Protein 3LTO (pdb70)

Nearest PDB structures (foldseek):
  3lto-assembly1_A  TM=1.003E+00  e=5.366E-70  Legionella pneumophila subsp. pneumophila str. Philadelphia 1
  6n0z-assembly1_E  TM=8.765E-01  e=1.368E-26  Anaerolinea thermophila UNI-1
  6n0y-assembly3_C  TM=8.664E-01  e=1.277E-25  Anaerolinea thermophila UNI-1
  6n0x-assembly1_E  TM=8.466E-01  e=1.349E-24  Anaerolinea thermophila UNI-1
  6n0x-assembly2_F  TM=8.534E-01  e=1.183E-23  Anaerolinea thermophila UNI-1

Secondary structure (DSSP, 8-state):
-EEEEEEEEEEEE----B-TTT--BSS-EEEEEEEEEEEEEEEEE-SSSS-EE--B-TTSSBP----SHHHHHHHHHHHHHHHHHT----EEEEEEESS-TTTT---HHHHHHHHHHHHHHHHHHHHTPPPPPHHHHHHHHHTT-GGGGGGGS-SEEEEETTEEEE---S--S-EEEEEE-PPPTTPPPHHHHHHHGGGSTTTTTHHHHHHHHHHHHHHHHHTT-HHHHHHHHHHHHH--HHHHTSSS---S--HHHHHHHHHHHHHHHHHS---EE---SS-EEEEE-GGGHHHHHHHIIIIITTTSEE-/-EEEEEEEEEEEE----B-TTT--BSS-EEEEEEEEEEEEEEEEEESSSS-EE--B-TTSPBP----SHHHHHHHHHHHHHHHHTT---EEEEEEEESS--SSS---HHHHHHHHHHHHHHHHHHHHT-PPPPHHHHHHHHHHH-GGGGGGGS-SEEEEETTEEEE---S--SPEEEEEE-PPPTTPPPHHHHHHHGGGSTTTTTHHHHHHHHHHHHHHHHHTT-HHHHHHHHHHHHH--HHHHTSSS---S--HHHHHHHHHHHHHHHHHS---EE---SS-EEEEE-GGGHHHHHHHIIIIITTTSEE-

InterPro domains:
  IPR005935 Diphosphomevalonate/phosphomevalonate decarboxylase [PIRSF015950] (7-307)
  IPR014721 Small ribosomal subunit protein uS5 domain 2-type fold, subgroup [G3DSA:3.30.230.10] (8-188)
  IPR020568 Ribosomal protein uS5 domain 2-type superfamily [SSF54211] (8-188)
  IPR036554 GHMP kinase, C-terminal domain superfamily [G3DSA:3.30.70.890] (189-322)
  IPR036554 GHMP kinase, C-terminal domain superfamily [SSF55060] (187-317)
  IPR041431 Mvd1, C-terminal [PF18376] (187-305)
  IPR053859 Diphosphomevalonate decarboxylase-like N-terminal domain [PF22700] (14-171)

Structure (mmCIF, N/CA/C/O backbone):
data_3LTO
#
_entry.id   3LTO
#
_cell.length_a   71.738
_cell.length_b   88.824
_cell.length_c   104.241
_cell.angle_alpha   90.00
_cell.angle_beta   90.00
_cell.angle_gamma   90.00
#
_symmetry.space_group_name_H-M   'P 21 21 21'
#
loop_
_entity.id
_entity.type
_entity.pdbx_description
1 polymer 'Mevalonate diphosphate decarboxylase'
2 non-polymer 'SULFATE ION'
3 water water
#
loop_
_atom_site.group_PDB
_atom_site.id
_atom_site.type_symbol
_atom_site.label_atom_id
_atom_site.label_alt_id
_atom_site.label_comp_id
_atom_site.label_asym_id
_atom_site.label_entity_id
_atom_site.label_seq_id
_atom_site.pdbx_PDB_ins_code
_atom_site.Cartn_x
_atom_site.Cartn_y
_atom_site.Cartn_z
_atom_site.occupancy
_atom_site.B_iso_or_equiv
_atom_site.auth_seq_id
_atom_site.auth_comp_id
_atom_site.auth_asym_id
_atom_site.auth_atom_id
_atom_site.pdbx_PDB_model_num
ATOM 9 N N . HIS A 1 2 ? 43.046 49.534 -3.441 1.00 22.70 10 HIS A N 1
ATOM 10 C CA . HIS A 1 2 ? 41.783 49.030 -2.895 1.00 19.54 10 HIS A CA 1
ATOM 11 C C . HIS A 1 2 ? 40.604 49.019 -3.869 1.00 18.56 10 HIS A C 1
ATOM 12 O O . HIS A 1 2 ? 40.632 49.648 -4.928 1.00 17.71 10 HIS A O 1
ATOM 19 N N . TRP A 1 3 ? 39.554 48.314 -3.465 1.00 16.61 11 TRP A N 1
ATOM 20 C CA . TRP A 1 3 ? 38.327 48.187 -4.241 1.00 13.39 11 TRP A CA 1
ATOM 21 C C . TRP A 1 3 ? 37.197 48.392 -3.245 1.00 13.19 11 TRP A C 1
ATOM 22 O O . TRP A 1 3 ? 37.336 48.048 -2.075 1.00 12.72 11 TRP A O 1
ATOM 33 N N . PHE A 1 4 ? 36.088 48.966 -3.702 1.00 12.66 12 PHE A N 1
ATOM 34 C CA . PHE A 1 4 ? 34.952 49.238 -2.826 1.00 10.54 12 PHE A CA 1
ATOM 35 C C . PHE A 1 4 ? 33.641 48.952 -3.556 1.00 10.18 12 PHE A C 1
ATOM 36 O O . PHE A 1 4 ? 33.504 49.265 -4.735 1.00 11.11 12 PHE A O 1
ATOM 44 N N . ALA A 1 5 ? 32.688 48.343 -2.859 1.00 9.35 13 ALA A N 1
ATOM 45 C CA . ALA A 1 5 ? 31.382 48.047 -3.444 1.00 9.89 13 ALA A CA 1
ATOM 46 C C . ALA A 1 5 ? 30.314 48.057 -2.356 1.00 8.59 13 ALA A C 1
ATOM 47 O O . ALA A 1 5 ? 30.611 47.905 -1.171 1.00 8.55 13 ALA A O 1
ATOM 49 N N . GLN A 1 6 ? 29.069 48.234 -2.768 1.00 9.23 14 GLN A N 1
ATOM 50 C CA . GLN A 1 6 ? 27.959 48.268 -1.834 1.00 9.89 14 GLN A CA 1
ATOM 51 C C . GLN A 1 6 ? 26.807 47.429 -2.366 1.00 8.07 14 GLN A C 1
ATOM 52 O O . GLN A 1 6 ? 26.729 47.143 -3.554 1.00 8.55 14 GLN A O 1
ATOM 58 N N . ALA A 1 7 ? 25.923 47.024 -1.471 1.00 8.04 15 ALA A N 1
ATOM 59 C CA . ALA A 1 7 ? 24.772 46.229 -1.850 1.00 8.12 15 ALA A CA 1
ATOM 60 C C . ALA A 1 7 ? 23.655 46.556 -0.876 1.00 7.58 15 ALA A C 1
ATOM 61 O O . ALA A 1 7 ? 23.897 46.889 0.283 1.00 6.03 15 ALA A O 1
ATOM 63 N N . PRO A 1 8 ? 22.412 46.484 -1.349 1.00 6.77 16 PRO A N 1
ATOM 64 C CA . PRO A 1 8 ? 21.254 46.778 -0.510 1.00 6.06 16 PRO A CA 1
ATOM 65 C C . PRO A 1 8 ? 20.720 45.566 0.240 1.00 6.70 16 PRO A C 1
ATOM 66 O O . PRO A 1 8 ? 20.944 44.425 -0.155 1.00 8.16 16 PRO A O 1
ATOM 70 N N . ALA A 1 9 ? 20.023 45.817 1.339 1.00 5.60 17 ALA A N 1
ATOM 71 C CA . ALA A 1 9 ? 19.423 44.732 2.092 1.00 6.39 17 ALA A CA 1
ATOM 72 C C . ALA A 1 9 ? 18.088 44.476 1.407 1.00 5.52 17 ALA A C 1
ATOM 73 O O . ALA A 1 9 ? 17.670 45.246 0.542 1.00 6.71 17 ALA A O 1
ATOM 75 N N . ASN A 1 10 ? 17.423 43.394 1.769 1.00 4.63 18 ASN A N 1
ATOM 76 C CA . ASN A 1 10 ? 16.132 43.113 1.172 1.00 5.83 18 ASN A CA 1
ATOM 77 C C . ASN A 1 10 ? 15.298 42.416 2.223 1.00 6.67 18 ASN A C 1
ATOM 78 O O . ASN A 1 10 ? 15.841 41.767 3.118 1.00 5.17 18 ASN A O 1
ATOM 83 N N . ILE A 1 11 ? 13.982 42.583 2.127 1.00 6.38 19 ILE A N 1
ATOM 84 C CA . ILE A 1 11 ? 13.045 41.987 3.075 1.00 7.51 19 ILE A CA 1
ATOM 85 C C . ILE A 1 11 ? 12.043 41.073 2.358 1.00 8.69 19 ILE A C 1
ATOM 86 O O . ILE A 1 11 ? 11.300 41.501 1.472 1.00 8.37 19 ILE A O 1
ATOM 91 N N . ALA A 1 12 ? 12.032 39.809 2.760 1.00 7.89 20 ALA A N 1
ATOM 92 C CA . ALA A 1 12 ? 11.161 38.812 2.160 1.00 6.81 20 ALA A CA 1
ATOM 93 C C . ALA A 1 12 ? 9.715 38.805 2.653 1.00 5.84 20 ALA A C 1
ATOM 94 O O . ALA A 1 12 ? 9.454 38.838 3.855 1.00 4.84 20 ALA A O 1
ATOM 96 N N . LEU A 1 13 ? 8.782 38.778 1.703 1.00 6.76 21 LEU A N 1
ATOM 97 C CA . LEU A 1 13 ? 7.349 38.705 1.994 1.00 8.09 21 LEU A CA 1
ATOM 98 C C . LEU A 1 13 ? 7.004 37.205 2.080 1.00 9.55 21 LEU A C 1
ATOM 99 O O . LEU A 1 13 ? 6.169 36.791 2.893 1.00 9.14 21 LEU A O 1
ATOM 104 N N . ILE A 1 14 ? 7.650 36.408 1.223 1.00 8.68 22 ILE A N 1
ATOM 105 C CA . ILE A 1 14 ? 7.509 34.945 1.216 1.00 8.58 22 ILE A CA 1
ATOM 106 C C . ILE A 1 14 ? 8.924 34.495 1.620 1.00 9.63 22 ILE A C 1
ATOM 107 O O . ILE A 1 14 ? 9.907 34.869 0.975 1.00 8.71 22 ILE A O 1
ATOM 112 N N . LYS A 1 15 ? 9.028 33.698 2.678 1.00 9.28 23 LYS A N 1
ATOM 113 C CA . LYS A 1 15 ? 10.334 33.292 3.204 1.00 9.96 23 LYS A CA 1
ATOM 114 C C . LYS A 1 15 ? 11.054 32.091 2.600 1.00 9.87 23 LYS A C 1
ATOM 115 O O . LYS A 1 15 ? 10.465 31.042 2.380 1.00 12.24 23 LYS A O 1
ATOM 121 N N . TYR A 1 16 ? 12.351 32.260 2.366 1.00 9.61 24 TYR A N 1
ATOM 122 C CA . TYR A 1 16 ? 13.208 31.194 1.872 1.00 9.25 24 TYR A CA 1
ATOM 123 C C . TYR A 1 16 ? 13.506 30.362 3.116 1.00 8.93 24 TYR A C 1
ATOM 124 O O . TYR A 1 16 ? 13.335 29.151 3.127 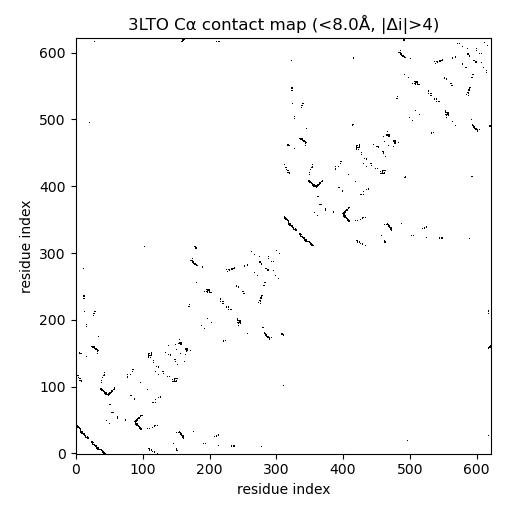1.00 8.52 24 TYR A O 1
ATOM 141 N N . GLY A 1 18 ? 16.239 29.422 4.489 1.00 15.41 26 GLY A N 1
ATOM 142 C CA . GLY A 1 18 ? 17.351 28.496 4.484 1.00 15.89 26 GLY A CA 1
ATOM 143 C C . GLY A 1 18 ? 16.928 27.053 4.295 1.00 16.18 26 GLY A C 1
ATOM 144 O O . GLY A 1 18 ? 17.722 26.137 4.495 1.00 15.15 26 GLY A O 1
ATOM 145 N N . LYS A 1 19 ? 15.670 26.843 3.927 1.00 16.43 27 LYS A N 1
ATOM 146 C CA . LYS A 1 19 ? 15.175 25.494 3.703 1.00 15.71 27 LYS A CA 1
ATOM 147 C C . LYS A 1 19 ? 15.612 25.143 2.282 1.00 16.10 27 LYS A C 1
ATOM 148 O O . LYS A 1 19 ? 15.057 25.648 1.309 1.00 15.31 27 LYS A O 1
ATOM 154 N N . LYS A 1 20 ? 16.618 24.285 2.163 1.00 18.17 28 LYS A N 1
ATOM 155 C CA . LYS A 1 20 ? 17.134 23.916 0.848 1.00 20.07 28 LYS A CA 1
ATOM 156 C C . LYS A 1 20 ? 17.503 22.444 0.745 1.00 21.31 28 LYS A C 1
ATOM 157 O O . LYS A 1 20 ? 17.673 21.764 1.755 1.00 22.47 28 LYS A O 1
ATOM 163 N N . ASP A 1 21 ? 17.637 21.964 -0.487 1.00 23.73 29 ASP A N 1
ATOM 164 C CA . ASP A 1 21 ? 17.991 20.573 -0.747 1.00 25.35 29 ASP A CA 1
ATOM 165 C C . ASP A 1 21 ? 19.453 20.331 -0.376 1.00 27.77 29 ASP A C 1
ATOM 166 O O . ASP A 1 21 ? 20.342 21.094 -0.753 1.00 27.64 29 ASP A O 1
ATOM 171 N N . GLU A 1 22 ? 19.694 19.247 0.348 1.00 29.23 30 GLU A N 1
ATOM 172 C CA . GLU A 1 22 ? 21.031 18.897 0.805 1.00 32.32 30 GLU A CA 1
ATOM 173 C C . GLU A 1 22 ? 22.076 18.667 -0.286 1.00 31.54 30 GLU A C 1
ATOM 174 O O . GLU A 1 22 ? 23.258 18.940 -0.080 1.00 31.48 30 GLU A O 1
ATOM 180 N N . ASN A 1 23 ? 21.644 18.186 -1.447 1.00 30.20 31 ASN A N 1
ATOM 181 C CA . ASN A 1 23 ? 22.575 17.887 -2.529 1.00 29.28 31 ASN A CA 1
ATOM 182 C C . ASN A 1 23 ? 22.655 18.872 -3.694 1.00 27.90 31 ASN A C 1
ATOM 183 O O . ASN A 1 23 ? 23.742 19.105 -4.235 1.00 25.42 31 ASN A O 1
ATOM 188 N N . SER A 1 24 ? 21.515 19.432 -4.088 1.00 25.75 32 SER A N 1
ATOM 189 C CA . SER A 1 24 ? 21.468 20.381 -5.201 1.00 23.86 32 SER A CA 1
ATOM 190 C C . SER A 1 24 ? 21.619 21.813 -4.711 1.00 22.84 32 SER A C 1
ATOM 191 O O . SER A 1 24 ? 21.950 22.710 -5.484 1.00 24.29 32 SER A O 1
ATOM 194 N N . ASN A 1 25 ? 21.359 22.007 -3.422 1.00 21.32 33 ASN A N 1
ATOM 195 C CA . ASN A 1 25 ? 21.431 23.306 -2.760 1.00 20.11 33 ASN A CA 1
ATOM 196 C C . ASN A 1 25 ? 20.361 24.275 -3.267 1.00 18.57 33 ASN A C 1
ATOM 197 O O . ASN A 1 25 ? 20.435 25.482 -3.030 1.00 17.28 33 ASN A O 1
ATOM 202 N N . LEU A 1 26 ? 19.364 23.735 -3.957 1.00 15.95 34 LEU A N 1
ATOM 203 C CA . LEU A 1 26 ? 18.262 24.538 -4.480 1.00 15.64 34 LEU A CA 1
ATOM 204 C C . LEU A 1 26 ? 17.250 24.756 -3.348 1.00 14.11 34 LEU A C 1
ATOM 205 O O . LEU A 1 26 ? 17.061 23.881 -2.507 1.00 10.90 34 LEU A O 1
ATOM 210 N N . PRO A 1 27 ? 16.593 25.927 -3.313 1.00 12.73 35 PRO A N 1
ATOM 211 C CA . PRO A 1 27 ? 15.611 26.203 -2.256 1.00 12.07 35 PRO A CA 1
ATOM 212 C C . PRO A 1 27 ? 14.388 25.302 -2.369 1.00 10.87 35 PRO A C 1
ATOM 213 O O . PRO A 1 27 ? 13.936 25.003 -3.472 1.00 10.90 35 PRO A O 1
ATOM 217 N N . ASP A 1 28 ? 13.856 24.865 -1.232 1.00 9.52 36 ASP A N 1
ATOM 218 C CA . ASP A 1 28 ? 12.680 24.005 -1.243 1.00 10.39 36 ASP A CA 1
ATOM 219 C C . ASP A 1 28 ? 11.472 24.767 -1.750 1.00 10.56 36 ASP A C 1
ATOM 220 O O . ASP A 1 28 ? 10.539 24.186 -2.307 1.00 10.46 36 ASP A O 1
ATOM 225 N N . ASN A 1 29 ? 11.481 26.079 -1.556 1.00 9.40 37 ASN A N 1
ATOM 226 C CA . ASN A 1 29 ? 10.392 26.880 -2.073 1.00 9.67 37 ASN A CA 1
ATOM 227 C C . ASN A 1 29 ? 10.920 28.219 -2.527 1.00 10.08 37 ASN A C 1
ATOM 228 O O . ASN A 1 29 ? 12.003 28.640 -2.132 1.00 10.77 37 ASN A O 1
ATOM 233 N N . SER A 1 30 ? 10.163 28.868 -3.396 1.00 7.98 38 SER A N 1
ATOM 234 C CA . SER A 1 30 ? 10.554 30.162 -3.902 1.00 8.21 38 SER A CA 1
ATOM 235 C C . SER A 1 30 ? 10.458 31.185 -2.782 1.00 8.30 38 SER A C 1
ATOM 236 O O . SER A 1 30 ? 9.880 30.919 -1.717 1.00 7.32 38 SER A O 1
ATOM 239 N N . SER A 1 31 ? 11.033 32.355 -3.034 1.00 6.25 39 SER A N 1
ATOM 240 C CA . SER A 1 31 ? 11.001 33.452 -2.081 1.00 6.51 39 SER A CA 1
ATOM 241 C C . SER A 1 31 ? 10.848 34.767 -2.840 1.00 7.79 39 SER A C 1
ATOM 242 O O . SER A 1 31 ? 11.318 34.901 -3.973 1.00 9.93 39 SER A O 1
ATOM 245 N N . LEU A 1 32 ? 10.164 35.724 -2.218 1.00 8.53 40 LEU A N 1
ATOM 246 C CA . LEU A 1 32 ? 9.917 37.040 -2.805 1.00 9.76 40 LEU A CA 1
ATOM 247 C C . LEU A 1 32 ? 10.275 38.134 -1.797 1.00 11.32 40 LEU A C 1
ATOM 248 O O . LEU A 1 32 ? 9.790 38.119 -0.660 1.00 10.44 40 LEU A O 1
ATOM 253 N N . SER A 1 33 ? 11.103 39.090 -2.210 1.00 9.90 41 SER A N 1
ATOM 254 C CA . SER A 1 33 ? 11.502 40.151 -1.301 1.00 11.84 41 SER A CA 1
ATOM 255 C C . SER A 1 33 ? 11.511 41.538 -1.928 1.00 12.51 41 SER A C 1
ATOM 256 O O . SER A 1 33 ? 11.555 41.686 -3.150 1.00 12.18 41 SER A O 1
ATOM 259 N N . TYR A 1 34 ? 11.459 42.550 -1.068 1.00 12.78 42 TYR A N 1
ATOM 260 C CA . TYR A 1 34 ? 11.493 43.936 -1.503 1.00 12.55 42 TYR A CA 1
ATOM 261 C C . TYR A 1 34 ? 12.923 44.411 -1.273 1.00 12.74 42 TYR A C 1
ATOM 262 O O . TYR A 1 34 ? 13.495 44.158 -0.213 1.00 13.56 42 TYR A O 1
ATOM 271 N N . THR A 1 35 ? 13.505 45.090 -2.253 1.00 11.10 43 THR A N 1
ATOM 272 C CA . THR A 1 35 ? 14.872 45.564 -2.099 1.00 11.04 43 THR A CA 1
ATOM 273 C C . THR A 1 35 ? 14.876 46.913 -1.377 1.00 12.92 43 THR A C 1
ATOM 274 O O . THR A 1 35 ? 14.317 47.888 -1.863 1.00 15.54 43 THR A O 1
ATOM 278 N N . LEU A 1 36 ? 15.491 46.950 -0.200 1.00 13.62 44 LEU A N 1
ATOM 279 C CA . LEU A 1 36 ? 15.560 48.169 0.600 1.00 14.79 44 LEU A CA 1
ATOM 280 C C . LEU A 1 36 ? 16.793 48.974 0.204 1.00 16.44 44 LEU A C 1
ATOM 281 O O . LEU A 1 36 ? 17.805 48.988 0.908 1.00 16.76 44 LEU A O 1
ATOM 286 N N . SER A 1 37 ? 16.688 49.658 -0.926 1.00 18.79 45 SER A N 1
ATOM 287 C CA . SER A 1 37 ? 17.786 50.445 -1.473 1.00 22.99 45 SER A CA 1
ATOM 288 C C . SER A 1 37 ? 18.468 51.475 -0.570 1.00 23.52 45 SER A C 1
ATOM 289 O O . SER A 1 37 ? 19.580 51.904 -0.860 1.00 23.90 45 SER A O 1
ATOM 292 N N . ASN A 1 38 ? 17.826 51.866 0.522 1.00 24.65 46 ASN A N 1
ATOM 293 C CA . ASN A 1 38 ? 18.430 52.846 1.417 1.00 25.09 46 ASN A CA 1
ATOM 294 C C . ASN A 1 38 ? 19.340 52.213 2.474 1.00 23.34 46 ASN A C 1
ATOM 295 O O . ASN A 1 38 ? 20.251 52.862 2.970 1.00 24.30 46 ASN A O 1
ATOM 300 N N . LEU A 1 39 ? 19.094 50.953 2.816 1.00 20.62 47 LEU A N 1
ATOM 301 C CA . LEU A 1 39 ? 19.925 50.260 3.791 1.00 19.10 47 LEU A CA 1
ATOM 302 C C . LEU A 1 39 ? 21.016 49.572 2.983 1.00 18.54 47 LEU A C 1
ATOM 303 O O . LEU A 1 39 ? 20.735 48.703 2.153 1.00 17.71 47 LEU A O 1
ATOM 308 N N . LEU A 1 40 ? 22.263 49.967 3.222 1.00 18.03 48 LEU A N 1
ATOM 309 C CA . LEU A 1 40 ? 23.388 49.427 2.468 1.00 16.22 48 LEU A CA 1
ATOM 310 C C . LEU A 1 40 ? 24.529 48.855 3.298 1.00 15.35 48 LEU A C 1
ATOM 311 O O . LEU A 1 40 ? 24.818 49.322 4.395 1.00 14.93 48 LEU A O 1
ATOM 316 N N . SER A 1 41 ? 25.176 47.836 2.747 1.00 13.73 49 SER A N 1
ATOM 317 C CA . SER A 1 41 ? 26.338 47.233 3.373 1.00 13.49 49 SER A CA 1
ATOM 318 C C . SER A 1 41 ? 27.456 47.610 2.424 1.00 12.34 49 SER A C 1
ATOM 319 O O . SER A 1 41 ? 27.233 47.730 1.220 1.00 13.55 49 SER A O 1
ATOM 322 N N . SER A 1 42 ? 28.649 47.812 2.958 1.00 12.04 50 SER A N 1
ATOM 323 C CA . SER A 1 42 ? 29.782 48.185 2.127 1.00 11.72 50 SER A CA 1
ATOM 324 C C . SER A 1 42 ? 30.970 47.296 2.410 1.00 10.08 50 SER A C 1
ATOM 325 O O . SER A 1 42 ? 31.178 46.863 3.536 1.00 9.38 50 SER A O 1
ATOM 328 N N . VAL A 1 43 ? 31.745 47.018 1.373 1.00 10.78 51 VAL A N 1
ATOM 329 C CA . VAL A 1 43 ? 32.931 46.198 1.533 1.00 10.35 51 VAL A CA 1
ATOM 330 C C . VAL A 1 43 ? 34.107 46.806 0.804 1.00 10.04 51 VAL A C 1
ATOM 331 O O . VAL A 1 43 ? 34.034 47.115 -0.380 1.00 11.20 51 VAL A O 1
ATOM 335 N N . LYS A 1 44 ? 35.196 46.986 1.528 1.00 11.58 52 LYS A N 1
ATOM 336 C CA . LYS A 1 44 ? 36.401 47.527 0.938 1.00 12.66 52 LYS A CA 1
ATOM 337 C C . LYS A 1 44 ? 37.434 46.416 0.975 1.00 12.37 52 LYS A C 1
ATOM 338 O O . LYS A 1 44 ? 37.565 45.708 1.974 1.00 14.02 52 LYS A O 1
ATOM 344 N N . LEU A 1 45 ? 38.151 46.238 -0.122 1.00 12.59 53 LEU A N 1
ATOM 345 C CA . LEU A 1 45 ? 39.182 45.219 -0.164 1.00 13.56 53 LEU A CA 1
ATOM 346 C C . LEU A 1 45 ? 40.522 45.865 -0.433 1.00 14.28 53 LEU A C 1
ATOM 347 O O . LEU A 1 45 ? 40.636 46.725 -1.300 1.00 13.31 53 LEU A O 1
ATOM 352 N N . GLU A 1 46 ? 41.525 45.450 0.329 1.00 15.61 54 GLU A N 1
ATOM 353 C CA . GLU A 1 46 ? 42.883 45.939 0.164 1.00 18.98 54 GLU A CA 1
ATOM 354 C C . GLU A 1 46 ? 43.740 44.687 0.091 1.00 19.78 54 GLU A C 1
ATOM 355 O O . GLU A 1 46 ? 43.642 43.804 0.945 1.00 17.88 54 GLU A O 1
ATOM 361 N N . LYS A 1 47 ? 44.571 44.604 -0.935 1.00 20.29 55 LYS A N 1
ATOM 362 C CA . LYS A 1 47 ? 45.432 43.451 -1.097 1.00 24.12 55 LYS A CA 1
ATOM 363 C C . LYS A 1 47 ? 46.455 43.377 0.042 1.00 24.79 55 LYS A C 1
ATOM 364 O O . LYS A 1 47 ? 46.957 44.401 0.499 1.00 24.90 55 LYS A O 1
ATOM 370 N N . LEU A 1 48 ? 46.724 42.168 0.526 1.00 26.37 56 LEU A N 1
ATOM 371 C CA . LEU A 1 48 ? 47.706 41.963 1.587 1.00 27.13 56 LEU A CA 1
ATOM 372 C C . LEU A 1 48 ? 48.875 41.192 0.973 1.00 30.36 56 LEU A C 1
ATOM 373 O O . LEU A 1 48 ? 48.722 40.544 -0.067 1.00 30.19 56 LEU A O 1
ATOM 378 N N . PRO A 1 49 ? 50.061 41.258 1.600 1.00 32.40 57 PRO A N 1
ATOM 379 C CA . PRO A 1 49 ? 51.251 40.557 1.098 1.00 32.90 57 PRO A CA 1
ATOM 380 C C . PRO A 1 49 ? 51.150 39.039 1.231 1.00 32.72 57 PRO A C 1
ATOM 381 O O . PRO A 1 49 ? 51.705 38.296 0.417 1.00 33.74 57 PRO A O 1
ATOM 385 N N . THR A 1 50 ? 50.445 38.591 2.267 1.00 31.73 58 THR A N 1
ATOM 386 C CA . THR A 1 50 ? 50.266 37.167 2.539 1.00 29.24 58 THR A CA 1
ATOM 387 C C . THR A 1 50 ? 49.241 36.515 1.619 1.00 25.76 58 THR A C 1
ATOM 388 O O . THR A 1 50 ? 48.742 37.135 0.684 1.00 24.70 58 THR A O 1
ATOM 392 N N . LYS A 1 51 ? 48.932 35.255 1.906 1.00 23.61 59 LYS A N 1
ATOM 393 C CA . LYS A 1 51 ? 47.963 34.491 1.132 1.00 21.64 59 LYS A CA 1
ATOM 394 C C . LYS A 1 51 ? 46.637 34.384 1.875 1.00 18.44 59 LYS A C 1
ATOM 395 O O . LYS A 1 51 ? 45.629 33.973 1.305 1.00 18.72 59 LYS A O 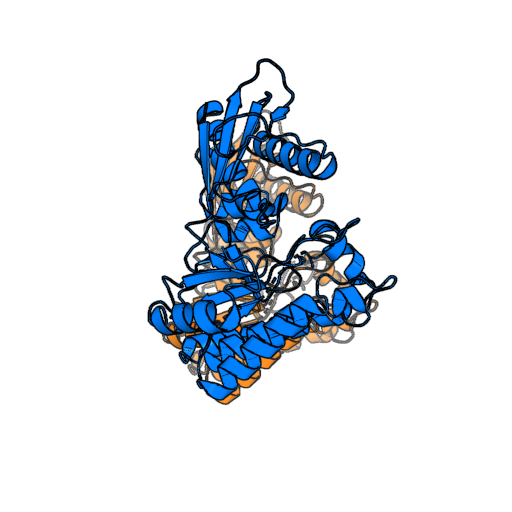1
ATOM 401 N N . LYS A 1 52 ? 46.639 34.758 3.148 1.00 15.32 60 LYS A N 1
ATOM 402 C CA . LYS A 1 52 ? 45.436 34.665 3.959 1.00 13.46 60 LYS A CA 1
ATOM 403 C C . LYS A 1 52 ? 44.681 35.975 4.162 1.00 11.65 60 LYS A C 1
ATOM 404 O O . LYS A 1 52 ? 45.270 37.027 4.397 1.00 11.05 60 LYS A O 1
ATOM 410 N N . ASP A 1 53 ? 43.361 35.890 4.072 1.00 10.28 61 ASP A N 1
ATOM 411 C CA . ASP A 1 53 ? 42.504 37.051 4.246 1.00 10.30 61 ASP A CA 1
ATOM 412 C C . ASP A 1 53 ? 42.327 37.400 5.718 1.00 9.50 61 ASP A C 1
ATOM 413 O O . ASP A 1 53 ? 42.486 36.554 6.599 1.00 8.70 61 ASP A O 1
ATOM 418 N N . ILE A 1 54 ? 42.002 38.661 5.977 1.00 9.42 62 ILE A N 1
ATOM 419 C CA . ILE A 1 54 ? 41.758 39.122 7.335 1.00 7.89 62 ILE A CA 1
ATOM 420 C C . ILE A 1 54 ? 40.480 39.936 7.293 1.00 8.05 62 ILE A C 1
ATOM 421 O O . ILE A 1 54 ? 40.300 40.762 6.397 1.00 10.15 62 ILE A O 1
ATOM 426 N N . TRP A 1 55 ? 39.593 39.695 8.252 1.00 7.79 63 TRP A N 1
ATOM 427 C CA . TRP A 1 55 ? 38.327 40.414 8.322 1.00 7.27 63 TRP A CA 1
ATOM 428 C C . TRP A 1 55 ? 38.309 41.411 9.474 1.00 7.55 63 TRP A C 1
ATOM 429 O O . TRP A 1 55 ? 38.465 41.039 10.641 1.00 4.47 63 TRP A O 1
ATOM 440 N N . GLU A 1 56 ? 38.115 42.682 9.137 1.00 7.27 64 GLU A N 1
ATOM 441 C CA . GLU A 1 56 ? 38.070 43.732 10.138 1.00 7.24 64 GLU A CA 1
ATOM 442 C C . GLU A 1 56 ? 36.832 44.577 9.934 1.00 8.57 64 GLU A C 1
ATOM 443 O O . GLU A 1 56 ? 36.862 45.573 9.217 1.00 10.99 64 GLU A O 1
ATOM 449 N N . PRO A 1 57 ? 35.714 44.180 10.554 1.00 9.56 65 PRO A N 1
ATOM 450 C CA . PRO A 1 57 ? 34.479 44.952 10.407 1.00 11.16 65 PRO A CA 1
ATOM 451 C C . PRO A 1 57 ? 34.705 46.367 10.958 1.00 13.65 65 PRO A C 1
ATOM 452 O O . PRO A 1 57 ? 35.497 46.558 11.882 1.00 13.41 65 PRO A O 1
ATOM 456 N N . LEU A 1 58 ? 34.021 47.350 10.381 1.00 14.66 66 LEU A N 1
ATOM 457 C CA . LEU A 1 58 ? 34.170 48.738 10.805 1.00 15.73 66 LEU A CA 1
ATOM 458 C C . LEU A 1 58 ? 32.824 49.377 11.103 1.00 16.75 66 LEU A C 1
ATOM 459 O O . LEU A 1 58 ? 31.790 48.934 10.590 1.00 16.35 66 LEU A O 1
ATOM 464 N N . THR A 1 59 ? 32.843 50.414 11.937 1.00 17.25 67 THR A N 1
ATOM 465 C CA . THR A 1 59 ? 31.627 51.144 12.281 1.00 19.77 67 THR A CA 1
ATOM 466 C C . THR A 1 59 ? 31.347 52.143 11.164 1.00 21.30 67 THR A C 1
ATOM 467 O O . THR A 1 59 ? 32.204 52.398 10.313 1.00 20.45 67 THR A O 1
ATOM 471 N N . ILE A 1 60 ? 30.151 52.719 11.172 1.00 25.13 68 ILE A N 1
ATOM 472 C CA . ILE A 1 60 ? 29.777 53.675 10.137 1.00 28.97 68 ILE A CA 1
ATOM 473 C C . ILE A 1 60 ? 30.830 54.777 9.973 1.00 30.17 68 ILE A C 1
ATOM 474 O O . ILE A 1 60 ? 31.220 55.109 8.850 1.00 32.64 68 ILE A O 1
ATOM 479 N N . PRO A 1 61 ? 31.313 55.354 11.088 1.00 30.29 69 PRO A N 1
ATOM 480 C CA . PRO A 1 61 ? 32.326 56.411 11.004 1.00 30.72 69 PRO A CA 1
ATOM 481 C C . PRO A 1 61 ? 33.637 55.963 10.349 1.00 30.90 69 PRO A C 1
ATOM 482 O O . PRO A 1 61 ? 34.359 56.783 9.785 1.00 33.17 69 PRO A O 1
ATOM 486 N N . GLY A 1 62 ? 33.949 54.670 10.429 1.00 29.91 70 GLY A N 1
ATOM 487 C CA . GLY A 1 62 ? 35.185 54.171 9.835 1.00 27.89 70 GLY A CA 1
ATOM 488 C C . GLY A 1 62 ? 36.192 53.590 10.826 1.00 26.48 70 GLY A C 1
ATOM 489 O O . GLY A 1 62 ? 37.340 53.303 10.471 1.00 25.17 70 GLY A O 1
ATOM 490 N N . ALA A 1 63 ? 35.765 53.415 12.074 1.00 24.98 71 ALA A N 1
ATOM 491 C CA . ALA A 1 63 ? 36.626 52.867 13.115 1.00 22.81 71 ALA A CA 1
ATOM 492 C C . ALA A 1 63 ? 36.348 51.383 13.332 1.00 20.74 71 ALA A C 1
ATOM 493 O O . ALA A 1 63 ? 35.227 50.917 13.136 1.00 20.31 71 ALA A O 1
ATOM 495 N N . PRO A 1 64 ? 37.372 50.623 13.740 1.00 19.74 72 PRO A N 1
ATOM 496 C CA . PRO A 1 64 ? 37.216 49.189 13.981 1.00 18.67 72 PRO A CA 1
ATOM 497 C C . PRO A 1 64 ? 36.039 48.884 14.887 1.00 18.52 72 PRO A C 1
ATOM 498 O O . PRO A 1 64 ? 35.838 49.546 15.906 1.00 17.29 72 PRO A O 1
ATOM 502 N N . GLU A 1 65 ? 35.252 47.886 14.503 1.00 17.46 73 GLU A N 1
ATOM 503 C CA . GLU A 1 65 ? 34.112 47.481 15.306 1.00 17.86 73 GLU A CA 1
ATOM 504 C C . GLU A 1 65 ? 34.573 46.350 16.221 1.00 16.96 73 GLU A C 1
ATOM 505 O O . GLU A 1 65 ? 35.377 45.504 15.818 1.00 12.73 73 GLU A O 1
ATOM 511 N N . PHE A 1 66 ? 34.084 46.351 17.456 1.00 15.30 74 PHE A N 1
ATOM 512 C CA . PHE A 1 66 ? 34.450 45.314 18.403 1.00 15.21 74 PHE A CA 1
ATOM 513 C C . PHE A 1 66 ? 33.567 44.129 18.072 1.00 15.75 74 PHE A C 1
ATOM 514 O O . PHE A 1 66 ? 32.353 44.169 18.279 1.00 15.62 74 PHE A O 1
ATOM 522 N N . ASN A 1 67 ? 34.188 43.079 17.548 1.00 17.08 75 ASN A N 1
ATOM 523 C CA . ASN A 1 67 ? 33.470 41.881 17.137 1.00 18.09 75 ASN A CA 1
ATOM 524 C C . ASN A 1 67 ? 34.346 40.659 17.402 1.00 18.61 75 ASN A C 1
ATOM 525 O O . ASN A 1 67 ? 35.463 40.563 16.892 1.00 19.70 75 ASN A O 1
ATOM 530 N N . LEU A 1 68 ? 33.840 39.733 18.208 1.00 19.17 76 LEU A N 1
ATOM 531 C CA . LEU A 1 68 ? 34.572 38.516 18.542 1.00 20.38 76 LEU A CA 1
ATOM 532 C C . LEU A 1 68 ? 33.907 37.280 17.939 1.00 20.29 76 LEU A C 1
ATOM 533 O O . LEU A 1 68 ? 34.043 36.180 18.473 1.00 19.86 76 LEU A O 1
ATOM 538 N N . SER A 1 69 ? 33.197 37.458 16.825 1.00 19.60 77 SER A N 1
ATOM 539 C CA . SER A 1 69 ? 32.502 36.340 16.192 1.00 21.31 77 SER A CA 1
ATOM 540 C C . SER A 1 69 ? 33.425 35.402 15.443 1.00 19.01 77 SER A C 1
ATOM 541 O O . SER A 1 69 ? 34.337 35.824 14.742 1.00 19.86 77 SER A O 1
ATOM 544 N N . VAL A 1 70 ? 33.158 34.119 15.587 1.00 15.80 78 VAL A N 1
ATOM 545 C CA . VAL A 1 70 ? 33.938 33.118 14.911 1.00 14.15 78 VAL A CA 1
ATOM 546 C C . VAL A 1 70 ? 33.121 32.657 13.714 1.00 14.77 78 VAL A C 1
ATOM 547 O O . VAL A 1 70 ? 33.601 32.656 12.585 1.00 14.48 78 VAL A O 1
ATOM 551 N N . GLU A 1 71 ? 31.867 32.305 13.969 1.00 15.72 79 GLU A N 1
ATOM 552 C CA . GLU A 1 71 ? 30.983 31.811 12.926 1.00 17.81 79 GLU A CA 1
ATOM 553 C C . GLU A 1 71 ? 30.758 32.780 11.772 1.00 17.46 79 GLU A C 1
ATOM 554 O O . GLU A 1 71 ? 30.834 32.387 10.606 1.00 17.40 79 GLU A O 1
ATOM 560 N N . ALA A 1 72 ? 30.482 34.041 12.091 1.00 16.59 80 ALA A N 1
ATOM 561 C CA . ALA A 1 72 ? 30.247 35.055 11.065 1.00 16.19 80 ALA A CA 1
ATOM 562 C C . ALA A 1 72 ? 31.502 35.289 10.245 1.00 15.39 80 ALA A C 1
ATOM 563 O O . ALA A 1 72 ? 31.455 35.395 9.018 1.00 15.21 80 ALA A O 1
ATOM 565 N N . GLN A 1 73 ? 32.628 35.371 10.935 1.00 14.40 81 GLN A N 1
ATOM 566 C CA . GLN A 1 73 ? 33.897 35.606 10.274 1.00 14.43 81 GLN A CA 1
ATOM 567 C C . GLN A 1 73 ? 34.256 34.440 9.362 1.00 11.56 81 GLN A C 1
ATOM 568 O O . GLN A 1 73 ? 34.687 34.638 8.234 1.00 10.91 81 GLN A O 1
ATOM 574 N N . LYS A 1 74 ? 34.063 33.224 9.856 1.00 10.94 82 LYS A N 1
ATOM 575 C CA . LYS A 1 74 ? 34.363 32.028 9.082 1.00 12.03 82 LYS A CA 1
ATOM 576 C C . LYS A 1 74 ? 33.615 32.010 7.750 1.00 12.19 82 LYS A C 1
ATOM 577 O O . LYS A 1 74 ? 34.210 31.762 6.699 1.00 12.84 82 LYS A O 1
ATOM 583 N N . ARG A 1 75 ? 32.313 32.270 7.807 1.00 11.52 83 ARG A N 1
ATOM 584 C CA . ARG A 1 75 ? 31.477 32.281 6.613 1.00 12.69 83 ARG A CA 1
ATOM 585 C C . ARG A 1 75 ? 31.894 33.368 5.631 1.00 10.29 83 ARG A C 1
ATOM 586 O O . ARG A 1 75 ? 31.963 33.131 4.430 1.00 10.31 83 ARG A O 1
ATOM 594 N N . PHE A 1 76 ? 32.169 34.561 6.151 1.00 9.60 84 PHE A N 1
ATOM 595 C CA . PHE A 1 76 ? 32.536 35.698 5.311 1.00 9.88 84 PHE A CA 1
ATOM 596 C C . PHE A 1 76 ? 33.865 35.498 4.586 1.00 10.10 84 PHE A C 1
ATOM 597 O O . PHE A 1 76 ? 33.970 35.773 3.394 1.00 8.73 84 PHE A O 1
ATOM 605 N N . ILE A 1 77 ? 34.875 35.022 5.311 1.00 10.26 85 ILE A N 1
ATOM 606 C CA . ILE A 1 77 ? 36.181 34.777 4.726 1.00 9.18 85 ILE A CA 1
ATOM 607 C C . ILE A 1 77 ? 36.088 33.611 3.730 1.00 9.87 85 ILE A C 1
ATOM 608 O O . ILE A 1 77 ? 36.594 33.702 2.606 1.00 10.03 85 ILE A O 1
ATOM 613 N N . ASP A 1 78 ? 35.427 32.526 4.122 1.00 9.03 86 ASP A N 1
ATOM 614 C CA . ASP A 1 78 ? 35.273 31.394 3.207 1.00 9.86 86 ASP A CA 1
ATOM 615 C C . ASP A 1 78 ? 34.662 31.861 1.880 1.00 10.03 86 ASP A C 1
ATOM 616 O O . ASP A 1 78 ? 35.007 31.346 0.816 1.00 9.29 86 ASP A O 1
ATOM 621 N N . HIS A 1 79 ? 33.750 32.829 1.939 1.00 8.42 87 HIS A N 1
ATOM 622 C CA . HIS A 1 79 ? 33.126 33.309 0.715 1.00 9.47 87 HIS A CA 1
ATOM 623 C C . HIS A 1 79 ? 34.146 34.025 -0.158 1.00 9.81 87 HIS A C 1
ATOM 624 O O . HIS A 1 79 ? 34.084 33.937 -1.383 1.00 10.87 87 HIS A O 1
ATOM 631 N N . LEU A 1 80 ? 35.086 34.733 0.462 1.00 8.55 88 LEU A N 1
ATOM 632 C CA . LEU A 1 80 ? 36.101 35.418 -0.323 1.00 8.15 88 LEU A CA 1
ATOM 633 C C . LEU A 1 80 ? 36.985 34.357 -0.967 1.00 8.12 88 LEU A C 1
ATOM 634 O O . LEU A 1 80 ? 37.288 34.439 -2.155 1.00 9.31 88 LEU A O 1
ATOM 639 N N . VAL A 1 81 ? 37.384 33.358 -0.184 1.00 8.86 89 VAL A N 1
ATOM 640 C CA . VAL A 1 81 ? 38.228 32.273 -0.689 1.00 9.16 89 VAL A CA 1
ATOM 641 C C . VAL A 1 81 ? 37.533 31.648 -1.889 1.00 9.72 89 VAL A C 1
ATOM 642 O O . VAL A 1 81 ? 38.136 31.423 -2.941 1.00 9.15 89 VAL A O 1
ATOM 646 N N . ARG A 1 82 ? 36.244 31.385 -1.713 1.00 9.63 90 ARG A N 1
ATOM 647 C CA . ARG A 1 82 ? 35.420 30.796 -2.755 1.00 11.02 90 ARG A CA 1
ATOM 648 C C . ARG A 1 82 ? 35.501 31.660 -4.007 1.00 9.88 90 ARG A C 1
ATOM 649 O O . ARG A 1 82 ? 35.670 31.150 -5.116 1.00 9.72 90 ARG A O 1
ATOM 657 N N . LEU A 1 83 ? 35.389 32.970 -3.827 1.00 8.61 91 LEU A N 1
ATOM 658 C CA . LEU A 1 83 ? 35.437 33.883 -4.963 1.00 10.37 91 LEU A CA 1
ATOM 659 C C . LEU A 1 83 ? 36.820 33.912 -5.605 1.00 9.99 91 LEU A C 1
ATOM 660 O O . LEU A 1 83 ? 36.940 33.949 -6.826 1.00 9.19 91 LEU A O 1
ATOM 665 N N . LYS A 1 84 ? 37.863 33.872 -4.785 1.00 9.36 92 LYS A N 1
ATOM 666 C CA . LYS A 1 84 ? 39.220 33.892 -5.310 1.00 11.23 92 LYS A CA 1
ATOM 667 C C . LYS A 1 84 ? 39.505 32.639 -6.127 1.00 13.23 92 LYS A C 1
ATOM 668 O O . LYS A 1 84 ? 40.169 32.695 -7.165 1.00 13.15 92 LYS A O 1
ATOM 674 N N . GLU A 1 85 ? 38.997 31.506 -5.660 1.00 14.18 93 GLU A N 1
ATOM 675 C CA . GLU A 1 85 ? 39.203 30.255 -6.375 1.00 14.86 93 GLU A CA 1
ATOM 676 C C . GLU A 1 85 ? 38.442 30.282 -7.698 1.00 14.48 93 GLU A C 1
ATOM 677 O O . GLU A 1 85 ? 38.912 29.751 -8.700 1.00 16.68 93 GLU A O 1
ATOM 683 N N . TYR A 1 86 ? 37.273 30.914 -7.705 1.00 14.28 94 TYR A N 1
ATOM 684 C CA . TYR A 1 86 ? 36.481 31.003 -8.929 1.00 14.98 94 TYR A CA 1
ATOM 685 C C . TYR A 1 86 ? 37.293 31.732 -10.007 1.00 15.29 94 TYR A C 1
ATOM 686 O O . TYR A 1 86 ? 37.237 31.378 -11.182 1.00 14.81 94 TYR A O 1
ATOM 695 N N . PHE A 1 87 ? 38.042 32.753 -9.595 1.00 14.85 95 PHE A N 1
ATOM 696 C CA . PHE A 1 87 ? 38.872 33.527 -10.518 1.00 14.54 95 PHE A CA 1
ATOM 697 C C . PHE A 1 87 ? 40.278 32.946 -10.646 1.00 14.56 95 PHE A C 1
ATOM 698 O O . PHE A 1 87 ? 41.076 33.426 -11.447 1.00 15.87 95 PHE A O 1
ATOM 706 N N . GLY A 1 88 ? 40.580 31.920 -9.854 1.00 15.47 96 GLY A N 1
ATOM 707 C CA . GLY A 1 88 ? 41.902 31.311 -9.898 1.00 14.73 96 GLY A CA 1
ATOM 708 C C . GLY A 1 88 ? 42.989 32.232 -9.368 1.00 15.54 96 GLY A C 1
ATOM 709 O O . GLY A 1 88 ? 44.125 32.206 -9.836 1.00 15.33 96 GLY A O 1
ATOM 710 N N . TYR A 1 89 ? 42.640 33.048 -8.378 1.00 13.80 97 TYR A N 1
ATOM 711 C CA . TYR A 1 89 ? 43.583 33.984 -7.787 1.00 12.45 97 TYR A CA 1
ATOM 712 C C . TYR A 1 89 ? 44.172 33.448 -6.492 1.00 13.82 97 TYR A C 1
ATOM 713 O O . TYR A 1 89 ? 43.502 32.743 -5.738 1.00 13.19 97 TYR A O 1
ATOM 722 N N . VAL A 1 90 ? 45.428 33.797 -6.235 1.00 13.91 98 VAL A N 1
ATOM 723 C CA . VAL A 1 90 ? 46.101 33.376 -5.016 1.00 14.22 98 VAL A CA 1
ATOM 724 C C . VAL A 1 90 ? 46.648 34.626 -4.341 1.00 12.73 98 VAL A C 1
ATOM 725 O O . VAL A 1 90 ? 47.471 35.334 -4.916 1.00 13.98 98 VAL A O 1
ATOM 729 N N . GLY A 1 91 ? 46.184 34.900 -3.128 1.00 11.51 99 GLY A N 1
ATOM 730 C CA . GLY A 1 91 ? 46.640 36.078 -2.407 1.00 10.20 99 GLY A CA 1
ATOM 731 C C . GLY A 1 91 ? 45.600 36.470 -1.378 1.00 12.22 99 GLY A C 1
ATOM 732 O O . GLY A 1 91 ? 44.408 36.214 -1.573 1.00 11.61 99 GLY A O 1
ATOM 733 N N . GLY A 1 92 ? 46.036 37.087 -0.284 1.00 12.53 100 GLY A N 1
ATOM 734 C CA . GLY A 1 92 ? 45.104 37.479 0.760 1.00 11.50 100 GLY A CA 1
ATOM 735 C C . GLY A 1 92 ? 44.620 38.910 0.640 1.00 12.34 100 GLY A C 1
ATOM 736 O O . GLY A 1 92 ? 45.229 39.726 -0.049 1.00 14.76 100 GLY A O 1
ATOM 737 N N . PHE A 1 93 ? 43.522 39.214 1.323 1.00 11.62 101 PHE A N 1
ATOM 738 C CA . PHE A 1 93 ? 42.937 40.549 1.303 1.00 10.95 101 PHE A CA 1
ATOM 739 C C . PHE A 1 93 ? 42.526 40.969 2.706 1.00 11.59 101 PHE A C 1
ATOM 740 O O . PHE A 1 93 ? 42.163 40.124 3.533 1.00 14.02 101 PHE A O 1
ATOM 748 N N . LEU A 1 94 ? 42.603 42.267 2.973 1.00 8.73 102 LEU A N 1
ATOM 749 C CA . LEU A 1 94 ? 42.149 42.808 4.238 1.00 8.95 102 LEU A CA 1
ATOM 750 C C . LEU A 1 94 ? 40.709 43.159 3.882 1.00 9.35 102 LEU A C 1
ATOM 751 O O . LEU A 1 94 ? 40.468 43.881 2.920 1.00 11.24 102 LEU A O 1
ATOM 756 N N . ILE A 1 95 ? 39.752 42.613 4.621 1.00 10.39 103 ILE A N 1
ATOM 757 C CA . ILE A 1 95 ? 38.343 42.871 4.348 1.00 9.48 103 ILE A CA 1
ATOM 758 C C . ILE A 1 95 ? 37.767 43.827 5.380 1.00 9.79 103 ILE A C 1
ATOM 759 O O . ILE A 1 95 ? 37.783 43.545 6.571 1.00 9.65 103 ILE A O 1
ATOM 764 N N . GLN A 1 96 ? 37.270 44.966 4.917 1.00 11.06 104 GLN A N 1
ATOM 765 C CA . GLN A 1 96 ? 36.665 45.936 5.813 1.00 11.38 104 GLN A CA 1
ATOM 766 C C . GLN A 1 96 ? 35.214 46.146 5.388 1.00 10.92 104 GLN A C 1
ATOM 767 O O . GLN A 1 96 ? 34.927 46.774 4.368 1.00 10.06 104 GLN A O 1
ATOM 773 N N . SER A 1 97 ? 34.305 45.584 6.177 1.00 11.03 105 SER A N 1
ATOM 774 C CA . SER A 1 97 ? 32.876 45.672 5.910 1.00 11.82 105 SER A CA 1
ATOM 775 C C . SER A 1 97 ? 32.215 46.689 6.835 1.00 12.10 105 SER A C 1
ATOM 776 O O . SER A 1 97 ? 32.706 46.958 7.937 1.00 10.23 105 SER A O 1
ATOM 779 N N . SER A 1 98 ? 31.096 47.241 6.382 1.00 11.79 106 SER A N 1
ATOM 780 C CA . SER A 1 98 ? 30.376 48.240 7.152 1.00 16.54 106 SER A CA 1
ATOM 781 C C . SER A 1 98 ? 28.925 48.335 6.686 1.00 18.70 106 SER A C 1
ATOM 782 O O . SER A 1 98 ? 28.584 47.852 5.604 1.00 20.41 106 SER A O 1
ATOM 785 N N . ASN A 1 99 ? 28.074 48.946 7.507 1.00 19.87 107 ASN A N 1
ATOM 786 C CA . ASN A 1 99 ? 26.662 49.128 7.171 1.00 21.67 107 ASN A CA 1
ATOM 787 C C . ASN A 1 99 ? 26.322 50.588 7.395 1.00 22.81 107 ASN A C 1
ATOM 788 O O . ASN A 1 99 ? 27.029 51.285 8.126 1.00 22.63 107 ASN A O 1
ATOM 793 N N . ASN A 1 100 ? 25.245 51.060 6.777 1.00 22.36 108 ASN A N 1
ATOM 794 C CA . ASN A 1 100 ? 24.852 52.444 6.979 1.00 22.57 108 ASN A CA 1
ATOM 795 C C . ASN A 1 100 ? 23.718 52.482 7.990 1.00 24.29 108 ASN A C 1
ATOM 796 O O . ASN A 1 100 ? 23.110 53.527 8.227 1.00 23.28 108 ASN A O 1
ATOM 801 N N . PHE A 1 101 ? 23.430 51.321 8.574 1.00 25.92 109 PHE A N 1
ATOM 802 C CA . PHE A 1 101 ? 22.408 51.231 9.599 1.00 29.30 109 PHE A CA 1
ATOM 803 C C . PHE A 1 101 ? 23.055 50.850 10.924 1.00 33.15 109 PHE A C 1
ATOM 804 O O . PHE A 1 101 ? 24.005 50.064 10.961 1.00 34.25 109 PHE A O 1
ATOM 812 N N . PRO A 1 102 ? 22.545 51.413 12.032 1.00 35.47 110 PRO A N 1
ATOM 813 C CA . PRO A 1 102 ? 23.031 51.184 13.395 1.00 38.23 110 PRO A CA 1
ATOM 814 C C . PRO A 1 102 ? 23.115 49.730 13.835 1.00 40.55 110 PRO A C 1
ATOM 815 O O . PRO A 1 102 ? 22.381 48.870 13.349 1.00 41.38 110 PRO A O 1
ATOM 819 N N . HIS A 1 103 ? 24.023 49.470 14.767 1.00 42.96 111 HIS A N 1
ATOM 820 C CA . HIS A 1 103 ? 24.210 48.130 15.301 1.00 44.61 111 HIS A CA 1
ATOM 821 C C . HIS A 1 103 ? 23.051 47.868 16.267 1.00 44.03 111 HIS A C 1
ATOM 822 O O . HIS A 1 103 ? 22.496 46.767 16.318 1.00 43.71 111 HIS A O 1
ATOM 829 N N . SER A 1 104 ? 22.689 48.911 17.012 1.00 41.71 112 SER A N 1
ATOM 830 C CA . SER A 1 104 ? 21.608 48.860 17.990 1.00 39.44 112 SER A CA 1
ATOM 831 C C . SER A 1 104 ? 20.263 48.464 17.385 1.00 37.23 112 SER A C 1
ATOM 832 O O . SER A 1 104 ? 19.406 47.922 18.076 1.00 37.38 112 SER A O 1
ATOM 835 N N . SER A 1 105 ? 20.072 48.754 16.103 1.00 35.94 113 SER A N 1
ATOM 836 C CA . SER A 1 105 ? 18.818 48.423 15.432 1.00 33.95 113 SER A CA 1
ATOM 837 C C . SER A 1 105 ? 18.622 46.913 15.369 1.00 32.53 113 SER A C 1
ATOM 838 O O . SER A 1 105 ? 17.501 46.418 15.452 1.00 31.39 113 SER A O 1
ATOM 841 N N . GLY A 1 106 ? 19.722 46.183 15.230 1.00 32.69 114 GLY A N 1
ATOM 842 C CA . GLY A 1 106 ? 19.639 44.734 15.160 1.00 31.51 114 GLY A CA 1
ATOM 843 C C . GLY A 1 106 ? 19.065 44.233 13.847 1.00 30.23 114 GLY A C 1
ATOM 844 O O . GLY A 1 106 ? 18.353 43.230 13.812 1.00 29.64 114 GLY A O 1
ATOM 845 N N . LEU A 1 107 ? 19.370 44.933 12.762 1.00 29.37 115 LEU A N 1
ATOM 846 C CA . LEU A 1 107 ? 18.883 44.545 11.447 1.00 29.99 115 LEU A CA 1
ATOM 847 C C . LEU A 1 107 ? 19.833 43.512 10.858 1.00 29.68 115 LEU A C 1
ATOM 848 O O . LEU A 1 107 ? 21.044 43.576 11.086 1.00 28.98 115 LEU A O 1
ATOM 853 N N . ALA A 1 108 ? 19.284 42.558 10.111 1.00 28.35 116 ALA A N 1
ATOM 854 C CA . ALA A 1 108 ? 20.097 41.517 9.491 1.00 27.34 116 ALA A CA 1
ATOM 855 C C . ALA A 1 108 ? 21.015 42.169 8.461 1.00 25.81 116 ALA A C 1
ATOM 856 O O . ALA A 1 108 ? 20.543 42.823 7.536 1.00 25.36 116 ALA A O 1
ATOM 858 N N . SER A 1 109 ? 22.322 41.992 8.628 1.00 24.38 117 SER A N 1
ATOM 859 C CA . SER A 1 109 ? 23.299 42.585 7.717 1.00 23.91 117 SER A CA 1
ATOM 860 C C . SER A 1 109 ? 23.922 41.541 6.809 1.00 24.52 117 SER A C 1
ATOM 861 O O . SER A 1 109 ? 24.647 41.876 5.873 1.00 23.84 117 SER A O 1
ATOM 864 N N . SER A 1 110 ? 23.638 40.274 7.091 1.00 25.01 118 SER A N 1
ATOM 865 C CA . SER A 1 110 ? 24.197 39.168 6.326 1.00 25.33 118 SER A CA 1
ATOM 866 C C . SER A 1 110 ? 23.949 39.268 4.820 1.00 23.46 118 SER A C 1
ATOM 867 O O . SER A 1 110 ? 24.889 39.297 4.028 1.00 24.38 118 SER A O 1
ATOM 870 N N . ALA A 1 111 ? 22.681 39.319 4.430 1.00 22.02 119 ALA A N 1
ATOM 871 C CA . ALA A 1 111 ? 22.307 39.397 3.023 1.00 20.70 119 ALA A CA 1
ATOM 872 C C . ALA A 1 111 ? 23.047 40.476 2.230 1.00 19.51 119 ALA A C 1
ATOM 873 O O . ALA A 1 111 ? 23.658 40.181 1.206 1.00 20.94 119 ALA A O 1
ATOM 875 N N . SER A 1 112 ? 22.982 41.723 2.687 1.00 16.06 120 SER A N 1
ATOM 876 C CA . SER A 1 112 ? 23.651 42.808 1.978 1.00 14.04 120 SER A CA 1
ATOM 877 C C . SER A 1 112 ? 25.170 42.721 2.107 1.00 12.68 120 SER A C 1
ATOM 878 O O . SER A 1 112 ? 25.894 43.108 1.192 1.00 14.03 120 SER A O 1
ATOM 881 N N . SER A 1 113 ? 25.658 42.208 3.229 1.00 9.71 121 SER A N 1
ATOM 882 C CA . SER A 1 113 ? 27.101 42.085 3.411 1.00 10.99 121 SER A CA 1
ATOM 883 C C . SER A 1 113 ? 27.707 41.150 2.371 1.00 8.93 121 SER A C 1
ATOM 884 O O . SER A 1 113 ? 28.682 41.502 1.709 1.00 7.56 121 SER A O 1
ATOM 887 N N . PHE A 1 114 ? 27.131 39.957 2.238 1.00 7.58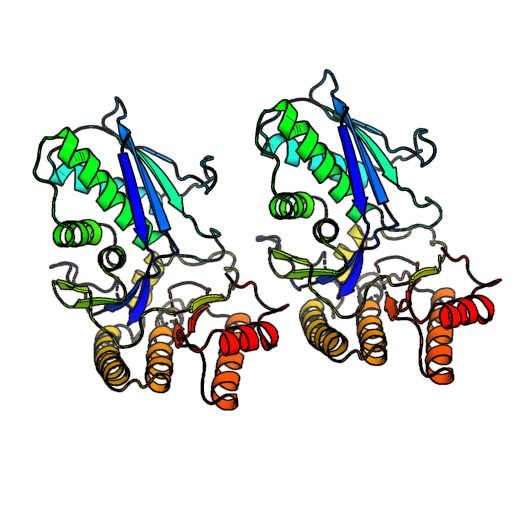 122 PHE A N 1
ATOM 888 C CA . PHE A 1 114 ? 27.636 38.983 1.281 1.00 7.58 122 PHE A CA 1
ATOM 889 C C . PHE A 1 114 ? 27.501 39.481 -0.157 1.00 7.30 122 PHE A C 1
ATOM 890 O O . PHE A 1 114 ? 28.381 39.235 -0.984 1.00 6.30 122 PHE A O 1
ATOM 898 N N . ALA A 1 115 ? 26.415 40.191 -0.457 1.00 7.51 123 ALA A N 1
ATOM 899 C CA . ALA A 1 115 ? 26.237 40.729 -1.809 1.00 9.01 123 ALA A CA 1
ATOM 900 C C . ALA A 1 115 ? 27.353 41.738 -2.099 1.00 9.01 123 ALA A C 1
ATOM 901 O O . ALA A 1 115 ? 27.957 41.708 -3.176 1.00 10.67 123 ALA A O 1
ATOM 903 N N . ALA A 1 116 ? 27.623 42.618 -1.132 1.00 9.17 124 ALA A N 1
ATOM 904 C CA . ALA A 1 116 ? 28.680 43.632 -1.260 1.00 10.22 124 ALA A CA 1
ATOM 905 C C . ALA A 1 116 ? 30.042 42.959 -1.449 1.00 9.89 124 ALA A C 1
ATOM 906 O O . ALA A 1 116 ? 30.822 43.354 -2.307 1.00 12.83 124 ALA A O 1
ATOM 908 N N . LEU A 1 117 ? 30.328 41.948 -0.636 1.00 8.06 125 LEU A N 1
ATOM 909 C CA . LEU A 1 117 ? 31.589 41.233 -0.754 1.00 8.62 125 LEU A CA 1
ATOM 910 C C . LEU A 1 117 ? 31.701 40.610 -2.147 1.00 8.70 125 LEU A C 1
ATOM 911 O O . LEU A 1 117 ? 32.752 40.670 -2.782 1.00 10.81 125 LEU A O 1
ATOM 916 N N . THR A 1 118 ? 30.615 40.006 -2.619 1.00 7.69 126 THR A N 1
ATOM 917 C CA . THR A 1 118 ? 30.634 39.384 -3.932 1.00 7.60 126 THR A CA 1
ATOM 918 C C . THR A 1 118 ? 30.963 40.409 -5.015 1.00 7.06 126 THR A C 1
ATOM 919 O O . THR A 1 118 ? 31.816 40.173 -5.866 1.00 5.38 126 THR A O 1
ATOM 923 N N . LYS A 1 119 ? 30.276 41.544 -4.971 1.00 7.32 127 LYS A N 1
ATOM 924 C CA . LYS A 1 119 ? 30.480 42.614 -5.942 1.00 9.63 127 LYS A CA 1
ATOM 925 C C . LYS A 1 119 ? 31.891 43.186 -5.887 1.00 8.36 127 LYS A C 1
ATOM 926 O O . LYS A 1 119 ? 32.538 43.359 -6.924 1.00 9.97 127 LYS A O 1
ATOM 932 N N . CYS A 1 120 ? 32.379 43.470 -4.684 1.00 6.10 128 CYS A N 1
ATOM 933 C CA . CYS A 1 120 ? 33.722 44.021 -4.551 1.00 5.58 128 CYS A CA 1
ATOM 934 C C . CYS A 1 120 ? 34.801 43.021 -4.997 1.00 5.82 128 CYS A C 1
ATOM 935 O O . CYS A 1 120 ? 35.731 43.389 -5.714 1.00 5.42 128 CYS A O 1
ATOM 938 N N . ALA A 1 121 ? 34.674 41.764 -4.580 1.00 2.58 129 ALA A N 1
ATOM 939 C CA . ALA A 1 121 ? 35.659 40.750 -4.951 1.00 6.61 129 ALA A CA 1
ATOM 940 C C . ALA A 1 121 ? 35.630 40.519 -6.457 1.00 6.98 129 ALA A C 1
ATOM 941 O O . ALA A 1 121 ? 36.672 40.305 -7.087 1.00 6.70 129 ALA A O 1
ATOM 943 N N . SER A 1 122 ? 34.431 40.569 -7.030 1.00 7.07 130 SER A N 1
ATOM 944 C CA . SER A 1 122 ? 34.271 40.376 -8.461 1.00 8.85 130 SER A CA 1
ATOM 945 C C . SER A 1 122 ? 35.042 41.447 -9.211 1.00 8.85 130 SER A C 1
ATOM 946 O O . SER A 1 122 ? 35.725 41.156 -10.191 1.00 10.04 130 SER A O 1
ATOM 949 N N . ILE A 1 123 ? 34.933 42.683 -8.739 1.00 7.39 131 ILE A N 1
ATOM 950 C CA . ILE A 1 123 ? 35.629 43.797 -9.365 1.00 8.25 131 ILE A CA 1
ATOM 951 C C . ILE A 1 123 ? 37.126 43.613 -9.167 1.00 9.04 131 ILE A C 1
ATOM 952 O O . ILE A 1 123 ? 37.888 43.529 -10.132 1.00 11.11 131 ILE A O 1
ATOM 957 N N . ALA A 1 124 ? 37.536 43.525 -7.908 1.00 8.85 132 ALA A N 1
ATOM 958 C CA . ALA A 1 124 ? 38.936 43.341 -7.555 1.00 8.77 132 ALA A CA 1
ATOM 959 C C . ALA A 1 124 ? 39.590 42.172 -8.292 1.00 10.54 132 ALA A C 1
ATOM 960 O O . ALA A 1 124 ? 40.637 42.329 -8.908 1.00 12.66 132 ALA A O 1
ATOM 962 N N . LEU A 1 125 ? 38.967 41.002 -8.226 1.00 11.03 133 LEU A N 1
ATOM 963 C CA . LEU A 1 125 ? 39.519 39.811 -8.856 1.00 11.63 133 LEU A CA 1
ATOM 964 C C . LEU A 1 125 ? 39.528 39.869 -10.377 1.00 13.32 133 LEU A C 1
ATOM 965 O O . LEU A 1 125 ? 40.398 39.280 -11.025 1.00 14.49 133 LEU A O 1
ATOM 970 N N . SER A 1 126 ? 38.565 40.591 -10.939 1.00 13.91 134 SER A N 1
ATOM 971 C CA . SER A 1 126 ? 38.467 40.768 -12.379 1.00 14.01 134 SER A CA 1
ATOM 972 C C . SER A 1 126 ? 39.683 41.562 -12.886 1.00 14.22 134 SER A C 1
ATOM 973 O O . SER A 1 126 ? 40.354 41.151 -13.832 1.00 14.03 134 SER A O 1
ATOM 976 N N . GLU A 1 127 ? 39.972 42.690 -12.243 1.00 13.88 135 GLU A N 1
ATOM 977 C CA . GLU A 1 127 ? 41.100 43.531 -12.642 1.00 14.00 135 GLU A CA 1
ATOM 978 C C . GLU A 1 127 ? 42.462 42.899 -12.334 1.00 14.07 135 GLU A C 1
ATOM 979 O O . GLU A 1 127 ? 43.426 43.119 -13.063 1.00 14.13 135 GLU A O 1
ATOM 985 N N . LEU A 1 128 ? 42.543 42.122 -11.258 1.00 13.36 136 LEU A N 1
ATOM 986 C CA . LEU A 1 128 ? 43.799 41.485 -10.877 1.00 13.89 136 LEU A CA 1
ATOM 987 C C . LEU A 1 128 ? 44.190 40.309 -11.761 1.00 15.29 136 LEU A C 1
ATOM 988 O O . LEU A 1 128 ? 45.372 40.066 -11.993 1.00 15.96 136 LEU A O 1
ATOM 993 N N . THR A 1 129 ? 43.198 39.583 -12.255 1.00 15.69 137 THR A N 1
ATOM 994 C CA . THR A 1 129 ? 43.454 38.419 -13.090 1.00 16.88 137 THR A CA 1
ATOM 995 C C . THR A 1 129 ? 43.250 38.696 -14.576 1.00 19.05 137 THR A C 1
ATOM 996 O O . THR A 1 129 ? 43.557 37.854 -15.416 1.00 18.89 137 THR A O 1
ATOM 1000 N N . GLN A 1 130 ? 42.731 39.879 -14.890 1.00 20.74 138 GLN A N 1
ATOM 1001 C CA . GLN A 1 130 ? 42.462 40.272 -16.269 1.00 22.16 138 GLN A CA 1
ATOM 1002 C C . GLN A 1 130 ? 41.366 39.423 -16.899 1.00 22.95 138 GLN A C 1
ATOM 1003 O O . GLN A 1 130 ? 41.361 39.197 -18.106 1.00 24.67 138 GLN A O 1
ATOM 1009 N N . LYS A 1 131 ? 40.441 38.950 -16.069 1.00 24.42 139 LYS A N 1
ATOM 1010 C CA . LYS A 1 131 ? 39.314 38.149 -16.533 1.00 24.14 139 LYS A CA 1
ATOM 1011 C C . LYS A 1 131 ? 38.126 39.097 -16.664 1.00 23.64 139 LYS A C 1
ATOM 1012 O O . LYS A 1 131 ? 38.115 40.180 -16.072 1.00 23.95 139 LYS A O 1
ATOM 1018 N N . PRO A 1 132 ? 37.105 38.708 -17.437 1.00 22.14 140 PRO A N 1
ATOM 1019 C CA . PRO A 1 132 ? 35.944 39.588 -17.584 1.00 20.67 140 PRO A CA 1
ATOM 1020 C C . PRO A 1 132 ? 35.147 39.599 -16.287 1.00 19.77 140 PRO A C 1
ATOM 1021 O O . PRO A 1 132 ? 35.161 38.622 -15.536 1.00 18.44 140 PRO A O 1
ATOM 1025 N N . LEU A 1 133 ? 34.465 40.705 -16.017 1.00 16.54 141 LEU A N 1
ATOM 1026 C CA . LEU A 1 133 ? 33.653 40.813 -14.815 1.00 14.13 141 LEU A CA 1
ATOM 1027 C C . LEU A 1 133 ? 32.404 39.951 -15.015 1.00 13.98 141 LEU A C 1
ATOM 1028 O O . LEU A 1 133 ? 31.787 39.980 -16.077 1.00 13.24 141 LEU A O 1
ATOM 1033 N N . PRO A 1 134 ? 32.021 39.164 -13.998 1.00 13.04 142 PRO A N 1
ATOM 1034 C CA . PRO A 1 134 ? 30.832 38.314 -14.131 1.00 10.57 142 PRO A CA 1
ATOM 1035 C C . PRO A 1 134 ? 29.546 39.139 -14.221 1.00 10.24 142 PRO A C 1
ATOM 1036 O O . PRO A 1 134 ? 29.438 40.217 -13.627 1.00 9.12 142 PRO A O 1
ATOM 1040 N N . SER A 1 135 ? 28.575 38.625 -14.964 1.00 9.48 143 SER A N 1
ATOM 1041 C CA . SER A 1 135 ? 27.293 39.301 -15.114 1.00 9.49 143 SER A CA 1
ATOM 1042 C C . SER A 1 135 ? 26.610 39.383 -13.754 1.00 9.90 143 SER A C 1
ATOM 1043 O O . SER A 1 135 ? 27.057 38.771 -12.784 1.00 9.20 143 SER A O 1
ATOM 1046 N N . ILE A 1 136 ? 25.515 40.130 -13.695 1.00 11.31 144 ILE A N 1
ATOM 1047 C CA . ILE A 1 136 ? 24.767 40.272 -12.459 1.00 12.26 144 ILE A CA 1
ATOM 1048 C C . ILE A 1 136 ? 24.276 38.900 -12.003 1.00 12.38 144 ILE A C 1
ATOM 1049 O O . ILE A 1 136 ? 24.416 38.539 -10.837 1.00 11.96 144 ILE A O 1
ATOM 1054 N N . ASP A 1 137 ? 23.706 38.137 -12.931 1.00 12.33 145 ASP A N 1
ATOM 1055 C CA . ASP A 1 137 ? 23.180 36.816 -12.613 1.00 12.55 145 ASP A CA 1
ATOM 1056 C C . ASP A 1 137 ? 24.250 35.865 -12.107 1.00 11.46 145 ASP A C 1
ATOM 1057 O O . ASP A 1 137 ? 24.004 35.063 -11.209 1.00 12.12 145 ASP A O 1
ATOM 1062 N N . GLU A 1 138 ? 25.441 35.945 -12.681 1.00 12.37 146 GLU A N 1
ATOM 1063 C CA . GLU A 1 138 ? 26.515 35.072 -12.242 1.00 13.32 146 GLU A CA 1
ATOM 1064 C C . GLU A 1 138 ? 26.958 35.479 -10.849 1.00 12.87 146 GLU A C 1
ATOM 1065 O O . GLU A 1 138 ? 27.303 34.641 -10.025 1.00 13.43 146 GLU A O 1
ATOM 1071 N N . GLN A 1 139 ? 26.948 36.778 -10.588 1.00 12.01 147 GLN A N 1
ATOM 1072 C CA . GLN A 1 139 ? 27.364 37.275 -9.288 1.00 12.43 147 GLN A CA 1
ATOM 1073 C C . GLN A 1 139 ? 26.379 36.860 -8.204 1.00 11.64 147 GLN A C 1
ATOM 1074 O O . GLN A 1 139 ? 26.777 36.515 -7.097 1.00 10.49 147 GLN A O 1
ATOM 1080 N N . ALA A 1 140 ? 25.094 36.896 -8.538 1.00 9.78 148 ALA A N 1
ATOM 1081 C CA . ALA A 1 140 ? 24.051 36.517 -7.598 1.00 10.20 148 ALA A CA 1
ATOM 1082 C C . ALA A 1 140 ? 24.184 35.043 -7.259 1.00 9.59 148 ALA A C 1
ATOM 1083 O O . ALA A 1 140 ? 24.071 34.667 -6.093 1.00 9.67 148 ALA A O 1
ATOM 1085 N N . GLN A 1 141 ? 24.428 34.221 -8.282 1.00 8.69 149 GLN A N 1
ATOM 1086 C CA . GLN A 1 141 ? 24.567 32.776 -8.105 1.00 9.99 149 GLN A CA 1
ATOM 1087 C C . GLN A 1 141 ? 25.732 32.514 -7.155 1.00 10.27 149 GLN A C 1
ATOM 1088 O O . GLN A 1 141 ? 25.640 31.674 -6.261 1.00 10.59 149 GLN A O 1
ATOM 1094 N N . LEU A 1 142 ? 26.824 33.250 -7.349 1.00 10.11 150 LEU A N 1
ATOM 1095 C CA . LEU A 1 142 ? 28.012 33.107 -6.511 1.00 10.68 150 LEU A CA 1
ATOM 1096 C C . LEU A 1 142 ? 27.696 33.534 -5.081 1.00 10.71 150 LEU A C 1
ATOM 1097 O O . LEU A 1 142 ? 27.955 32.796 -4.125 1.00 9.27 150 LEU A O 1
ATOM 1102 N N . SER A 1 143 ? 27.123 34.728 -4.945 1.00 8.33 151 SER A N 1
ATOM 1103 C CA . SER A 1 143 ? 26.780 35.260 -3.635 1.00 8.83 151 SER A CA 1
ATOM 1104 C C . SER A 1 143 ? 25.854 34.282 -2.920 1.00 7.99 151 SER A C 1
ATOM 1105 O O . SER A 1 143 ? 25.904 34.129 -1.704 1.00 6.22 151 SER A O 1
ATOM 1108 N N . ARG A 1 144 ? 25.008 33.619 -3.698 1.00 9.44 152 ARG A N 1
ATOM 1109 C CA . ARG A 1 144 ? 24.059 32.648 -3.170 1.00 11.91 152 ARG A CA 1
ATOM 1110 C C . ARG A 1 144 ? 24.739 31.604 -2.284 1.00 12.13 152 ARG A C 1
ATOM 1111 O O . ARG A 1 144 ? 24.166 31.157 -1.292 1.00 12.29 152 ARG A O 1
ATOM 1119 N N . LEU A 1 145 ? 25.971 31.245 -2.635 1.00 12.49 153 LEU A N 1
ATOM 1120 C CA . LEU A 1 145 ? 26.730 30.224 -1.912 1.00 13.24 153 LEU A CA 1
ATOM 1121 C C . LEU A 1 145 ? 27.228 30.598 -0.523 1.00 12.92 153 LEU A C 1
ATOM 1122 O O . LEU A 1 145 ? 27.556 29.722 0.279 1.00 13.80 153 LEU A O 1
ATOM 1127 N N . GLY A 1 146 ? 27.301 31.891 -0.240 1.00 12.00 154 GLY A N 1
ATOM 1128 C CA . GLY A 1 146 ? 27.733 32.326 1.075 1.00 12.24 154 GLY A CA 1
ATOM 1129 C C . GLY A 1 146 ? 26.509 32.662 1.914 1.00 13.02 154 GLY A C 1
ATOM 1130 O O . GLY A 1 146 ? 26.485 32.441 3.119 1.00 11.91 154 GLY A O 1
ATOM 1131 N N . SER A 1 147 ? 25.485 33.202 1.259 1.00 13.60 155 SER A N 1
ATOM 1132 C CA . SER A 1 147 ? 24.241 33.576 1.921 1.00 14.18 155 SER A CA 1
ATOM 1133 C C . SER A 1 147 ? 23.069 33.477 0.952 1.00 13.94 155 SER A C 1
ATOM 1134 O O . SER A 1 147 ? 22.986 34.230 -0.021 1.00 13.29 155 SER A O 1
ATOM 1137 N N . GLY A 1 148 ? 22.166 32.545 1.224 1.00 12.02 156 GLY A N 1
ATOM 1138 C CA . GLY A 1 148 ? 21.016 32.364 0.365 1.00 13.22 156 GLY A CA 1
ATOM 1139 C C . GLY A 1 148 ? 20.274 33.654 0.085 1.00 12.48 156 GLY A C 1
ATOM 1140 O O . GLY A 1 148 ? 20.030 34.003 -1.071 1.00 11.36 156 GLY A O 1
ATOM 1141 N N . SER A 1 149 ? 19.936 34.369 1.152 1.00 12.65 157 SER A N 1
ATOM 1142 C CA . SER A 1 149 ? 19.205 35.628 1.058 1.00 13.16 157 SER A CA 1
ATOM 1143 C C . SER A 1 149 ? 19.874 36.677 0.182 1.00 13.29 157 SER A C 1
ATOM 1144 O O . SER A 1 149 ? 19.188 37.458 -0.486 1.00 12.16 157 SER A O 1
ATOM 1147 N N . SER A 1 150 ? 21.203 36.694 0.175 1.00 9.75 158 SER A N 1
ATOM 1148 C CA . SER A 1 150 ? 21.927 37.702 -0.585 1.00 11.17 158 SER A CA 1
ATOM 1149 C C . SER A 1 150 ? 21.707 37.725 -2.096 1.00 11.24 158 SER A C 1
ATOM 1150 O O . SER A 1 150 ? 21.847 38.784 -2.708 1.00 11.77 158 SER A O 1
ATOM 1153 N N . CYS A 1 151 ? 21.368 36.587 -2.704 1.00 10.60 159 CYS A N 1
ATOM 1154 C CA . CYS A 1 151 ? 21.171 36.570 -4.153 1.00 9.82 159 CYS A CA 1
ATOM 1155 C C . CYS A 1 151 ? 20.022 37.464 -4.584 1.00 9.16 159 CYS A C 1
ATOM 1156 O O . CYS A 1 151 ? 19.977 37.922 -5.726 1.00 7.46 159 CYS A O 1
ATOM 1159 N N . ARG A 1 152 ? 19.103 37.725 -3.660 1.00 10.66 160 ARG A N 1
ATOM 1160 C CA . ARG A 1 152 ? 17.955 38.583 -3.938 1.00 10.73 160 ARG A CA 1
ATOM 1161 C C . ARG A 1 152 ? 18.299 40.065 -3.910 1.00 11.80 160 ARG A C 1
ATOM 1162 O O . ARG A 1 152 ? 17.517 40.898 -4.384 1.00 12.25 160 ARG A O 1
ATOM 1170 N N . SER A 1 153 ? 19.460 40.404 -3.356 1.00 9.74 161 SER A N 1
ATOM 1171 C CA . SER A 1 153 ? 19.856 41.808 -3.282 1.00 10.27 161 SER A CA 1
ATOM 1172 C C . SER A 1 153 ? 20.423 42.370 -4.585 1.00 10.27 161 SER A C 1
ATOM 1173 O O . SER A 1 153 ? 20.667 43.568 -4.685 1.00 9.51 161 SER A O 1
ATOM 1176 N N . PHE A 1 154 ? 20.616 41.500 -5.575 1.00 9.66 162 PHE A N 1
ATOM 1177 C CA . PHE A 1 154 ? 21.149 41.888 -6.879 1.00 9.48 162 PHE A CA 1
ATOM 1178 C C . PHE A 1 154 ? 20.062 42.386 -7.835 1.00 11.31 162 PHE A C 1
ATOM 1179 O O . PHE A 1 154 ? 20.340 42.703 -8.997 1.00 12.99 162 PHE A O 1
ATOM 1187 N N . TYR A 1 155 ? 18.826 42.448 -7.350 1.00 9.71 163 TYR A N 1
ATOM 1188 C CA . TYR A 1 155 ? 17.709 42.891 -8.177 1.00 9.01 163 TYR A CA 1
ATOM 1189 C C . TYR A 1 155 ? 16.842 43.852 -7.382 1.00 9.43 163 TYR A C 1
ATOM 1190 O O . TYR A 1 155 ? 16.840 43.816 -6.157 1.00 7.48 163 TYR A O 1
ATOM 1199 N N . ALA A 1 156 ? 16.112 44.706 -8.093 1.00 8.66 164 ALA A N 1
ATOM 1200 C CA . ALA A 1 156 ? 15.232 45.697 -7.485 1.00 9.40 164 ALA A CA 1
ATOM 1201 C C . ALA A 1 156 ? 14.205 46.160 -8.520 1.00 9.86 164 ALA A C 1
ATOM 1202 O O . ALA A 1 156 ? 14.451 46.067 -9.725 1.00 8.83 164 ALA A O 1
ATOM 1204 N N . PRO A 1 157 ? 13.040 46.661 -8.065 1.00 9.14 165 PRO A N 1
ATOM 1205 C CA . PRO A 1 157 ? 12.670 46.800 -6.654 1.00 10.06 165 PRO A CA 1
ATOM 1206 C C . PRO A 1 157 ? 12.153 45.514 -6.001 1.00 9.97 165 PRO A C 1
ATOM 1207 O O . PRO A 1 157 ? 12.056 45.434 -4.780 1.00 10.43 165 PRO A O 1
ATOM 1211 N N . TRP A 1 158 ? 11.816 44.515 -6.808 1.00 11.40 166 TRP A N 1
ATOM 1212 C CA . TRP A 1 158 ? 11.343 43.236 -6.276 1.00 11.38 166 TRP A CA 1
ATOM 1213 C C . TRP A 1 158 ? 12.159 42.092 -6.857 1.00 12.23 166 TRP A C 1
ATOM 1214 O O . TRP A 1 158 ? 12.535 42.121 -8.027 1.00 13.79 166 TRP A O 1
ATOM 1225 N N . ALA A 1 159 ? 12.423 41.076 -6.041 1.00 12.01 167 ALA A N 1
ATOM 1226 C CA . ALA A 1 159 ? 13.194 39.924 -6.494 1.00 10.17 167 ALA A CA 1
ATOM 1227 C C . ALA A 1 159 ? 12.466 38.620 -6.226 1.00 10.00 167 ALA A C 1
ATOM 1228 O O . ALA A 1 159 ? 11.977 38.391 -5.126 1.00 9.67 167 ALA A O 1
ATOM 1230 N N . LEU A 1 160 ? 12.395 37.768 -7.241 1.00 11.19 168 LEU A N 1
ATOM 1231 C CA . LEU A 1 160 ? 11.751 36.476 -7.095 1.00 10.29 168 LEU A CA 1
ATOM 1232 C C . LEU A 1 160 ? 12.802 35.413 -7.338 1.00 10.58 168 LEU A C 1
ATOM 1233 O O . LEU A 1 160 ? 13.460 35.401 -8.375 1.00 10.40 168 LEU A O 1
ATOM 1238 N N . TRP A 1 161 ? 12.961 34.530 -6.360 1.00 11.87 169 TRP A N 1
ATOM 1239 C CA . TRP A 1 161 ? 13.934 33.451 -6.424 1.00 10.59 169 TRP A CA 1
ATOM 1240 C C . TRP A 1 161 ? 13.173 32.130 -6.503 1.00 12.97 169 TRP A C 1
ATOM 1241 O O . TRP A 1 161 ? 12.412 31.781 -5.600 1.00 14.00 169 TRP A O 1
ATOM 1252 N N . THR A 1 162 ? 13.357 31.419 -7.608 1.00 13.86 170 THR A N 1
ATOM 1253 C CA . THR A 1 162 ? 12.709 30.132 -7.820 1.00 13.91 170 THR A CA 1
ATOM 1254 C C . THR A 1 162 ? 13.759 29.194 -8.379 1.00 13.70 170 THR A C 1
ATOM 1255 O O . THR A 1 162 ? 14.394 29.509 -9.378 1.00 14.03 170 THR A O 1
ATOM 1259 N N . GLY A 1 163 ? 13.943 28.044 -7.742 1.00 14.43 171 GLY A N 1
ATOM 1260 C CA . GLY A 1 163 ? 14.943 27.108 -8.218 1.00 17.33 171 GLY A CA 1
ATOM 1261 C C . GLY A 1 163 ? 16.320 27.741 -8.149 1.00 19.62 171 GLY A C 1
ATOM 1262 O O . GLY A 1 163 ? 16.693 28.313 -7.120 1.00 18.59 171 GLY A O 1
ATOM 1263 N N . ASP A 1 164 ? 17.084 27.656 -9.234 1.00 21.20 172 ASP A N 1
ATOM 1264 C CA . ASP A 1 164 ? 18.417 28.249 -9.228 1.00 24.16 172 ASP A CA 1
ATOM 1265 C C . ASP A 1 164 ? 18.455 29.564 -9.990 1.00 24.46 172 ASP A C 1
ATOM 1266 O O . ASP A 1 164 ? 19.527 30.029 -10.384 1.00 24.40 172 ASP A O 1
ATOM 1271 N N . LYS A 1 165 ? 17.283 30.164 -10.189 1.00 23.73 173 LYS A N 1
ATOM 1272 C CA . LYS A 1 165 ? 17.195 31.436 -10.895 1.00 22.68 173 LYS A CA 1
ATOM 1273 C C . LYS A 1 165 ? 16.583 32.530 -10.028 1.00 21.33 173 LYS A C 1
ATOM 1274 O O . LYS A 1 165 ? 15.600 32.307 -9.321 1.00 20.16 173 LYS A O 1
ATOM 1280 N N . VAL A 1 166 ? 17.183 33.714 -10.084 1.00 19.93 174 VAL A N 1
ATOM 1281 C CA . VAL A 1 166 ? 16.698 34.864 -9.337 1.00 19.85 174 VAL A CA 1
ATOM 1282 C C . VAL A 1 166 ? 16.545 36.003 -10.331 1.00 18.87 174 VAL A C 1
ATOM 1283 O O . VAL A 1 166 ? 17.408 36.216 -11.173 1.00 18.67 174 VAL A O 1
ATOM 1287 N N . SER A 1 167 ? 15.448 36.737 -10.234 1.00 20.63 175 SER A N 1
ATOM 1288 C CA . SER A 1 167 ? 15.219 37.845 -11.149 1.00 21.46 175 SER A CA 1
ATOM 1289 C C . SER A 1 167 ? 14.370 38.934 -10.538 1.00 21.55 175 SER A C 1
ATOM 1290 O O . SER A 1 167 ? 13.708 38.733 -9.520 1.00 20.61 175 SER A O 1
ATOM 1293 N N . ALA A 1 168 ? 14.398 40.095 -11.175 1.00 21.24 176 ALA A N 1
ATOM 1294 C CA . ALA A 1 168 ? 13.586 41.207 -10.730 1.00 22.71 176 ALA A CA 1
ATOM 1295 C C . ALA A 1 168 ? 12.209 40.908 -11.315 1.00 23.18 176 ALA A C 1
ATOM 1296 O O . ALA A 1 168 ? 12.101 40.524 -12.481 1.00 25.12 176 ALA A O 1
ATOM 1298 N N . ILE A 1 169 ? 11.163 41.048 -10.510 1.00 21.82 177 ILE A N 1
ATOM 1299 C CA . ILE A 1 169 ? 9.810 40.803 -10.996 1.00 20.67 177 ILE A CA 1
ATOM 1300 C C . ILE A 1 169 ? 9.075 42.143 -10.984 1.00 20.89 177 ILE A C 1
ATOM 1301 O O . ILE A 1 169 ? 9.142 42.892 -10.008 1.00 19.95 177 ILE A O 1
ATOM 1306 N N . ASP A 1 170 ? 8.386 42.447 -12.078 1.00 21.30 178 ASP A N 1
ATOM 1307 C CA . ASP A 1 170 ? 7.669 43.709 -12.208 1.00 22.75 178 ASP A CA 1
ATOM 1308 C C . ASP A 1 170 ? 6.326 43.712 -11.494 1.00 22.55 178 ASP A C 1
ATOM 1309 O O . ASP A 1 170 ? 5.312 43.287 -12.049 1.00 23.23 178 ASP A O 1
ATOM 1314 N N . LEU A 1 171 ? 6.333 44.187 -10.252 1.00 21.36 179 LEU A N 1
ATOM 1315 C CA . LEU A 1 171 ? 5.121 44.258 -9.454 1.00 20.15 179 LEU A CA 1
ATOM 1316 C C . LEU A 1 171 ? 4.642 45.704 -9.354 1.00 19.96 179 LEU A C 1
ATOM 1317 O O . LEU A 1 171 ? 5.437 46.637 -9.427 1.00 18.22 179 LEU A O 1
ATOM 1322 N N . PRO A 1 172 ? 3.325 45.896 -9.191 1.00 21.49 180 PRO A N 1
ATOM 1323 C CA . PRO A 1 172 ? 2.594 47.163 -9.077 1.00 23.70 180 PRO A CA 1
ATOM 1324 C C . PRO A 1 172 ? 3.058 48.227 -8.079 1.00 26.03 180 PRO A C 1
ATOM 1325 O O . PRO A 1 172 ? 2.809 49.412 -8.294 1.00 28.73 180 PRO A O 1
ATOM 1329 N N . TYR A 1 173 ? 3.711 47.827 -6.993 1.00 26.19 181 TYR A N 1
ATOM 1330 C CA . TYR A 1 173 ? 4.142 48.800 -5.992 1.00 26.64 181 TYR A CA 1
ATOM 1331 C C . TYR A 1 173 ? 5.643 49.077 -5.998 1.00 28.21 181 TYR A C 1
ATOM 1332 O O . TYR A 1 173 ? 6.451 48.172 -6.177 1.00 30.09 181 TYR A O 1
ATOM 1341 N N . LYS A 1 174 ? 6.003 50.341 -5.800 1.00 28.57 182 LYS A N 1
ATOM 1342 C CA . LYS A 1 174 ? 7.399 50.768 -5.788 1.00 28.97 182 LYS A CA 1
ATOM 1343 C C . LYS A 1 174 ? 7.527 51.966 -4.845 1.00 27.36 182 LYS A C 1
ATOM 1344 O O . LYS A 1 174 ? 6.533 52.596 -4.491 1.00 27.18 182 LYS A O 1
ATOM 1350 N N . ASP A 1 175 ? 8.749 52.290 -4.448 1.00 25.32 183 ASP A N 1
ATOM 1351 C CA . ASP A 1 175 ? 8.960 53.404 -3.540 1.00 24.12 183 ASP A CA 1
ATOM 1352 C C . ASP A 1 175 ? 8.066 53.237 -2.316 1.00 21.35 183 ASP A C 1
ATOM 1353 O O . ASP A 1 175 ? 7.248 54.100 -2.011 1.00 22.69 183 ASP A O 1
ATOM 1358 N N . LEU A 1 176 ? 8.209 52.116 -1.623 1.00 17.57 184 LEU A N 1
ATOM 1359 C CA . LEU A 1 176 ? 7.415 51.873 -0.429 1.00 15.60 184 LEU A CA 1
ATOM 1360 C C . LEU A 1 176 ? 8.088 52.557 0.748 1.00 14.81 184 LEU A C 1
ATOM 1361 O O . LEU A 1 176 ? 9.291 52.801 0.722 1.00 14.38 184 LEU A O 1
ATOM 1366 N N . LEU A 1 177 ? 7.314 52.893 1.772 1.00 15.31 185 LEU A N 1
ATOM 1367 C CA . LEU A 1 177 ? 7.899 53.493 2.964 1.00 16.10 185 LEU A CA 1
ATOM 1368 C C . LEU A 1 177 ? 8.174 52.308 3.881 1.00 14.30 185 LEU A C 1
ATOM 1369 O O . LEU A 1 177 ? 7.272 51.530 4.177 1.00 13.26 185 LEU A O 1
ATOM 1374 N N . HIS A 1 178 ? 9.420 52.163 4.320 1.00 14.84 186 HIS A N 1
ATOM 1375 C CA . HIS A 1 178 ? 9.804 51.046 5.185 1.00 15.88 186 HIS A CA 1
ATOM 1376 C C . HIS A 1 178 ? 10.201 51.483 6.592 1.00 15.55 186 HIS A C 1
ATOM 1377 O O . HIS A 1 178 ? 11.146 52.253 6.767 1.00 17.21 186 HIS A O 1
ATOM 1384 N N . GLN A 1 179 ? 9.471 50.989 7.590 1.00 15.07 187 GLN A N 1
ATOM 1385 C CA . GLN A 1 179 ? 9.754 51.301 8.990 1.00 13.38 187 GLN A CA 1
ATOM 1386 C C . GLN A 1 179 ? 9.966 50.011 9.777 1.00 13.22 187 GLN A C 1
ATOM 1387 O O . GLN A 1 179 ? 9.340 48.986 9.496 1.00 11.80 187 GLN A O 1
ATOM 1393 N N . VAL A 1 180 ? 10.847 50.078 10.771 1.00 13.16 188 VAL A N 1
ATOM 1394 C CA . VAL A 1 180 ? 11.152 48.929 11.610 1.00 12.88 188 VAL A CA 1
ATOM 1395 C C . VAL A 1 180 ? 10.928 49.232 13.088 1.00 13.09 188 VAL A C 1
ATOM 1396 O O . VAL A 1 180 ? 11.516 50.165 13.642 1.00 11.80 188 VAL A O 1
ATOM 1400 N N . ILE A 1 181 ? 10.065 48.447 13.719 1.00 10.75 189 ILE A N 1
ATOM 1401 C CA . ILE A 1 181 ? 9.809 48.613 15.137 1.00 10.54 189 ILE A CA 1
ATOM 1402 C C . ILE A 1 181 ? 10.852 47.749 15.823 1.00 13.09 189 ILE A C 1
ATOM 1403 O O . ILE A 1 181 ? 10.791 46.520 15.781 1.00 12.40 189 ILE A O 1
ATOM 1408 N N . VAL A 1 182 ? 11.828 48.406 16.433 1.00 14.61 190 VAL A N 1
ATOM 1409 C CA . VAL A 1 182 ? 12.916 47.714 17.101 1.00 16.20 190 VAL A CA 1
ATOM 1410 C C . VAL A 1 182 ? 12.534 47.217 18.479 1.00 18.04 190 VAL A C 1
ATOM 1411 O O . VAL A 1 182 ? 12.275 48.008 19.379 1.00 18.70 190 VAL A O 1
ATOM 1415 N N . ILE A 1 183 ? 12.497 45.899 18.635 1.00 18.72 191 ILE A N 1
ATOM 1416 C CA . ILE A 1 183 ? 12.178 45.288 19.912 1.00 20.12 191 ILE A CA 1
ATOM 1417 C C . ILE A 1 183 ? 13.470 44.657 20.421 1.00 22.58 191 ILE A C 1
ATOM 1418 O O . ILE A 1 183 ? 13.992 43.720 19.817 1.00 22.96 191 ILE A O 1
ATOM 1423 N N . SER A 1 184 ? 13.993 45.197 21.519 1.00 24.59 192 SER A N 1
ATOM 1424 C CA . SER A 1 184 ? 15.244 44.724 22.107 1.00 27.58 192 SER A CA 1
ATOM 1425 C C . SER A 1 184 ? 15.343 43.209 22.282 1.00 28.07 192 SER A C 1
ATOM 1426 O O . SER A 1 184 ? 14.392 42.549 22.701 1.00 27.93 192 SER A O 1
ATOM 1429 N N . SER A 1 185 ? 16.512 42.666 21.957 1.00 29.41 193 SER A N 1
ATOM 1430 C CA . SER A 1 185 ? 16.739 41.229 22.065 1.00 30.81 193 SER A CA 1
ATOM 1431 C C . SER A 1 185 ? 16.851 40.744 23.503 1.00 31.89 193 SER A C 1
ATOM 1432 O O . SER A 1 185 ? 17.206 41.500 24.411 1.00 31.17 193 SER A O 1
ATOM 1435 N N . GLN A 1 186 ? 16.542 39.469 23.694 1.00 32.70 194 GLN A N 1
ATOM 1436 C CA . GLN A 1 186 ? 16.642 38.838 24.999 1.00 33.56 194 GLN A CA 1
ATOM 1437 C C . GLN A 1 186 ? 18.023 38.193 25.029 1.00 34.49 194 GLN A C 1
ATOM 1438 O O . GLN A 1 186 ? 18.571 37.825 23.986 1.00 34.45 194 GLN A O 1
ATOM 1444 N N . GLU A 1 187 ? 18.594 38.067 26.217 1.00 35.94 195 GLU A N 1
ATOM 1445 C CA . GLU A 1 187 ? 19.903 37.444 26.358 1.00 37.06 195 GLU A CA 1
ATOM 1446 C C . GLU A 1 187 ? 19.823 36.031 25.771 1.00 36.35 195 GLU A C 1
ATOM 1447 O O . GLU A 1 187 ? 18.752 35.425 25.746 1.00 35.20 195 GLU A O 1
ATOM 1453 N N . LYS A 1 188 ? 20.943 35.514 25.278 1.00 36.49 196 LYS A N 1
ATOM 1454 C CA . LYS A 1 188 ? 20.960 34.167 24.711 1.00 37.35 196 LYS A CA 1
ATOM 1455 C C . LYS A 1 188 ? 20.029 34.020 23.497 1.00 35.59 196 LYS A C 1
ATOM 1456 O O . LYS A 1 188 ? 19.401 32.978 23.307 1.00 37.08 196 LYS A O 1
ATOM 1462 N N . GLU A 1 189 ? 19.953 35.059 22.669 1.00 32.75 197 GLU A N 1
ATOM 1463 C CA . GLU A 1 189 ? 19.099 35.029 21.482 1.00 31.36 197 GLU A CA 1
ATOM 1464 C C . GLU A 1 189 ? 19.644 34.158 20.345 1.00 29.01 197 GLU A C 1
ATOM 1465 O O . GLU A 1 189 ? 20.797 34.292 19.941 1.00 28.83 197 GLU A O 1
ATOM 1471 N N . ILE A 1 190 ? 18.794 33.278 19.825 1.00 27.60 198 ILE A N 1
ATOM 1472 C CA . ILE A 1 190 ? 19.163 32.366 18.746 1.00 24.89 198 ILE A CA 1
ATOM 1473 C C . ILE A 1 190 ? 19.377 33.079 17.410 1.00 24.83 198 ILE A C 1
ATOM 1474 O O . ILE A 1 190 ? 18.479 33.750 16.907 1.00 24.44 198 ILE A O 1
ATOM 1479 N N . PRO A 1 191 ? 20.573 32.932 16.815 1.00 23.63 199 PRO A N 1
ATOM 1480 C CA . PRO A 1 191 ? 20.880 33.569 15.529 1.00 22.62 199 PRO A CA 1
ATOM 1481 C C . PRO A 1 191 ? 20.002 33.037 14.396 1.00 21.09 199 PRO A C 1
ATOM 1482 O O . PRO A 1 191 ? 19.572 31.882 14.412 1.00 19.88 199 PRO A O 1
ATOM 1486 N N . SER A 1 192 ? 19.745 33.895 13.419 1.00 18.73 200 SER A N 1
ATOM 1487 C CA . SER A 1 192 ? 18.929 33.548 12.266 1.00 19.88 200 SER A CA 1
ATOM 1488 C C . SER A 1 192 ? 19.368 32.213 11.667 1.00 20.77 200 SER A C 1
ATOM 1489 O O . SER A 1 192 ? 18.548 31.334 11.405 1.00 20.19 200 SER A O 1
ATOM 1492 N N . ARG A 1 193 ? 20.674 32.084 11.462 1.00 21.26 201 ARG A N 1
ATOM 1493 C CA . ARG A 1 193 ? 21.292 30.886 10.905 1.00 21.29 201 ARG A CA 1
ATOM 1494 C C . ARG A 1 193 ? 20.923 29.621 11.690 1.00 19.19 201 ARG A C 1
ATOM 1495 O O . ARG A 1 193 ? 20.519 28.615 11.112 1.00 17.47 201 ARG A O 1
ATOM 1503 N N . VAL A 1 194 ? 21.071 29.678 13.009 1.00 19.23 202 VAL A N 1
ATOM 1504 C CA . VAL A 1 194 ? 20.760 28.546 13.871 1.00 17.92 202 VAL A CA 1
ATOM 1505 C C . VAL A 1 194 ? 19.265 28.248 13.929 1.00 17.35 202 VAL A C 1
ATOM 1506 O O . VAL A 1 194 ? 18.859 27.086 13.947 1.00 16.21 202 VAL A O 1
ATOM 1510 N N . ALA A 1 195 ? 18.446 29.298 13.957 1.00 17.94 203 ALA A N 1
ATOM 1511 C CA . ALA A 1 195 ? 16.995 29.130 14.012 1.00 16.76 203 ALA A CA 1
ATOM 1512 C C . ALA A 1 195 ? 16.530 28.315 12.810 1.00 16.38 203 ALA A C 1
ATOM 1513 O O . ALA A 1 195 ? 15.634 27.478 12.918 1.00 15.60 203 ALA A O 1
ATOM 1515 N N . HIS A 1 196 ? 17.145 28.575 11.663 1.00 16.81 204 HIS A N 1
ATOM 1516 C CA . HIS A 1 196 ? 16.804 27.873 10.429 1.00 18.14 204 HIS A CA 1
ATOM 1517 C C . HIS A 1 196 ? 17.092 26.382 10.561 1.00 19.92 204 HIS A C 1
ATOM 1518 O O . HIS A 1 196 ? 16.473 25.562 9.886 1.00 20.31 204 HIS A O 1
ATOM 1525 N N . LYS A 1 197 ? 18.039 26.040 11.430 1.00 20.54 205 LYS A N 1
ATOM 1526 C CA . LYS A 1 197 ? 18.397 24.648 11.666 1.00 24.36 205 LYS A CA 1
ATOM 1527 C C . LYS A 1 197 ? 17.420 24.012 12.654 1.00 24.17 205 LYS A C 1
ATOM 1528 O O . LYS A 1 197 ? 16.906 22.918 12.427 1.00 23.90 205 LYS A O 1
ATOM 1534 N N . LEU A 1 198 ? 17.161 24.711 13.753 1.00 23.77 206 LEU A N 1
ATOM 1535 C CA . LEU A 1 198 ? 16.278 24.197 14.792 1.00 22.68 206 LEU A CA 1
ATOM 1536 C C . LEU A 1 198 ? 14.861 23.858 14.346 1.00 22.13 206 LEU A C 1
ATOM 1537 O O . LEU A 1 198 ? 14.267 22.899 14.842 1.00 21.05 206 LEU A O 1
ATOM 1542 N N . VAL A 1 199 ? 14.325 24.626 13.405 1.00 20.96 207 VAL A N 1
ATOM 1543 C CA . VAL A 1 199 ? 12.961 24.399 12.938 1.00 20.44 207 VAL A CA 1
ATOM 1544 C C . VAL A 1 199 ? 12.700 23.060 12.259 1.00 20.35 207 VAL A C 1
ATOM 1545 O O . VAL A 1 199 ? 11.550 22.729 11.976 1.00 20.76 207 VAL A O 1
ATOM 1549 N N . LYS A 1 200 ? 13.752 22.291 11.998 1.00 21.44 208 LYS A N 1
ATOM 1550 C CA . LYS A 1 200 ? 13.585 20.988 11.359 1.00 23.23 208 LYS A CA 1
ATOM 1551 C C . LYS A 1 200 ? 12.781 20.037 12.247 1.00 22.38 208 LYS A C 1
ATOM 1552 O O . LYS A 1 200 ? 12.136 19.111 11.752 1.00 22.62 208 LYS A O 1
ATOM 1558 N N . THR A 1 201 ? 12.814 20.281 13.556 1.00 20.99 209 THR A N 1
ATOM 1559 C CA . THR A 1 201 ? 12.098 19.448 14.513 1.00 20.21 209 THR A CA 1
ATOM 1560 C C . THR A 1 201 ? 10.616 19.797 14.671 1.00 19.20 209 THR A C 1
ATOM 1561 O O . THR A 1 201 ? 9.858 19.059 15.305 1.00 17.93 209 THR A O 1
ATOM 1565 N N . SER A 1 202 ? 10.193 20.921 14.111 1.00 16.68 210 SER A N 1
ATOM 1566 C CA . SER A 1 202 ? 8.789 21.283 14.209 1.00 16.13 210 SER A CA 1
ATOM 1567 C C . SER A 1 202 ? 7.973 20.320 13.358 1.00 16.54 210 SER A C 1
ATOM 1568 O O . SER A 1 202 ? 8.415 19.902 12.285 1.00 18.62 210 SER A O 1
ATOM 1571 N N . PRO A 1 203 ? 6.769 19.958 13.820 1.00 15.68 211 PRO A N 1
ATOM 1572 C CA . PRO A 1 203 ? 5.909 19.036 13.073 1.00 15.14 211 PRO A CA 1
ATOM 1573 C C . PRO A 1 203 ? 5.375 19.676 11.804 1.00 13.00 211 PRO A C 1
ATOM 1574 O O . PRO A 1 203 ? 4.911 18.990 10.902 1.00 12.56 211 PRO A O 1
ATOM 1578 N N . PHE A 1 204 ? 5.439 21.000 11.741 1.00 14.23 212 PHE A N 1
ATOM 1579 C CA . PHE A 1 204 ? 4.933 21.731 10.585 1.00 12.81 212 PHE A CA 1
ATOM 1580 C C . PHE A 1 204 ? 6.017 22.064 9.567 1.00 11.84 212 PHE A C 1
ATOM 1581 O O . PHE A 1 204 ? 5.728 22.604 8.499 1.00 10.42 212 PHE A O 1
ATOM 1589 N N . TYR A 1 205 ? 7.261 21.740 9.896 1.00 13.37 213 TYR A N 1
ATOM 1590 C CA . TYR A 1 205 ? 8.376 22.027 9.001 1.00 16.40 213 TYR A CA 1
ATOM 1591 C C . TYR A 1 205 ? 8.258 21.282 7.675 1.00 17.89 213 TYR A C 1
ATOM 1592 O O . TYR A 1 205 ? 8.411 21.863 6.604 1.00 16.77 213 TYR A O 1
ATOM 1601 N N . GLU A 1 206 ? 7.981 19.989 7.768 1.00 19.20 214 GLU A N 1
ATOM 1602 C CA . GLU A 1 206 ? 7.831 19.115 6.609 1.00 21.00 214 GLU A CA 1
ATOM 1603 C C . GLU A 1 206 ? 6.909 19.681 5.529 1.00 19.74 214 GLU A C 1
ATOM 1604 O O . GLU A 1 206 ? 7.177 19.531 4.334 1.00 19.98 214 GLU A O 1
ATOM 1610 N N . THR A 1 207 ? 5.826 20.319 5.960 1.00 15.85 215 THR A N 1
ATOM 1611 C CA . THR A 1 207 ? 4.831 20.893 5.057 1.00 14.48 215 THR A CA 1
ATOM 1612 C C . THR A 1 207 ? 4.966 22.407 4.831 1.00 14.33 215 THR A C 1
ATOM 1613 O O . THR A 1 207 ? 4.124 23.026 4.172 1.00 11.28 215 THR A O 1
ATOM 1617 N N . ARG A 1 208 ? 6.026 22.990 5.382 1.00 13.71 216 ARG A N 1
ATOM 1618 C CA . ARG A 1 208 ? 6.284 24.427 5.280 1.00 13.23 216 ARG A CA 1
ATOM 1619 C C . ARG A 1 208 ? 6.398 24.999 3.852 1.00 12.94 216 ARG A C 1
ATOM 1620 O O . ARG A 1 208 ? 5.840 26.062 3.552 1.00 14.63 216 ARG A O 1
ATOM 1628 N N . SER A 1 209 ? 7.102 24.301 2.969 1.00 9.95 217 SER A N 1
ATOM 1629 C CA . SER A 1 209 ? 7.263 24.776 1.603 1.00 8.95 217 SER A CA 1
ATOM 1630 C C . SER A 1 209 ? 5.954 24.745 0.820 1.00 10.23 217 SER A C 1
ATOM 1631 O O . SER A 1 209 ? 5.716 25.600 -0.030 1.00 9.34 217 SER A O 1
ATOM 1634 N N . GLU A 1 210 ? 5.101 23.764 1.097 1.00 10.09 218 GLU A N 1
ATOM 1635 C CA . GLU A 1 210 ? 3.814 23.691 0.407 1.00 12.38 218 GLU A CA 1
ATOM 1636 C C . GLU A 1 210 ? 3.015 24.950 0.716 1.00 11.16 218 GLU A C 1
ATOM 1637 O O . GLU A 1 210 ? 2.418 25.550 -0.175 1.00 12.78 218 GLU A O 1
ATOM 1643 N N . ARG A 1 211 ? 3.002 25.344 1.985 1.00 10.16 219 ARG A N 1
ATOM 1644 C CA . ARG A 1 211 ? 2.274 26.541 2.395 1.00 11.51 219 ARG A CA 1
ATOM 1645 C C . ARG A 1 211 ? 2.876 27.808 1.775 1.00 10.96 219 ARG A C 1
ATOM 1646 O O . ARG A 1 211 ? 2.147 28.706 1.339 1.00 12.12 219 ARG A O 1
ATOM 1654 N N . ALA A 1 212 ? 4.206 27.874 1.736 1.00 10.87 220 ALA A N 1
ATOM 1655 C CA . ALA A 1 212 ? 4.905 29.026 1.172 1.00 11.62 220 ALA A CA 1
ATOM 1656 C C . ALA A 1 212 ? 4.567 29.215 -0.305 1.00 12.73 220 ALA A C 1
ATOM 1657 O O . ALA A 1 212 ? 4.391 30.344 -0.773 1.00 11.10 220 ALA A O 1
ATOM 1659 N N . GLU A 1 213 ? 4.498 28.109 -1.042 1.00 13.43 221 GLU A N 1
ATOM 1660 C CA . GLU A 1 213 ? 4.178 28.168 -2.465 1.00 12.49 221 GLU A CA 1
ATOM 1661 C C . GLU A 1 213 ? 2.728 28.597 -2.630 1.00 12.90 221 GLU A C 1
ATOM 1662 O O . GLU A 1 213 ? 2.407 29.403 -3.504 1.00 12.50 221 GLU A O 1
ATOM 1668 N N . ALA A 1 214 ? 1.856 28.058 -1.781 1.00 11.03 222 ALA A N 1
ATOM 1669 C CA . ALA A 1 214 ? 0.439 28.398 -1.832 1.00 12.51 222 ALA A CA 1
ATOM 1670 C C . ALA A 1 214 ? 0.250 29.881 -1.506 1.00 12.62 222 ALA A C 1
ATOM 1671 O O . ALA A 1 214 ? -0.608 30.546 -2.085 1.00 13.10 222 ALA A O 1
ATOM 1673 N N . ASN A 1 215 ? 1.050 30.395 -0.576 1.00 12.04 223 ASN A N 1
ATOM 1674 C CA . ASN A 1 215 ? 0.952 31.801 -0.203 1.00 13.99 223 ASN A CA 1
ATOM 1675 C C . ASN A 1 215 ? 1.509 32.697 -1.295 1.00 14.29 223 ASN A C 1
ATOM 1676 O O . ASN A 1 215 ? 1.019 33.806 -1.505 1.00 15.23 223 ASN A O 1
ATOM 1681 N N . LEU A 1 216 ? 2.538 32.211 -1.983 1.00 14.15 224 LEU A N 1
ATOM 1682 C CA . LEU A 1 216 ? 3.165 32.962 -3.063 1.00 15.16 224 LEU A CA 1
ATOM 1683 C C . LEU A 1 216 ? 2.187 33.158 -4.216 1.00 15.05 224 LEU A C 1
ATOM 1684 O O . LEU A 1 216 ? 2.102 34.240 -4.795 1.00 15.30 224 LEU A O 1
ATOM 1689 N N . LYS A 1 217 ? 1.456 32.101 -4.548 1.00 15.23 225 LYS A N 1
ATOM 1690 C CA . LYS A 1 217 ? 0.477 32.168 -5.624 1.00 16.88 225 LYS A CA 1
ATOM 1691 C C . LYS A 1 217 ? -0.590 33.191 -5.262 1.00 15.39 225 LYS A C 1
ATOM 1692 O O . LYS A 1 217 ? -1.004 33.985 -6.103 1.00 15.64 225 LYS A O 1
ATOM 1698 N N . LEU A 1 218 ? -1.030 33.178 -4.006 1.00 15.25 226 LEU A N 1
ATOM 1699 C CA . LEU A 1 218 ? -2.053 34.123 -3.560 1.00 15.71 226 LEU A CA 1
ATOM 1700 C C . LEU A 1 218 ? -1.513 35.552 -3.550 1.00 13.61 226 LEU A C 1
ATOM 1701 O O . LEU A 1 218 ? -2.172 36.485 -4.015 1.00 13.25 226 LEU A O 1
ATOM 1706 N N . LEU A 1 219 ? -0.306 35.714 -3.022 1.00 13.21 227 LEU A N 1
ATOM 1707 C CA . LEU A 1 219 ? 0.325 37.025 -2.947 1.00 12.54 227 LEU A CA 1
ATOM 1708 C C . LEU A 1 219 ? 0.502 37.641 -4.340 1.00 13.43 227 LEU A C 1
ATOM 1709 O O . LEU A 1 219 ? 0.138 38.800 -4.569 1.00 12.68 227 LEU A O 1
ATOM 1714 N N . LEU A 1 220 ? 1.063 36.869 -5.267 1.00 13.07 228 LEU A N 1
ATOM 1715 C CA . LEU A 1 220 ? 1.269 37.358 -6.626 1.00 15.00 228 LEU A CA 1
ATOM 1716 C C . LEU A 1 220 ? -0.061 37.809 -7.226 1.00 15.67 228 LEU A C 1
ATOM 1717 O O . LEU A 1 220 ? -0.126 38.842 -7.891 1.00 14.81 228 LEU A O 1
ATOM 1722 N N . ASN A 1 221 ? -1.120 37.040 -6.981 1.00 16.67 229 ASN A N 1
ATOM 1723 C CA . ASN A 1 221 ? -2.444 37.398 -7.483 1.00 17.96 229 ASN A CA 1
ATOM 1724 C C . ASN A 1 221 ? -2.920 38.673 -6.797 1.00 17.95 229 ASN A C 1
ATOM 1725 O O . ASN A 1 221 ? -3.636 39.474 -7.393 1.00 17.92 229 ASN A O 1
ATOM 1730 N N . ALA A 1 222 ? -2.526 38.854 -5.540 1.00 18.05 230 ALA A N 1
ATOM 1731 C CA . ALA A 1 222 ? -2.915 40.046 -4.786 1.00 18.07 230 ALA A CA 1
ATOM 1732 C C . ALA A 1 222 ? -2.257 41.258 -5.435 1.00 17.43 230 ALA A C 1
ATOM 1733 O O . ALA A 1 222 ? -2.900 42.287 -5.640 1.00 15.91 230 ALA A O 1
ATOM 1735 N N . PHE A 1 223 ? -0.973 41.125 -5.762 1.00 17.75 231 PHE A N 1
ATOM 1736 C CA . PHE A 1 223 ? -0.238 42.203 -6.409 1.00 18.84 231 PHE A CA 1
ATOM 1737 C C . PHE A 1 223 ? -0.900 42.595 -7.735 1.00 19.71 231 PHE A C 1
ATOM 1738 O O . PHE A 1 223 ? -1.183 43.770 -7.970 1.00 17.67 231 PHE A O 1
ATOM 1746 N N . GLU A 1 224 ? -1.149 41.606 -8.587 1.00 21.67 232 GLU A N 1
ATOM 1747 C CA . GLU A 1 224 ? -1.780 41.838 -9.883 1.00 25.01 232 GLU A CA 1
ATOM 1748 C C . GLU A 1 224 ? -3.078 42.623 -9.736 1.00 23.80 232 GLU A C 1
ATOM 1749 O O . GLU A 1 224 ? -3.364 43.512 -10.533 1.00 24.26 232 GLU A O 1
ATOM 1755 N N . ASN A 1 225 ? -3.860 42.295 -8.714 1.00 22.54 233 ASN A N 1
ATOM 1756 C CA . ASN A 1 225 ? -5.129 42.977 -8.490 1.00 22.22 233 ASN A CA 1
ATOM 1757 C C . ASN A 1 225 ? -5.015 44.240 -7.641 1.00 20.79 233 ASN A C 1
ATOM 1758 O O . ASN A 1 225 ? -6.030 44.833 -7.290 1.00 23.12 233 ASN A O 1
ATOM 1763 N N . LYS A 1 226 ? -3.801 44.659 -7.308 1.00 18.76 234 LYS A N 1
ATOM 1764 C CA . LYS A 1 226 ? -3.641 45.851 -6.481 1.00 18.99 234 LYS A CA 1
ATOM 1765 C C . LYS A 1 226 ? -4.526 45.692 -5.247 1.00 18.46 234 LYS A C 1
ATOM 1766 O O . LYS A 1 226 ? -5.269 46.602 -4.875 1.00 19.24 234 LYS A O 1
ATOM 1772 N N . ASP A 1 227 ? -4.453 44.517 -4.630 1.00 16.75 235 ASP A N 1
ATOM 1773 C CA . ASP A 1 227 ? -5.237 44.207 -3.440 1.00 15.11 235 ASP A CA 1
ATOM 1774 C C . ASP A 1 227 ? -4.332 44.222 -2.202 1.00 15.70 235 ASP A C 1
ATOM 1775 O O . ASP A 1 227 ? -3.901 43.173 -1.713 1.00 15.32 235 ASP A O 1
ATOM 1780 N N . TRP A 1 228 ? -4.062 45.426 -1.701 1.00 14.58 236 TRP A N 1
ATOM 1781 C CA . TRP A 1 228 ? -3.192 45.637 -0.542 1.00 14.24 236 TRP A CA 1
ATOM 1782 C C . TRP A 1 228 ? -3.649 44.909 0.722 1.00 13.92 236 TRP A C 1
ATOM 1783 O O . TRP A 1 228 ? -2.822 44.431 1.509 1.00 12.38 236 TRP A O 1
ATOM 1794 N N . THR A 1 229 ? -4.962 44.830 0.914 1.00 11.67 237 THR A N 1
ATOM 1795 C CA . THR A 1 229 ? -5.525 44.158 2.074 1.00 10.81 237 THR A CA 1
ATOM 1796 C C . THR A 1 229 ? -5.129 42.675 2.070 1.00 11.38 237 THR A C 1
ATOM 1797 O O . THR A 1 229 ? -4.803 42.108 3.123 1.00 11.05 237 THR A O 1
ATOM 1801 N N . SER A 1 230 ? -5.153 42.047 0.894 1.00 9.44 238 SER A N 1
ATOM 1802 C CA . SER A 1 230 ? -4.774 40.637 0.789 1.00 9.59 238 SER A CA 1
ATOM 1803 C C . SER A 1 230 ? -3.263 40.441 0.937 1.00 9.37 238 SER A C 1
ATOM 1804 O O . SER A 1 230 ? -2.815 39.414 1.456 1.00 6.75 238 SER A O 1
ATOM 1807 N N . ILE A 1 231 ? -2.481 41.411 0.466 1.00 8.37 239 ILE A N 1
ATOM 1808 C CA . ILE A 1 231 ? -1.028 41.330 0.587 1.00 8.09 239 ILE A CA 1
ATOM 1809 C C . ILE A 1 231 ? -0.734 41.325 2.092 1.00 9.56 239 ILE A C 1
ATOM 1810 O O . ILE A 1 231 ? 0.028 40.488 2.592 1.00 10.19 239 ILE A O 1
ATOM 1815 N N . TYR A 1 232 ? -1.369 42.248 2.807 1.00 7.90 240 TYR A N 1
ATOM 1816 C CA . TYR A 1 232 ? -1.210 42.345 4.259 1.00 9.16 240 TYR A CA 1
ATOM 1817 C C . TYR A 1 232 ? -1.522 41.008 4.948 1.00 8.68 240 TYR A C 1
ATOM 1818 O O . TYR A 1 232 ? -0.686 40.470 5.668 1.00 7.48 240 TYR A O 1
ATOM 1827 N N . GLN A 1 233 ? -2.716 40.473 4.705 1.00 8.94 241 GLN A N 1
ATOM 1828 C CA . GLN A 1 233 ? -3.146 39.217 5.315 1.00 9.72 241 GLN A CA 1
ATOM 1829 C C . GLN A 1 233 ? -2.238 38.036 4.982 1.00 9.12 241 GLN A C 1
ATOM 1830 O O . GLN A 1 233 ? -1.846 37.271 5.864 1.00 8.86 241 GLN A O 1
ATOM 1836 N N . ILE A 1 234 ? -1.904 37.884 3.709 1.00 9.65 242 ILE A N 1
ATOM 1837 C CA . ILE A 1 234 ? -1.031 36.799 3.291 1.00 7.28 242 ILE A CA 1
ATOM 1838 C C . ILE A 1 234 ? 0.336 36.917 3.967 1.00 7.44 242 ILE A C 1
ATOM 1839 O O . ILE A 1 234 ? 0.836 35.950 4.540 1.00 7.71 242 ILE A O 1
ATOM 1844 N N . CYS A 1 235 ? 0.946 38.096 3.904 1.00 8.41 243 CYS A N 1
ATOM 1845 C CA . CYS A 1 235 ? 2.254 38.272 4.525 1.00 10.11 243 CYS A CA 1
ATOM 1846 C C . CYS A 1 235 ? 2.178 38.023 6.022 1.00 9.77 243 CYS A C 1
ATOM 1847 O O . CYS A 1 235 ? 3.136 37.538 6.630 1.00 10.49 243 CYS A O 1
ATOM 1850 N N . TRP A 1 236 ? 1.032 38.359 6.608 1.00 8.34 244 TRP A N 1
ATOM 1851 C CA . TRP A 1 236 ? 0.805 38.169 8.035 1.00 9.50 244 TRP A CA 1
ATOM 1852 C C . TRP A 1 236 ? 0.855 36.670 8.326 1.00 11.22 244 TRP A C 1
ATOM 1853 O O . TRP A 1 236 ? 1.583 36.209 9.210 1.00 8.46 244 TRP A O 1
ATOM 1864 N N . HIS A 1 237 ? 0.077 35.914 7.559 1.00 11.25 245 HIS A N 1
ATOM 1865 C CA . HIS A 1 237 ? 0.018 34.468 7.710 1.00 13.13 245 HIS A CA 1
ATOM 1866 C C . HIS A 1 237 ? 1.392 33.851 7.484 1.00 10.45 245 HIS A C 1
ATOM 1867 O O . HIS A 1 237 ? 1.805 32.951 8.214 1.00 10.98 245 HIS A O 1
ATOM 1874 N N . GLU A 1 238 ? 2.103 34.355 6.481 1.00 9.70 246 GLU A N 1
ATOM 1875 C CA . GLU A 1 238 ? 3.430 33.854 6.153 1.00 8.25 246 GLU A CA 1
ATOM 1876 C C . GLU A 1 238 ? 4.460 33.969 7.293 1.00 9.97 246 GLU A C 1
ATOM 1877 O O . GLU A 1 238 ? 5.071 32.966 7.670 1.00 8.50 246 GLU A O 1
ATOM 1883 N N . PHE A 1 239 ? 4.653 35.160 7.862 1.00 8.25 247 PHE A N 1
ATOM 1884 C CA . PHE A 1 239 ? 5.651 35.275 8.925 1.00 8.10 247 PHE A CA 1
ATOM 1885 C C . PHE A 1 239 ? 5.232 34.587 10.223 1.00 8.23 247 PHE A C 1
ATOM 1886 O O . PHE A 1 239 ? 6.072 34.072 10.961 1.00 8.89 247 PHE A O 1
ATOM 1894 N N . LEU A 1 240 ? 3.936 34.549 10.497 1.00 7.80 248 LEU A N 1
ATOM 1895 C CA . LEU A 1 240 ? 3.468 33.880 11.705 1.00 10.51 248 LEU A CA 1
ATOM 1896 C C . LEU A 1 240 ? 3.702 32.373 11.569 1.00 10.92 248 LEU A C 1
ATOM 1897 O O . LEU A 1 240 ? 3.993 31.684 12.549 1.00 12.05 248 LEU A O 1
ATOM 1902 N N . ASP A 1 241 ? 3.604 31.875 10.342 1.00 11.96 249 ASP A N 1
ATOM 1903 C CA . ASP A 1 241 ? 3.833 30.460 10.056 1.00 10.66 249 ASP A CA 1
ATOM 1904 C C . ASP A 1 241 ? 5.250 30.133 10.495 1.00 10.99 249 ASP A C 1
ATOM 1905 O O . ASP A 1 241 ? 5.483 29.244 11.317 1.00 10.96 249 ASP A O 1
ATOM 1918 N N . HIS A 1 243 ? 7.363 31.789 12.423 1.00 7.36 251 HIS A N 1
ATOM 1919 C CA . HIS A 1 243 ? 7.582 31.910 13.856 1.00 8.37 251 HIS A CA 1
ATOM 1920 C C . HIS A 1 243 ? 6.951 30.788 14.660 1.00 8.22 251 HIS A C 1
ATOM 1921 O O . HIS A 1 243 ? 7.476 30.416 15.693 1.00 9.64 251 HIS A O 1
ATOM 1928 N N . GLN A 1 244 ? 5.844 30.233 14.184 1.00 8.86 252 GLN A N 1
ATOM 1929 C CA . GLN A 1 244 ? 5.231 29.120 14.897 1.00 10.33 252 GLN A CA 1
ATOM 1930 C C . GLN A 1 244 ? 6.210 27.945 14.863 1.00 11.55 252 GLN A C 1
ATOM 1931 O O . GLN A 1 244 ? 6.242 27.125 15.780 1.00 12.85 252 GLN A O 1
ATOM 1937 N N . LEU A 1 245 ? 7.008 27.871 13.800 1.00 11.92 253 LEU A N 1
ATOM 1938 C CA . LEU A 1 245 ? 7.997 26.803 13.660 1.00 11.66 253 LEU A CA 1
ATOM 1939 C C . LEU A 1 245 ? 8.997 26.856 14.810 1.00 10.17 253 LEU A C 1
ATOM 1940 O O . LEU A 1 245 ? 9.353 25.831 15.379 1.00 8.83 253 LEU A O 1
ATOM 1945 N N . PHE A 1 246 ? 9.442 28.058 15.155 1.00 10.68 254 PHE A N 1
ATOM 1946 C CA . PHE A 1 246 ? 10.402 28.206 16.241 1.00 11.23 254 PHE A CA 1
ATOM 1947 C C . PHE A 1 246 ? 9.845 27.686 17.574 1.00 11.14 254 PHE A C 1
ATOM 1948 O O . PHE A 1 246 ? 10.524 26.961 18.301 1.00 12.31 254 PHE A O 1
ATOM 1956 N N . LYS A 1 247 ? 8.606 28.039 17.893 1.00 11.97 255 LYS A N 1
ATOM 1957 C CA . LYS A 1 247 ? 8.031 27.612 19.166 1.00 11.89 255 LYS A CA 1
ATOM 1958 C C . LYS A 1 247 ? 7.431 26.212 19.206 1.00 12.58 255 LYS A C 1
ATOM 1959 O O . LYS A 1 247 ? 6.949 25.775 20.255 1.00 14.26 255 LYS A O 1
ATOM 1965 N N . THR A 1 248 ? 7.446 25.500 18.084 1.00 12.87 256 THR A N 1
ATOM 1966 C CA . THR A 1 248 ? 6.911 24.138 18.081 1.00 12.54 256 THR A CA 1
ATOM 1967 C C . THR A 1 248 ? 7.996 23.102 17.782 1.00 14.27 256 THR A C 1
ATOM 1968 O O . THR A 1 248 ? 7.692 21.953 17.482 1.00 15.11 256 THR A O 1
ATOM 1972 N N . CYS A 1 249 ? 9.262 23.505 17.856 1.00 16.22 257 CYS A N 1
ATOM 1973 C CA . CYS A 1 249 ? 10.346 22.557 17.609 1.00 18.12 257 CYS A CA 1
ATOM 1974 C C . CYS A 1 249 ? 10.628 21.789 18.901 1.00 19.07 257 CYS A C 1
ATOM 1975 O O . CYS A 1 249 ? 9.911 21.947 19.893 1.00 19.67 257 CYS A O 1
ATOM 1978 N N . GLU A 1 250 ? 11.667 20.961 18.878 1.00 20.78 258 GLU A N 1
ATOM 1979 C CA . GLU A 1 250 ? 12.055 20.150 20.031 1.00 22.44 258 GLU A CA 1
ATOM 1980 C C . GLU A 1 250 ? 12.200 20.994 21.298 1.00 23.17 258 GLU A C 1
ATOM 1981 O O . GLU A 1 250 ? 11.637 20.664 22.345 1.00 22.66 258 GLU A O 1
ATOM 1987 N N . LYS A 1 251 ? 12.960 22.080 21.199 1.00 21.46 259 LYS A N 1
ATOM 1988 C CA . LYS A 1 251 ? 13.159 22.980 22.326 1.00 20.72 259 LYS A CA 1
ATOM 1989 C C . LYS A 1 251 ? 12.622 24.355 21.933 1.00 18.89 259 LYS A C 1
ATOM 1990 O O . LYS A 1 251 ? 13.353 25.208 21.432 1.00 18.64 259 LYS A O 1
ATOM 1996 N N . PRO A 1 252 ? 11.319 24.575 22.151 1.00 17.21 260 PRO A N 1
ATOM 1997 C CA . PRO A 1 252 ? 10.616 25.823 21.839 1.00 15.32 260 PRO A CA 1
ATOM 1998 C C . PRO A 1 252 ? 11.327 27.119 22.225 1.00 13.92 260 PRO A C 1
ATOM 1999 O O . PRO A 1 252 ? 11.826 27.264 23.339 1.00 13.48 260 PRO A O 1
ATOM 2003 N N . PHE A 1 253 ? 11.381 28.054 21.282 1.00 11.42 261 PHE A N 1
ATOM 2004 C CA . PHE A 1 253 ? 11.977 29.361 21.527 1.00 10.04 261 PHE A CA 1
ATOM 2005 C C . PHE A 1 253 ? 11.150 30.357 20.734 1.00 9.20 261 PHE A C 1
ATOM 2006 O O . PHE A 1 253 ? 10.437 29.979 19.804 1.00 9.32 261 PHE A O 1
ATOM 2014 N N . SER A 1 254 ? 11.219 31.627 21.101 1.00 10.07 262 SER A N 1
ATOM 2015 C CA . SER A 1 254 ? 10.424 32.613 20.395 1.00 9.28 262 SER A CA 1
ATOM 2016 C C . SER A 1 254 ? 11.030 34.004 20.428 1.00 9.71 262 SER A C 1
ATOM 2017 O O . SER A 1 254 ? 11.544 34.436 21.459 1.00 10.96 262 SER A O 1
ATOM 2020 N N . TYR A 1 255 ? 10.975 34.693 19.288 1.00 7.07 263 TYR A N 1
ATOM 2021 C CA . TYR A 1 255 ? 11.479 36.058 19.189 1.00 7.70 263 TYR A CA 1
ATOM 2022 C C . TYR A 1 255 ? 10.324 36.969 19.547 1.00 7.49 263 TYR A C 1
ATOM 2023 O O . TYR A 1 255 ? 10.515 38.098 19.998 1.00 7.90 263 TYR A O 1
ATOM 2032 N N . ILE A 1 256 ? 9.116 36.463 19.328 1.00 7.16 264 ILE A N 1
ATOM 2033 C CA . ILE A 1 256 ? 7.914 37.216 19.630 1.00 7.49 264 ILE A CA 1
ATOM 2034 C C . ILE A 1 256 ? 7.677 37.124 21.133 1.00 7.71 264 ILE A C 1
ATOM 2035 O O . ILE A 1 256 ? 7.858 36.071 21.732 1.00 7.46 264 ILE A O 1
ATOM 2040 N N . THR A 1 257 ? 7.306 38.241 21.740 1.00 8.02 265 THR A N 1
ATOM 2041 C CA . THR A 1 257 ? 7.028 38.275 23.167 1.00 8.99 265 THR A CA 1
ATOM 2042 C C . THR A 1 257 ? 5.714 39.004 23.351 1.00 8.47 265 THR A C 1
ATOM 2043 O O . THR A 1 257 ? 5.100 39.439 22.376 1.00 7.19 265 THR A O 1
ATOM 2047 N N . ASP A 1 258 ? 5.299 39.153 24.606 1.00 8.77 266 ASP A N 1
ATOM 2048 C CA . ASP A 1 258 ? 4.067 39.857 24.918 1.00 9.79 266 ASP A CA 1
ATOM 2049 C C . ASP A 1 258 ? 4.178 41.287 24.401 1.00 10.01 266 ASP A C 1
ATOM 2050 O O . ASP A 1 258 ? 3.193 41.885 23.972 1.00 10.66 266 ASP A O 1
ATOM 2055 N N . ASN A 1 259 ? 5.388 41.833 24.424 1.00 10.94 267 ASN A N 1
ATOM 2056 C CA . ASN A 1 259 ? 5.581 43.190 23.937 1.00 9.75 267 ASN A CA 1
ATOM 2057 C C . ASN A 1 259 ? 5.274 43.225 22.436 1.00 9.70 267 ASN A C 1
ATOM 2058 O O . ASN A 1 259 ? 4.568 44.114 21.949 1.00 9.37 267 ASN A O 1
ATOM 2063 N N . THR A 1 260 ? 5.785 42.238 21.712 1.00 8.42 268 THR A N 1
ATOM 2064 C CA . THR A 1 260 ? 5.560 42.139 20.276 1.00 8.13 268 THR A CA 1
ATOM 2065 C C . THR A 1 260 ? 4.074 41.982 19.985 1.00 8.51 268 THR A C 1
ATOM 2066 O O . THR A 1 260 ? 3.525 42.659 19.114 1.00 9.98 268 THR A O 1
ATOM 2070 N N . LEU A 1 261 ? 3.425 41.085 20.719 1.00 8.00 269 LEU A N 1
ATOM 2071 C CA . LEU A 1 261 ? 2.003 40.829 20.525 1.00 8.03 269 LEU A CA 1
ATOM 2072 C C . LEU A 1 261 ? 1.147 42.076 20.734 1.00 8.12 269 LEU A C 1
ATOM 2073 O O . LEU A 1 261 ? 0.144 42.274 20.051 1.00 7.71 269 LEU A O 1
ATOM 2078 N N . HIS A 1 262 ? 1.550 42.923 21.669 1.00 8.21 270 HIS A N 1
ATOM 2079 C CA . HIS A 1 262 ? 0.806 44.141 21.930 1.00 11.02 270 HIS A CA 1
ATOM 2080 C C . HIS A 1 262 ? 0.770 44.990 20.671 1.00 10.88 270 HIS A C 1
ATOM 2081 O O . HIS A 1 262 ? -0.298 45.405 20.233 1.00 12.22 270 HIS A O 1
ATOM 2088 N N . ILE A 1 263 ? 1.930 45.217 20.064 1.00 10.42 271 ILE A N 1
ATOM 2089 C CA . ILE A 1 263 ? 1.978 46.052 18.873 1.00 8.92 271 ILE A CA 1
ATOM 2090 C C . ILE A 1 263 ? 1.370 45.377 17.641 1.00 8.31 271 ILE A C 1
ATOM 2091 O O . ILE A 1 263 ? 0.792 46.045 16.789 1.00 6.88 271 ILE A O 1
ATOM 2096 N N . LEU A 1 264 ? 1.483 44.055 17.543 1.00 8.86 272 LEU A N 1
ATOM 2097 C CA . LEU A 1 264 ? 0.881 43.355 16.408 1.00 8.45 272 LEU A CA 1
ATOM 2098 C C . LEU A 1 264 ? -0.640 43.490 16.526 1.00 9.77 272 LEU A C 1
ATOM 2099 O O . LEU A 1 264 ? -1.326 43.750 15.544 1.00 9.02 272 LEU A O 1
ATOM 2104 N N . SER A 1 265 ? -1.151 43.320 17.742 1.00 10.60 273 SER A N 1
ATOM 2105 C CA . SER A 1 265 ? -2.580 43.443 18.013 1.00 11.88 273 SER A CA 1
ATOM 2106 C C . SER A 1 265 ? -3.044 44.857 17.683 1.00 12.94 273 SER A C 1
ATOM 2107 O O . SER A 1 265 ? -4.127 45.056 17.136 1.00 15.30 273 SER A O 1
ATOM 2110 N N . VAL A 1 266 ? -2.218 45.840 18.018 1.00 12.37 274 VAL A N 1
ATOM 2111 C CA . VAL A 1 266 ? -2.558 47.224 17.736 1.00 12.35 274 VAL A CA 1
ATOM 2112 C C . VAL A 1 266 ? -2.659 47.446 16.228 1.00 11.56 274 VAL A C 1
ATOM 2113 O O . VAL A 1 266 ? -3.575 48.111 15.747 1.00 12.61 274 VAL A O 1
ATOM 2117 N N . ILE A 1 267 ? -1.728 46.877 15.476 1.00 11.63 275 ILE A N 1
ATOM 2118 C CA . ILE A 1 267 ? -1.753 47.035 14.029 1.00 11.54 275 ILE A CA 1
ATOM 2119 C C . ILE A 1 267 ? -3.040 46.446 13.445 1.00 11.63 275 ILE A C 1
ATOM 2120 O O . ILE A 1 267 ? -3.640 47.033 12.548 1.00 10.48 275 ILE A O 1
ATOM 2125 N N . GLU A 1 268 ? -3.468 45.296 13.958 1.00 12.31 276 GLU A N 1
ATOM 2126 C CA . GLU A 1 268 ? -4.689 44.665 13.472 1.00 15.13 276 GLU A CA 1
ATOM 2127 C C . GLU A 1 268 ? -5.880 45.577 13.729 1.00 15.84 276 GLU A C 1
ATOM 2128 O O . GLU A 1 268 ? -6.682 45.829 12.832 1.00 17.25 276 GLU A O 1
ATOM 2134 N N . LYS A 1 269 ? -5.993 46.063 14.962 1.00 16.69 277 LYS A N 1
ATOM 2135 C CA . LYS A 1 269 ? -7.088 46.952 15.325 1.00 17.45 277 LYS A CA 1
ATOM 2136 C C . LYS A 1 269 ? -7.026 48.205 14.459 1.00 17.81 277 LYS A C 1
ATOM 2137 O O . LYS A 1 269 ? -8.057 48.718 14.033 1.00 16.88 277 LYS A O 1
ATOM 2143 N N . PHE A 1 270 ? -5.813 48.699 14.206 1.00 17.39 278 PHE A N 1
ATOM 2144 C CA . PHE A 1 270 ? -5.642 49.888 13.372 1.00 16.84 278 PHE A CA 1
ATOM 2145 C C . PHE A 1 270 ? -6.228 49.606 11.991 1.00 16.34 278 PHE A C 1
ATOM 2146 O O . PHE A 1 270 ? -6.968 50.422 11.454 1.00 14.83 278 PHE A O 1
ATOM 2154 N N . TRP A 1 271 ? -5.895 48.440 11.436 1.00 16.66 279 TRP A N 1
ATOM 2155 C CA . TRP A 1 271 ? -6.378 48.016 10.120 1.00 17.47 279 TRP A CA 1
ATOM 2156 C C . TRP A 1 271 ? -7.907 47.911 10.068 1.00 18.88 279 TRP A C 1
ATOM 2157 O O . TRP A 1 271 ? -8.526 48.291 9.072 1.00 19.87 279 TRP A O 1
ATOM 2168 N N . ASN A 1 272 ? -8.508 47.381 11.132 1.00 19.78 280 ASN A N 1
ATOM 2169 C CA . ASN A 1 272 ? -9.961 47.225 11.190 1.00 22.65 280 ASN A CA 1
ATOM 2170 C C . ASN A 1 272 ? -10.642 48.583 11.228 1.00 22.56 280 ASN A C 1
ATOM 2171 O O . ASN A 1 272 ? -11.661 48.804 10.575 1.00 21.57 280 ASN A O 1
ATOM 2176 N N . GLU A 1 273 ? -10.056 49.482 12.005 1.00 22.40 281 GLU A N 1
ATOM 2177 C CA . GLU A 1 273 ? -10.558 50.833 12.184 1.00 23.87 281 GLU A CA 1
ATOM 2178 C C . GLU A 1 273 ? -10.437 51.683 10.918 1.00 23.23 281 GLU A C 1
ATOM 2179 O O . GLU A 1 273 ? -11.413 52.278 10.474 1.00 22.84 281 GLU A O 1
ATOM 2185 N N . LYS A 1 274 ? -9.236 51.734 10.345 1.00 22.87 282 LYS A N 1
ATOM 2186 C CA . LYS A 1 274 ? -8.964 52.537 9.153 1.00 22.01 282 LYS A CA 1
ATOM 2187 C C . LYS A 1 274 ? -9.362 51.910 7.822 1.00 20.99 282 LYS A C 1
ATOM 2188 O O . LYS A 1 274 ? -9.557 52.619 6.834 1.00 20.77 282 LYS A O 1
ATOM 2194 N N . GLY A 1 275 ? -9.465 50.587 7.790 1.00 19.99 283 GLY A N 1
ATOM 2195 C CA . GLY A 1 275 ? -9.807 49.910 6.552 1.00 17.83 283 GLY A CA 1
ATOM 2196 C C . GLY A 1 275 ? -8.612 49.919 5.613 1.00 16.95 283 GLY A C 1
ATOM 2197 O O . GLY A 1 275 ? -8.732 49.634 4.422 1.00 15.89 283 GLY A O 1
ATOM 2198 N N . ASP A 1 276 ? -7.447 50.252 6.161 1.00 15.73 284 ASP A N 1
ATOM 2199 C CA . ASP A 1 276 ? -6.211 50.312 5.391 1.00 16.19 284 ASP A CA 1
ATOM 2200 C C . ASP A 1 276 ? -5.052 50.355 6.388 1.00 15.93 284 ASP A C 1
ATOM 2201 O O . ASP A 1 276 ? -5.224 50.754 7.544 1.00 14.75 284 ASP A O 1
ATOM 2206 N N . GLY A 1 277 ? -3.874 49.933 5.949 1.00 15.17 285 GLY A N 1
ATOM 2207 C CA . GLY A 1 277 ? -2.735 49.943 6.846 1.00 14.01 285 GLY A CA 1
ATOM 2208 C C . GLY A 1 277 ? -1.458 49.456 6.198 1.00 12.46 285 GLY A C 1
ATOM 2209 O O . GLY A 1 277 ? -1.352 49.401 4.974 1.00 10.55 285 GLY A O 1
ATOM 2210 N N . PRO A 1 278 ? -0.463 49.080 7.007 1.00 12.08 286 PRO A N 1
ATOM 2211 C CA . PRO A 1 278 ? 0.805 48.601 6.469 1.00 10.74 286 PRO A CA 1
ATOM 2212 C C . PRO A 1 278 ? 0.882 47.092 6.258 1.00 10.74 286 PRO A C 1
ATOM 2213 O O . PRO A 1 278 ? 0.115 46.320 6.835 1.00 10.61 286 PRO A O 1
ATOM 2217 N N . VAL A 1 279 ? 1.813 46.681 5.408 1.00 10.53 287 VAL A N 1
ATOM 2218 C CA . VAL A 1 279 ? 2.047 45.270 5.188 1.00 9.15 287 VAL A CA 1
ATOM 2219 C C . VAL A 1 279 ? 3.069 45.001 6.292 1.00 10.39 287 VAL A C 1
ATOM 2220 O O . VAL A 1 279 ? 3.940 45.839 6.550 1.00 8.01 287 VAL A O 1
ATOM 2224 N N . VAL A 1 280 ? 2.946 43.855 6.955 1.00 9.23 288 VAL A N 1
ATOM 2225 C CA . VAL A 1 280 ? 3.819 43.510 8.066 1.00 8.99 288 VAL A CA 1
ATOM 2226 C C . VAL A 1 280 ? 4.517 42.166 7.917 1.00 9.12 288 VAL A C 1
ATOM 2227 O O . VAL A 1 280 ? 3.921 41.197 7.451 1.00 8.87 288 VAL A O 1
ATOM 2231 N N . THR A 1 281 ? 5.787 42.124 8.312 1.00 9.92 289 THR A N 1
ATOM 2232 C CA . THR A 1 281 ? 6.570 40.897 8.260 1.00 11.96 289 THR A CA 1
ATOM 2233 C C . THR A 1 281 ? 7.605 40.906 9.356 1.00 11.74 289 THR A C 1
ATOM 2234 O O . THR A 1 281 ? 7.912 41.951 9.931 1.00 9.93 289 THR A O 1
ATOM 2246 N N . ASP A 1 283 ? 11.399 38.516 10.389 1.00 13.14 291 ASP A N 1
ATOM 2247 C CA . ASP A 1 283 ? 12.374 37.500 10.006 1.00 13.73 291 ASP A CA 1
ATOM 2248 C C . ASP A 1 283 ? 12.681 36.705 11.269 1.00 11.71 291 ASP A C 1
ATOM 2249 O O . ASP A 1 283 ? 11.957 36.814 12.255 1.00 9.39 291 ASP A O 1
ATOM 2254 N N . ALA A 1 284 ? 13.737 35.903 11.245 1.00 12.11 292 ALA A N 1
ATOM 2255 C CA . ALA A 1 284 ? 14.104 35.137 12.430 1.00 12.16 292 ALA A CA 1
ATOM 2256 C C . ALA A 1 284 ? 14.760 36.134 13.373 1.00 11.98 292 ALA A C 1
ATOM 2257 O O . ALA A 1 284 ? 15.976 36.105 13.578 1.00 11.65 292 ALA A O 1
ATOM 2259 N N . GLY A 1 285 ? 13.943 37.029 13.926 1.00 11.92 293 GLY A N 1
ATOM 2260 C CA . GLY A 1 285 ? 14.450 38.044 14.828 1.00 10.87 293 GLY A CA 1
ATOM 2261 C C . GLY A 1 285 ? 13.302 38.735 15.535 1.00 10.01 293 GLY A C 1
ATOM 2262 O O . GLY A 1 285 ? 12.152 38.486 15.194 1.00 10.05 293 GLY A O 1
ATOM 2263 N N . PRO A 1 286 ? 13.579 39.622 16.509 1.00 10.28 294 PRO A N 1
ATOM 2264 C CA . PRO A 1 286 ? 12.568 40.357 17.282 1.00 10.35 294 PRO A CA 1
ATOM 2265 C C . PRO A 1 286 ? 11.902 41.573 16.628 1.00 10.62 294 PRO A C 1
ATOM 2266 O O . PRO A 1 286 ? 10.769 41.913 16.971 1.00 11.63 294 PRO A O 1
ATOM 2270 N N . ASN A 1 287 ? 12.597 42.233 15.706 1.00 10.31 295 ASN A N 1
ATOM 2271 C CA . ASN A 1 287 ? 12.050 43.425 15.058 1.00 9.06 295 ASN A CA 1
ATOM 2272 C C . ASN A 1 287 ? 10.807 43.162 14.211 1.00 7.79 295 ASN A C 1
ATOM 2273 O O . ASN A 1 287 ? 10.614 42.068 13.691 1.00 9.48 295 ASN A O 1
ATOM 2278 N N . VAL A 1 288 ? 9.967 44.179 14.072 1.00 8.01 296 VAL A N 1
ATOM 2279 C CA . VAL A 1 288 ? 8.763 44.063 13.266 1.00 8.41 296 VAL A CA 1
ATOM 2280 C C . VAL A 1 288 ? 8.859 45.077 12.135 1.00 8.52 296 VAL A C 1
ATOM 2281 O O . VAL A 1 288 ? 9.069 46.265 12.378 1.00 9.67 296 VAL A O 1
ATOM 2285 N N . HIS A 1 289 ? 8.707 44.598 10.904 1.00 7.52 297 HIS A N 1
ATOM 2286 C CA . HIS A 1 289 ? 8.796 45.456 9.732 1.00 9.28 297 HIS A CA 1
ATOM 2287 C C . HIS A 1 289 ? 7.457 45.918 9.188 1.00 10.12 297 HIS A C 1
ATOM 2288 O O . HIS A 1 289 ? 6.511 45.141 9.030 1.00 9.24 297 HIS A O 1
ATOM 2295 N N . LEU A 1 290 ? 7.397 47.209 8.901 1.00 10.46 298 LEU A N 1
ATOM 2296 C CA . LEU A 1 290 ? 6.213 47.815 8.335 1.00 11.03 298 LEU A CA 1
ATOM 2297 C C . LEU A 1 290 ? 6.556 48.279 6.922 1.00 11.32 298 LEU A C 1
ATOM 2298 O O . LEU A 1 290 ? 7.650 48.783 6.675 1.00 11.69 298 LEU A O 1
ATOM 2303 N N . LEU A 1 291 ? 5.615 48.092 6.002 1.00 12.29 299 LEU A N 1
ATOM 2304 C CA . LEU A 1 291 ? 5.771 48.513 4.616 1.00 12.35 299 LEU A CA 1
ATOM 2305 C C . LEU A 1 291 ? 4.502 49.254 4.238 1.00 12.63 299 LEU A C 1
ATOM 2306 O O . LEU A 1 291 ? 3.395 48.725 4.384 1.00 13.47 299 LEU A O 1
ATOM 2311 N N . TYR A 1 292 ? 4.670 50.488 3.773 1.00 13.65 300 TYR A N 1
ATOM 2312 C CA . TYR A 1 292 ? 3.554 51.345 3.384 1.00 13.23 300 TYR A CA 1
ATOM 2313 C C . TYR A 1 292 ? 3.703 51.740 1.929 1.00 14.09 300 TYR A C 1
ATOM 2314 O O . TYR A 1 292 ? 4.816 51.812 1.415 1.00 13.24 300 TYR A O 1
ATOM 2323 N N . ARG A 1 293 ? 2.576 52.003 1.275 1.00 14.44 301 ARG A N 1
ATOM 2324 C CA . ARG A 1 293 ? 2.585 52.442 -0.112 1.00 15.99 301 ARG A CA 1
ATOM 2325 C C . ARG A 1 293 ? 3.080 53.888 -0.137 1.00 15.85 301 ARG A C 1
ATOM 2326 O O . ARG A 1 293 ? 2.984 54.597 0.863 1.00 15.24 301 ARG A O 1
ATOM 2334 N N . SER A 1 294 ? 3.604 54.326 -1.278 1.00 16.48 302 SER A N 1
ATOM 2335 C CA . SER A 1 294 ? 4.095 55.694 -1.406 1.00 17.79 302 SER A CA 1
ATOM 2336 C C . SER A 1 294 ? 2.973 56.687 -1.124 1.00 16.40 302 SER A C 1
ATOM 2337 O O . SER A 1 294 ? 3.233 57.812 -0.714 1.00 17.82 302 SER A O 1
ATOM 2340 N N . ASP A 1 295 ? 1.727 56.270 -1.329 1.00 17.22 303 ASP A N 1
ATOM 2341 C CA . ASP A 1 295 ? 0.583 57.149 -1.072 1.00 18.62 303 ASP A CA 1
ATOM 2342 C C . ASP A 1 295 ? 0.044 57.027 0.358 1.00 18.77 303 ASP A C 1
ATOM 2343 O O . ASP A 1 295 ? -1.001 57.587 0.678 1.00 20.40 303 ASP A O 1
ATOM 2348 N N . GLN A 1 296 ? 0.750 56.300 1.216 1.00 17.23 304 GLN A N 1
ATOM 2349 C CA . GLN A 1 296 ? 0.303 56.133 2.593 1.00 17.35 304 GLN A CA 1
ATOM 2350 C C . GLN A 1 296 ? 1.145 56.916 3.591 1.00 18.49 304 GLN A C 1
ATOM 2351 O O . GLN A 1 296 ? 1.075 56.650 4.793 1.00 19.57 304 GLN A O 1
ATOM 2357 N N . THR A 1 297 ? 1.938 57.871 3.107 1.00 19.73 305 THR A N 1
ATOM 2358 C CA . THR A 1 297 ? 2.787 58.658 3.997 1.00 20.39 305 THR A CA 1
ATOM 2359 C C . THR A 1 297 ? 2.037 59.191 5.213 1.00 20.17 305 THR A C 1
ATOM 2360 O O . THR A 1 297 ? 2.506 59.050 6.339 1.00 20.09 305 THR A O 1
ATOM 2364 N N . ASP A 1 298 ? 0.873 59.792 4.994 1.00 19.08 306 ASP A N 1
ATOM 2365 C CA . ASP A 1 298 ? 0.109 60.334 6.111 1.00 19.50 306 ASP A CA 1
ATOM 2366 C C . ASP A 1 298 ? -0.453 59.271 7.038 1.00 17.10 306 ASP A C 1
ATOM 2367 O O . ASP A 1 298 ? -0.484 59.464 8.249 1.00 16.03 306 ASP A O 1
ATOM 2372 N N . LEU A 1 299 ? -0.901 58.153 6.480 1.00 16.95 307 LEU A N 1
ATOM 2373 C CA . LEU A 1 299 ? -1.445 57.088 7.315 1.00 16.24 307 LEU A CA 1
ATOM 2374 C C . LEU A 1 299 ? -0.325 56.570 8.211 1.00 15.73 307 LEU A C 1
ATOM 2375 O O . LEU A 1 299 ? -0.531 56.305 9.394 1.00 15.62 307 LEU A O 1
ATOM 2380 N N . ALA A 1 300 ? 0.866 56.452 7.636 1.00 15.82 308 ALA A N 1
ATOM 2381 C CA . ALA A 1 300 ? 2.038 55.971 8.360 1.00 15.57 308 ALA A CA 1
ATOM 2382 C C . ALA A 1 300 ? 2.400 56.901 9.511 1.00 16.20 308 ALA A C 1
ATOM 2383 O O . ALA A 1 300 ? 2.651 56.449 10.631 1.00 16.15 308 ALA A O 1
ATOM 2385 N N . ARG A 1 301 ? 2.444 58.200 9.231 1.00 16.03 309 ARG A N 1
ATOM 2386 C CA . ARG A 1 301 ? 2.773 59.175 10.262 1.00 16.00 309 ARG A CA 1
ATOM 2387 C C . ARG A 1 301 ? 1.691 59.152 11.344 1.00 14.85 309 ARG A C 1
ATOM 2388 O O . ARG A 1 301 ? 1.979 59.311 12.531 1.00 13.82 309 ARG A O 1
ATOM 2396 N N . GLN A 1 302 ? 0.447 58.936 10.934 1.00 13.63 310 GLN A N 1
ATOM 2397 C CA . GLN A 1 302 ? -0.660 58.882 11.885 1.00 14.50 310 GLN A CA 1
ATOM 2398 C C . GLN A 1 302 ? -0.530 57.665 12.811 1.00 13.74 310 GLN A C 1
ATOM 2399 O O . GLN A 1 302 ? -0.788 57.751 14.007 1.00 10.85 310 GLN A O 1
ATOM 2405 N N . PHE A 1 303 ? -0.126 56.527 12.258 1.00 14.05 311 PHE A N 1
ATOM 2406 C CA . PHE A 1 303 ? 0.031 55.327 13.072 1.00 14.06 311 PHE A CA 1
ATOM 2407 C C . PHE A 1 303 ? 1.247 55.438 14.003 1.00 13.66 311 PHE A C 1
ATOM 2408 O O . PHE A 1 303 ? 1.196 55.024 15.159 1.00 13.30 311 PHE A O 1
ATOM 2416 N N . LYS A 1 304 ? 2.340 55.993 13.494 1.00 12.73 312 LYS A N 1
ATOM 2417 C CA . LYS A 1 304 ? 3.544 56.162 14.295 1.00 13.98 312 LYS A CA 1
ATOM 2418 C C . LYS A 1 304 ? 3.229 57.093 15.462 1.00 14.97 312 LYS A C 1
ATOM 2419 O O . LYS A 1 304 ? 3.603 56.831 16.611 1.00 14.47 312 LYS A O 1
ATOM 2425 N N . SER A 1 305 ? 2.534 58.182 15.154 1.00 13.19 313 SER A N 1
ATOM 2426 C CA . SER A 1 305 ? 2.162 59.163 16.160 1.00 14.22 313 SER A CA 1
ATOM 2427 C C . SER A 1 305 ? 1.237 58.563 17.209 1.00 14.70 313 SER A C 1
ATOM 2428 O O . SER A 1 305 ? 1.510 58.639 18.406 1.00 13.87 313 SER A O 1
ATOM 2431 N N . ASP A 1 306 ? 0.150 57.952 16.752 1.00 14.64 314 ASP A N 1
ATOM 2432 C CA . ASP A 1 306 ? -0.834 57.388 17.664 1.00 17.48 314 ASP A CA 1
ATOM 2433 C C . ASP A 1 306 ? -0.499 56.071 18.365 1.00 16.46 314 ASP A C 1
ATOM 2434 O O . ASP A 1 306 ? -1.094 55.767 19.400 1.00 15.45 314 ASP A O 1
ATOM 2439 N N . HIS A 1 307 ? 0.437 55.288 17.836 1.00 15.60 315 HIS A N 1
ATOM 2440 C CA . HIS A 1 307 ? 0.738 54.014 18.484 1.00 15.62 315 HIS A CA 1
ATOM 2441 C C . HIS A 1 307 ? 2.197 53.599 18.666 1.00 14.86 315 HIS A C 1
ATOM 2442 O O . HIS A 1 307 ? 2.474 52.656 19.400 1.00 15.61 315 HIS A O 1
ATOM 2449 N N . LEU A 1 308 ? 3.129 54.286 18.017 1.00 15.25 316 LEU A N 1
ATOM 2450 C CA . LEU A 1 308 ? 4.546 53.929 18.135 1.00 14.22 316 LEU A CA 1
ATOM 2451 C C . LEU A 1 308 ? 5.344 54.844 19.054 1.00 14.29 316 LEU A C 1
ATOM 2452 O O . LEU A 1 308 ? 6.089 54.379 19.918 1.00 14.36 316 LEU A O 1
ATOM 2457 N N . VAL A 1 309 ? 5.192 56.146 18.856 1.00 15.15 317 VAL A N 1
ATOM 2458 C CA . VAL A 1 309 ? 5.892 57.131 19.665 1.00 14.28 317 VAL A CA 1
ATOM 2459 C C . VAL A 1 309 ? 5.633 56.910 21.152 1.00 16.06 317 VAL A C 1
ATOM 2460 O O . VAL A 1 309 ? 4.485 56.745 21.578 1.00 16.41 317 VAL A O 1
ATOM 2464 N N . GLY A 1 310 ? 6.707 56.896 21.934 1.00 15.98 318 GLY A N 1
ATOM 2465 C CA . GLY A 1 310 ? 6.574 56.704 23.366 1.00 15.45 318 GLY A CA 1
ATOM 2466 C C . GLY A 1 310 ? 6.431 55.258 23.799 1.00 15.14 318 GLY A C 1
ATOM 2467 O O . GLY A 1 310 ? 6.449 54.966 24.995 1.00 14.70 318 GLY A O 1
ATOM 2468 N N . ASN A 1 311 ? 6.300 54.349 22.837 1.00 14.90 319 ASN A N 1
ATOM 2469 C CA . ASN A 1 311 ? 6.146 52.933 23.156 1.00 15.88 319 ASN A CA 1
ATOM 2470 C C . ASN A 1 311 ? 7.240 52.043 22.593 1.00 15.41 319 ASN A C 1
ATOM 2471 O O . ASN A 1 311 ? 7.713 51.129 23.270 1.00 15.52 319 ASN A O 1
ATOM 2476 N N . TYR A 1 312 ? 7.631 52.299 21.349 1.00 15.73 320 TYR A N 1
ATOM 2477 C CA . TYR A 1 312 ? 8.671 51.507 20.708 1.00 15.16 320 TYR A CA 1
ATOM 2478 C C . TYR A 1 312 ? 9.603 52.401 19.927 1.00 17.00 320 TYR A C 1
ATOM 2479 O O . TYR A 1 312 ? 9.207 53.468 19.460 1.00 17.87 320 TYR A O 1
ATOM 2488 N N . ASP A 1 313 ? 10.850 51.971 19.787 1.00 19.29 321 ASP A N 1
ATOM 2489 C CA . ASP A 1 313 ? 11.794 52.742 19.002 1.00 20.13 321 ASP A CA 1
ATOM 2490 C C . ASP A 1 313 ? 11.470 52.375 17.568 1.00 19.24 321 ASP A C 1
ATOM 2491 O O . ASP A 1 313 ? 11.107 51.232 17.291 1.00 17.57 321 ASP A O 1
ATOM 2496 N N . VAL A 1 314 ? 11.602 53.338 16.664 1.00 20.44 322 VAL A N 1
ATOM 2497 C CA . VAL A 1 314 ? 11.312 53.102 15.255 1.00 21.82 322 VAL A CA 1
ATOM 2498 C C . VAL A 1 314 ? 12.444 53.579 14.358 1.00 24.00 322 VAL A C 1
ATOM 2499 O O . VAL A 1 314 ? 13.029 54.639 14.595 1.00 25.48 322 VAL A O 1
ATOM 2503 N N . LEU A 1 315 ? 12.750 52.797 13.328 1.00 25.61 323 LEU A N 1
ATOM 2504 C CA . LEU A 1 315 ? 13.790 53.170 12.379 1.00 27.28 323 LEU A CA 1
ATOM 2505 C C . LEU A 1 315 ? 13.167 53.476 11.028 1.00 27.80 323 LEU A C 1
ATOM 2506 O O . LEU A 1 315 ? 12.142 52.838 10.704 1.00 26.21 323 LEU A O 1
ATOM 2511 N N . HIS B 1 2 ? 43.297 23.622 -36.062 1.00 11.02 10 HIS B N 1
ATOM 2512 C CA . HIS B 1 2 ? 42.045 23.131 -35.405 1.00 12.53 10 HIS B CA 1
ATOM 2513 C C . HIS B 1 2 ? 40.832 23.161 -36.338 1.00 12.18 10 HIS B C 1
ATOM 2514 O O . HIS B 1 2 ? 40.840 23.809 -37.382 1.00 11.29 10 HIS B O 1
ATOM 2521 N N . TRP B 1 3 ? 39.780 22.461 -35.931 1.00 12.57 11 TRP B N 1
ATOM 2522 C CA . TRP B 1 3 ? 38.544 22.378 -36.702 1.00 9.84 11 TRP B CA 1
ATOM 2523 C C . TRP B 1 3 ? 37.368 22.531 -35.741 1.00 10.51 11 TRP B C 1
ATOM 2524 O O . TRP B 1 3 ? 37.481 22.192 -34.555 1.00 9.11 11 TRP B O 1
ATOM 2535 N N . PHE B 1 4 ? 36.239 23.018 -36.249 1.00 9.14 12 PHE B N 1
ATOM 2536 C CA . PHE B 1 4 ? 35.065 23.256 -35.412 1.00 9.63 12 PHE B CA 1
ATOM 2537 C C . PHE B 1 4 ? 33.765 23.000 -36.177 1.00 10.49 12 PHE B C 1
ATOM 2538 O O . PHE B 1 4 ? 33.716 23.155 -37.398 1.00 9.02 12 PHE B O 1
ATOM 2546 N N . ALA B 1 5 ? 32.718 22.602 -35.455 1.00 8.18 13 ALA B N 1
ATOM 2547 C CA . ALA B 1 5 ? 31.405 22.361 -36.053 1.00 8.46 13 ALA B CA 1
ATOM 2548 C C . ALA B 1 5 ? 30.343 22.270 -34.959 1.00 10.74 13 ALA B C 1
ATOM 2549 O O . ALA B 1 5 ? 30.651 21.957 -33.810 1.00 9.64 13 ALA B O 1
ATOM 2551 N N . GLN B 1 6 ? 29.096 22.545 -35.323 1.00 12.17 14 GLN B N 1
ATOM 2552 C CA . GLN B 1 6 ? 27.988 22.497 -34.371 1.00 11.41 14 GLN B CA 1
ATOM 2553 C C . GLN B 1 6 ? 26.848 21.642 -34.916 1.00 10.80 14 GLN B C 1
ATOM 2554 O O . GLN B 1 6 ? 26.816 21.312 -36.100 1.00 11.09 14 GLN B O 1
ATOM 2560 N N . ALA B 1 7 ? 25.914 21.291 -34.043 1.00 10.44 15 ALA B N 1
ATOM 2561 C CA . ALA B 1 7 ? 24.757 20.507 -34.439 1.00 9.81 15 ALA B CA 1
ATOM 2562 C C . ALA B 1 7 ? 23.644 20.832 -33.459 1.00 9.26 15 ALA B C 1
ATOM 2563 O O . ALA B 1 7 ? 23.897 21.102 -32.286 1.00 8.83 15 ALA B O 1
ATOM 2565 N N . PRO B 1 8 ? 22.394 20.821 -33.932 1.00 7.98 16 PRO B N 1
ATOM 2566 C CA . PRO B 1 8 ? 21.265 21.123 -33.055 1.00 8.75 16 PRO B CA 1
ATOM 2567 C C . PRO B 1 8 ? 20.734 19.902 -32.316 1.00 10.51 16 PRO B C 1
ATOM 2568 O O . PRO B 1 8 ? 20.875 18.765 -32.774 1.00 11.34 16 PRO B O 1
ATOM 2572 N N . ALA B 1 9 ? 20.134 20.139 -31.159 1.00 7.96 17 ALA B N 1
ATOM 2573 C CA . ALA B 1 9 ? 19.544 19.051 -30.406 1.00 9.21 17 ALA B CA 1
ATOM 2574 C C . ALA B 1 9 ? 18.187 18.786 -31.070 1.00 7.85 17 ALA B C 1
ATOM 2575 O O . ALA B 1 9 ? 17.770 19.524 -31.971 1.00 7.48 17 ALA B O 1
ATOM 2577 N N . ASN B 1 10 ? 17.511 17.726 -30.655 1.00 6.36 18 ASN B N 1
ATOM 2578 C CA . ASN B 1 10 ? 16.198 17.443 -31.205 1.00 7.53 18 ASN B CA 1
ATOM 2579 C C . ASN B 1 10 ? 15.357 16.746 -30.153 1.00 9.37 18 ASN B C 1
ATOM 2580 O O . ASN B 1 10 ? 15.879 16.056 -29.270 1.00 8.50 18 ASN B O 1
ATOM 2585 N N . ILE B 1 11 ? 14.052 16.968 -30.232 1.00 9.30 19 ILE B N 1
ATOM 2586 C CA . ILE B 1 11 ? 13.122 16.372 -29.297 1.00 9.52 19 ILE B CA 1
ATOM 2587 C C . ILE B 1 11 ? 12.165 15.468 -30.064 1.00 10.38 19 ILE B C 1
ATOM 2588 O O . ILE B 1 11 ? 11.480 15.908 -30.993 1.00 10.62 19 ILE B O 1
ATOM 2593 N N . ALA B 1 12 ? 12.124 14.200 -29.667 1.00 9.80 20 ALA B N 1
ATOM 2594 C CA . ALA B 1 12 ? 11.283 13.209 -30.323 1.00 9.32 20 ALA B CA 1
ATOM 2595 C C . ALA B 1 12 ? 9.839 13.160 -29.827 1.00 9.77 20 ALA B C 1
ATOM 2596 O O . ALA B 1 12 ? 9.582 13.117 -28.625 1.00 5.82 20 ALA B O 1
ATOM 2598 N N . LEU B 1 13 ? 8.905 13.165 -30.774 1.00 9.88 21 LEU B N 1
ATOM 2599 C CA . LEU B 1 13 ? 7.487 13.080 -30.467 1.00 10.75 21 LEU B CA 1
ATOM 2600 C C . LEU B 1 13 ? 7.168 11.592 -30.330 1.00 11.60 21 LEU B C 1
ATOM 2601 O O . LEU B 1 13 ? 6.350 11.194 -29.498 1.00 10.88 21 LEU B O 1
ATOM 2606 N N . ILE B 1 14 ? 7.819 10.781 -31.160 1.00 11.41 22 ILE B N 1
ATOM 2607 C CA . ILE B 1 14 ? 7.681 9.325 -31.111 1.00 12.23 22 ILE B CA 1
ATOM 2608 C C . ILE B 1 14 ? 9.105 8.868 -30.790 1.00 12.80 22 ILE B C 1
ATOM 2609 O O . ILE B 1 14 ? 10.032 9.138 -31.552 1.00 12.47 22 ILE B O 1
ATOM 2614 N N . LYS B 1 15 ? 9.265 8.192 -29.654 1.00 13.18 23 LYS B N 1
ATOM 2615 C CA . LYS B 1 15 ? 10.564 7.744 -29.166 1.00 13.07 23 LYS B CA 1
ATOM 2616 C C . LYS B 1 15 ? 11.213 6.532 -29.828 1.00 14.07 23 LYS B C 1
ATOM 2617 O O . LYS B 1 15 ? 10.563 5.527 -30.113 1.00 13.37 23 LYS B O 1
ATOM 2623 N N . TYR B 1 16 ? 12.521 6.645 -30.040 1.00 14.70 24 TYR B N 1
ATOM 2624 C CA . TYR B 1 16 ? 13.334 5.581 -30.613 1.00 15.09 24 TYR B CA 1
ATOM 2625 C C . TYR B 1 16 ? 13.705 4.686 -29.433 1.00 14.74 24 TYR B C 1
ATOM 2626 O O . TYR B 1 16 ? 13.603 3.464 -29.501 1.00 13.05 24 TYR B O 1
ATOM 2643 N N . GLY B 1 18 ? 16.464 3.725 -28.192 1.00 21.89 26 GLY B N 1
ATOM 2644 C CA . GLY B 1 18 ? 17.568 2.792 -28.310 1.00 22.64 26 GLY B CA 1
ATOM 2645 C C . GLY B 1 18 ? 17.145 1.356 -28.563 1.00 22.15 26 GLY B C 1
ATOM 2646 O O . GLY B 1 18 ? 17.968 0.444 -28.534 1.00 21.06 26 GLY B O 1
ATOM 2647 N N . LYS B 1 19 ? 15.859 1.147 -28.809 1.00 22.63 27 LYS B N 1
ATOM 2648 C CA . LYS B 1 19 ? 15.362 -0.194 -29.079 1.00 23.26 27 LYS B CA 1
ATOM 2649 C C . LYS B 1 19 ? 15.725 -0.522 -30.528 1.00 23.74 27 LYS B C 1
ATOM 2650 O O . LYS B 1 19 ? 15.135 0.014 -31.464 1.00 23.93 27 LYS B O 1
ATOM 2656 N N . LYS B 1 20 ? 16.703 -1.402 -30.708 1.00 25.00 28 LYS B N 1
ATOM 2657 C CA . LYS B 1 20 ? 17.156 -1.758 -32.049 1.00 27.63 28 LYS B CA 1
ATOM 2658 C C . LYS B 1 20 ? 17.562 -3.217 -32.191 1.00 29.61 28 LYS B C 1
ATOM 2659 O O . LYS B 1 20 ? 17.917 -3.879 -31.218 1.00 28.80 28 LYS B O 1
ATOM 2665 N N . ASP B 1 21 ? 17.520 -3.702 -33.426 1.00 33.77 29 ASP B N 1
ATOM 2666 C CA . ASP B 1 21 ? 17.913 -5.068 -33.733 1.00 37.49 29 ASP B CA 1
ATOM 2667 C C . ASP B 1 21 ? 19.438 -5.058 -33.655 1.00 40.16 29 ASP B C 1
ATOM 2668 O O . ASP B 1 21 ? 20.103 -4.472 -34.513 1.00 40.79 29 ASP B O 1
ATOM 2673 N N . GLU B 1 22 ? 19.997 -5.686 -32.623 1.00 42.44 30 GLU B N 1
ATOM 2674 C CA . GLU B 1 22 ? 21.446 -5.692 -32.461 1.00 44.58 30 GLU B CA 1
ATOM 2675 C C . GLU B 1 22 ? 22.179 -6.585 -33.446 1.00 44.51 30 GLU B C 1
ATOM 2676 O O . GLU B 1 22 ? 23.273 -7.076 -33.171 1.00 45.08 30 GLU B O 1
ATOM 2682 N N . ASN B 1 23 ? 21.568 -6.772 -34.609 1.00 43.89 31 ASN B N 1
ATOM 2683 C CA . ASN B 1 23 ? 22.150 -7.582 -35.662 1.00 41.81 31 ASN B CA 1
ATOM 2684 C C . ASN B 1 23 ? 22.433 -6.658 -36.844 1.00 39.18 31 ASN B C 1
ATOM 2685 O O . ASN B 1 23 ? 23.579 -6.512 -37.277 1.00 39.01 31 ASN B O 1
ATOM 2690 N N . SER B 1 24 ? 21.373 -6.028 -37.345 1.00 35.07 32 SER B N 1
ATOM 2691 C CA . SER B 1 24 ? 21.456 -5.104 -38.473 1.00 30.73 32 SER B CA 1
ATOM 2692 C C . SER B 1 24 ? 21.627 -3.670 -37.973 1.00 28.98 32 SER B C 1
ATOM 2693 O O . SER B 1 24 ? 21.965 -2.765 -38.738 1.00 28.22 32 SER B O 1
ATOM 2696 N N . ASN B 1 25 ? 21.375 -3.480 -36.682 1.00 26.65 33 ASN B N 1
ATOM 2697 C CA . ASN B 1 25 ? 21.479 -2.178 -36.034 1.00 25.28 33 ASN B CA 1
ATOM 2698 C C . ASN B 1 25 ? 20.367 -1.250 -36.514 1.00 23.07 33 ASN B C 1
ATOM 2699 O O . ASN B 1 25 ? 20.474 -0.028 -36.424 1.00 21.32 33 ASN B O 1
ATOM 2704 N N . LEU B 1 26 ? 19.299 -1.849 -37.030 1.00 20.14 34 LEU B N 1
ATOM 2705 C CA . LEU B 1 26 ? 18.149 -1.088 -37.496 1.00 18.61 34 LEU B CA 1
ATOM 2706 C C . LEU B 1 26 ? 17.248 -0.843 -36.289 1.00 17.42 34 LEU B C 1
ATOM 2707 O O . LEU B 1 26 ? 17.201 -1.653 -35.361 1.00 13.94 34 LEU B O 1
ATOM 2712 N N . PRO B 1 27 ? 16.541 0.292 -36.272 1.00 15.70 35 PRO B N 1
ATOM 2713 C CA . PRO B 1 27 ? 15.660 0.587 -35.139 1.00 16.48 35 PRO B CA 1
ATOM 2714 C C . PRO B 1 27 ? 14.402 -0.271 -35.131 1.00 15.96 35 PRO B C 1
ATOM 2715 O O . PRO B 1 27 ? 13.794 -0.494 -36.171 1.00 15.37 35 PRO B O 1
ATOM 2719 N N . ASP B 1 28 ? 14.014 -0.747 -33.951 1.00 16.23 36 ASP B N 1
ATOM 2720 C CA . ASP B 1 28 ? 12.820 -1.578 -33.826 1.00 17.42 36 ASP B CA 1
ATOM 2721 C C . ASP B 1 28 ? 11.570 -0.838 -34.271 1.00 16.40 36 ASP B C 1
ATOM 2722 O O . ASP B 1 28 ? 10.661 -1.441 -34.832 1.00 18.78 36 ASP B O 1
ATOM 2727 N N . ASN B 1 29 ? 11.524 0.467 -34.029 1.00 14.57 37 ASN B N 1
ATOM 2728 C CA . ASN B 1 29 ? 10.384 1.264 -34.458 1.00 14.91 37 ASN B CA 1
ATOM 2729 C C . ASN B 1 29 ? 10.853 2.622 -34.948 1.00 14.81 37 ASN B C 1
ATOM 2730 O O . ASN B 1 29 ? 11.938 3.078 -34.595 1.00 12.99 37 ASN B O 1
ATOM 2735 N N . SER B 1 30 ? 10.032 3.262 -35.773 1.00 15.04 38 SER B N 1
ATOM 2736 C CA . SER B 1 30 ? 10.365 4.570 -36.319 1.00 15.73 38 SER B CA 1
ATOM 2737 C C . SER B 1 30 ? 10.328 5.651 -35.238 1.00 14.96 38 SER B C 1
ATOM 2738 O O . SER B 1 30 ? 9.707 5.477 -34.191 1.00 14.22 38 SER B O 1
ATOM 2741 N N . SER B 1 31 ? 11.008 6.762 -35.496 1.00 13.78 39 SER B N 1
ATOM 2742 C CA . SER B 1 31 ? 11.015 7.881 -34.564 1.00 14.17 39 SER B CA 1
ATOM 2743 C C . SER B 1 31 ? 10.879 9.188 -35.336 1.00 12.90 39 SER B C 1
ATOM 2744 O O . SER B 1 31 ? 11.421 9.331 -36.432 1.00 14.50 39 SER B O 1
ATOM 2747 N N . LEU B 1 32 ? 10.126 10.123 -34.765 1.00 13.08 40 LEU B N 1
ATOM 2748 C CA . LEU B 1 32 ? 9.892 11.440 -35.358 1.00 14.34 40 LEU B CA 1
ATOM 2749 C C . LEU B 1 32 ? 10.283 12.496 -34.327 1.00 13.74 40 LEU B C 1
ATOM 2750 O O . LEU B 1 32 ? 9.836 12.438 -33.186 1.00 13.68 40 LEU B O 1
ATOM 2755 N N . SER B 1 33 ? 11.096 13.467 -34.730 1.00 11.56 41 SER B N 1
ATOM 2756 C CA . SER B 1 33 ? 11.543 14.499 -33.805 1.00 10.74 41 SER B CA 1
ATOM 2757 C C . SER B 1 33 ? 11.566 15.912 -34.382 1.00 10.26 41 SER B C 1
ATOM 2758 O O . SER B 1 33 ? 11.703 16.110 -35.588 1.00 9.34 41 SER B O 1
ATOM 2761 N N . TYR B 1 34 ? 11.446 16.895 -33.499 1.00 9.45 42 TYR B N 1
ATOM 2762 C CA . TYR B 1 34 ? 11.492 18.294 -33.902 1.00 11.50 42 TYR B CA 1
ATOM 2763 C C . TYR B 1 34 ? 12.916 18.792 -33.678 1.00 11.80 42 TYR B C 1
ATOM 2764 O O . TYR B 1 34 ? 13.482 18.604 -32.604 1.00 11.73 42 TYR B O 1
ATOM 2773 N N . THR B 1 35 ? 13.493 19.426 -34.687 1.00 12.17 43 THR B N 1
ATOM 2774 C CA . THR B 1 35 ? 14.851 19.932 -34.573 1.00 12.75 43 THR B CA 1
ATOM 2775 C C . THR B 1 35 ? 14.879 21.278 -33.857 1.00 14.26 43 THR B C 1
ATOM 2776 O O . THR B 1 35 ? 14.278 22.253 -34.313 1.00 15.54 43 THR B O 1
ATOM 2780 N N . LEU B 1 36 ? 15.580 21.316 -32.727 1.00 14.99 44 LEU B N 1
ATOM 2781 C CA . LEU B 1 36 ? 15.706 22.523 -31.914 1.00 15.24 44 LEU B CA 1
ATOM 2782 C C . LEU B 1 36 ? 16.936 23.301 -32.366 1.00 15.89 44 LEU B C 1
ATOM 2783 O O . LEU B 1 36 ? 18.004 23.202 -31.764 1.00 14.40 44 LEU B O 1
ATOM 2788 N N . SER B 1 37 ? 16.763 24.084 -33.425 1.00 18.02 45 SER B N 1
ATOM 2789 C CA . SER B 1 37 ? 17.842 24.866 -34.021 1.00 19.36 45 SER B CA 1
ATOM 2790 C C . SER B 1 37 ? 18.548 25.908 -33.154 1.00 20.46 45 SER B C 1
ATOM 2791 O O . SER B 1 37 ? 19.646 26.353 -33.496 1.00 20.17 45 SER B O 1
ATOM 2794 N N . ASN B 1 38 ? 17.936 26.302 -32.044 1.00 21.10 46 ASN B N 1
ATOM 2795 C CA . ASN B 1 38 ? 18.557 27.294 -31.173 1.00 21.20 46 ASN B CA 1
ATOM 2796 C C . ASN B 1 38 ? 19.382 26.673 -30.045 1.00 20.01 46 ASN B C 1
ATOM 2797 O O . ASN B 1 38 ? 20.113 27.380 -29.355 1.00 19.07 46 ASN B O 1
ATOM 2802 N N . LEU B 1 39 ? 19.256 25.363 -29.850 1.00 16.04 47 LEU B N 1
ATOM 2803 C CA . LEU B 1 39 ? 20.031 24.673 -28.819 1.00 14.56 47 LEU B CA 1
ATOM 2804 C C . LEU B 1 39 ? 21.145 23.923 -29.544 1.00 13.57 47 LEU B C 1
ATOM 2805 O O . LEU B 1 39 ? 20.896 22.926 -30.229 1.00 10.75 47 LEU B O 1
ATOM 2810 N N . LEU B 1 40 ? 22.376 24.397 -29.389 1.00 13.58 48 LEU B N 1
ATOM 2811 C CA . LEU B 1 40 ? 23.492 23.782 -30.085 1.00 14.77 48 LEU B CA 1
ATOM 2812 C C . LEU B 1 40 ? 24.609 23.194 -29.234 1.00 15.57 48 LEU B C 1
ATOM 2813 O O . LEU B 1 40 ? 24.913 23.679 -28.145 1.00 16.60 48 LEU B O 1
ATOM 2818 N N . SER B 1 41 ? 25.204 22.128 -29.758 1.00 13.69 49 SER B N 1
ATOM 2819 C CA . SER B 1 41 ? 26.345 21.479 -29.140 1.00 13.20 49 SER B CA 1
ATOM 2820 C C . SER B 1 41 ? 27.468 21.812 -30.111 1.00 13.14 49 SER B C 1
ATOM 2821 O O . SER B 1 41 ? 27.247 21.893 -31.320 1.00 12.81 49 SER B O 1
ATOM 2824 N N . SER B 1 42 ? 28.667 22.016 -29.585 1.00 13.20 50 SER B N 1
ATOM 2825 C CA . SER B 1 42 ? 29.807 22.359 -30.417 1.00 13.12 50 SER B CA 1
ATOM 2826 C C . SER B 1 42 ? 30.994 21.463 -30.152 1.00 12.54 50 SER B C 1
ATOM 2827 O O . SER B 1 42 ? 31.167 20.959 -29.043 1.00 11.89 50 SER B O 1
ATOM 2830 N N . VAL B 1 43 ? 31.814 21.271 -31.178 1.00 11.57 51 VAL B N 1
ATOM 2831 C CA . VAL B 1 43 ? 33.008 20.454 -31.034 1.00 10.84 51 VAL B CA 1
ATOM 2832 C C . VAL B 1 43 ? 34.208 21.052 -31.758 1.00 11.04 51 VAL B C 1
ATOM 2833 O O . VAL B 1 43 ? 34.159 21.360 -32.952 1.00 11.29 51 VAL B O 1
ATOM 2837 N N . LYS B 1 44 ? 35.287 21.225 -31.011 1.00 10.26 52 LYS B N 1
ATOM 2838 C CA . LYS B 1 44 ? 36.519 21.743 -31.572 1.00 10.96 52 LYS B CA 1
ATOM 2839 C C . LYS B 1 44 ? 37.535 20.610 -31.509 1.00 11.31 52 LYS B C 1
ATOM 2840 O O . LYS B 1 44 ? 37.653 19.924 -30.490 1.00 11.87 52 LYS B O 1
ATOM 2846 N N . LEU B 1 45 ? 38.256 20.406 -32.603 1.00 11.87 53 LEU B N 1
ATOM 2847 C CA . LEU B 1 45 ? 39.275 19.366 -32.654 1.00 12.37 53 LEU B CA 1
ATOM 2848 C C . LEU B 1 45 ? 40.635 19.960 -32.999 1.00 12.44 53 LEU B C 1
ATOM 2849 O O . LEU B 1 45 ? 40.745 20.803 -33.883 1.00 14.05 53 LEU B O 1
ATOM 2854 N N . GLU B 1 46 ? 41.657 19.512 -32.280 1.00 14.12 54 GLU B N 1
ATOM 2855 C CA . GLU B 1 46 ? 43.033 19.942 -32.496 1.00 16.17 54 GLU B CA 1
ATOM 2856 C C . GLU B 1 46 ? 43.910 18.688 -32.430 1.00 17.04 54 GLU B C 1
ATOM 2857 O O . GLU B 1 46 ? 43.728 17.843 -31.552 1.00 15.01 54 GLU B O 1
ATOM 2863 N N . LYS B 1 47 ? 44.853 18.559 -33.355 1.00 17.61 55 LYS B N 1
ATOM 2864 C CA . LYS B 1 47 ? 45.733 17.398 -33.354 1.00 18.69 55 LYS B CA 1
ATOM 2865 C C . LYS B 1 47 ? 46.617 17.352 -32.114 1.00 18.77 55 LYS B C 1
ATOM 2866 O O . LYS B 1 47 ? 46.925 18.375 -31.507 1.00 16.80 55 LYS B O 1
ATOM 2872 N N . LEU B 1 48 ? 47.011 16.143 -31.741 1.00 20.33 56 LEU B N 1
ATOM 2873 C CA . LEU B 1 48 ? 47.899 15.929 -30.613 1.00 22.78 56 LEU B CA 1
ATOM 2874 C C . LEU B 1 48 ? 49.054 15.116 -31.179 1.00 25.85 56 LEU B C 1
ATOM 2875 O O . LEU B 1 48 ? 48.862 14.320 -32.099 1.00 27.56 56 LEU B O 1
ATOM 2880 N N . PRO B 1 49 ? 50.274 15.317 -30.659 1.00 28.10 57 PRO B N 1
ATOM 2881 C CA . PRO B 1 49 ? 51.404 14.544 -31.183 1.00 29.18 57 PRO B CA 1
ATOM 2882 C C . PRO B 1 49 ? 51.278 13.072 -30.796 1.00 30.22 57 PRO B C 1
ATOM 2883 O O . PRO B 1 49 ? 52.085 12.239 -31.201 1.00 32.61 57 PRO B O 1
ATOM 2887 N N . THR B 1 50 ? 50.250 12.767 -30.013 1.00 30.34 58 THR B N 1
ATOM 2888 C CA . THR B 1 50 ? 49.983 11.407 -29.560 1.00 28.93 58 THR B CA 1
ATOM 2889 C C . THR B 1 50 ? 49.008 10.721 -30.515 1.00 27.59 58 THR B C 1
ATOM 2890 O O . THR B 1 50 ? 48.402 11.370 -31.370 1.00 27.62 58 THR B O 1
ATOM 2894 N N . LYS B 1 51 ? 48.860 9.408 -30.368 1.00 24.37 59 LYS B N 1
ATOM 2895 C CA . LYS B 1 51 ? 47.950 8.648 -31.212 1.00 22.47 59 LYS B CA 1
ATOM 2896 C C . LYS B 1 51 ? 46.602 8.466 -30.530 1.00 19.32 59 LYS B C 1
ATOM 2897 O O . LYS B 1 51 ? 45.644 8.010 -31.147 1.00 18.91 59 LYS B O 1
ATOM 2903 N N . LYS B 1 52 ? 46.539 8.838 -29.256 1.00 16.54 60 LYS B N 1
ATOM 2904 C CA . LYS B 1 52 ? 45.328 8.703 -28.462 1.00 13.99 60 LYS B CA 1
ATOM 2905 C C . LYS B 1 52 ? 44.579 10.019 -28.267 1.00 13.41 60 LYS B C 1
ATOM 2906 O O . LYS B 1 52 ? 45.181 11.065 -28.038 1.00 14.59 60 LYS B O 1
ATOM 2912 N N . ASP B 1 53 ? 43.255 9.960 -28.335 1.00 11.65 61 ASP B N 1
ATOM 2913 C CA . ASP B 1 53 ? 42.443 11.161 -28.167 1.00 11.43 61 ASP B CA 1
ATOM 2914 C C . ASP B 1 53 ? 42.227 11.516 -26.701 1.00 9.84 61 ASP B C 1
ATOM 2915 O O . ASP B 1 53 ? 42.298 10.660 -25.823 1.00 10.91 61 ASP B O 1
ATOM 2920 N N . ILE B 1 54 ? 41.969 12.792 -26.443 1.00 9.77 62 ILE B N 1
ATOM 2921 C CA . ILE B 1 54 ? 41.693 13.263 -25.091 1.00 10.13 62 ILE B CA 1
ATOM 2922 C C . ILE B 1 54 ? 40.395 14.068 -25.137 1.00 9.83 62 ILE B C 1
ATOM 2923 O O . ILE B 1 54 ? 40.199 14.880 -26.040 1.00 10.80 62 ILE B O 1
ATOM 2928 N N . TRP B 1 55 ? 39.512 13.837 -24.171 1.00 10.34 63 TRP B N 1
ATOM 2929 C CA . TRP B 1 55 ? 38.243 14.548 -24.114 1.00 8.55 63 TRP B CA 1
ATOM 2930 C C . TRP B 1 55 ? 38.198 15.551 -22.971 1.00 8.84 63 TRP B C 1
ATOM 2931 O O . TRP B 1 55 ? 38.265 15.181 -21.798 1.00 6.99 63 TRP B O 1
ATOM 2942 N N . GLU B 1 56 ? 38.065 16.824 -23.331 1.00 9.09 64 GLU B N 1
ATOM 2943 C CA . GLU B 1 56 ? 38.011 17.898 -22.353 1.00 10.60 64 GLU B CA 1
ATOM 2944 C C . GLU B 1 56 ? 36.779 18.762 -22.587 1.00 12.31 64 GLU B C 1
ATOM 2945 O O . GLU B 1 56 ? 36.812 19.702 -23.384 1.00 14.24 64 GLU B O 1
ATOM 2951 N N . PRO B 1 57 ? 35.667 18.441 -21.907 1.00 12.34 65 PRO B N 1
ATOM 2952 C CA . PRO B 1 57 ? 34.435 19.219 -22.065 1.00 13.83 65 PRO B CA 1
ATOM 2953 C C . PRO B 1 57 ? 34.644 20.649 -21.569 1.00 15.80 65 PRO B C 1
ATOM 2954 O O . PRO B 1 57 ? 35.423 20.891 -20.647 1.00 16.86 65 PRO B O 1
ATOM 2958 N N . LEU B 1 58 ? 33.957 21.594 -22.195 1.00 17.58 66 LEU B N 1
ATOM 2959 C CA . LEU B 1 58 ? 34.080 23.001 -21.832 1.00 20.16 66 LEU B CA 1
ATOM 2960 C C . LEU B 1 58 ? 32.732 23.639 -21.540 1.00 22.60 66 LEU B C 1
ATOM 2961 O O . LEU B 1 58 ? 31.691 23.185 -22.031 1.00 21.00 66 LEU B O 1
ATOM 2966 N N . THR B 1 59 ? 32.761 24.690 -20.725 1.00 25.85 67 THR B N 1
ATOM 2967 C CA . THR B 1 59 ? 31.555 25.426 -20.378 1.00 29.45 67 THR B CA 1
ATOM 2968 C C . THR B 1 59 ? 31.377 26.476 -21.476 1.00 32.17 67 THR B C 1
ATOM 2969 O O . THR B 1 59 ? 32.288 26.705 -22.276 1.00 31.38 67 THR B O 1
ATOM 2973 N N . ILE B 1 60 ? 30.214 27.115 -21.516 1.00 37.00 68 ILE B N 1
ATOM 2974 C CA . ILE B 1 60 ? 29.940 28.116 -22.546 1.00 40.94 68 ILE B CA 1
ATOM 2975 C C . ILE B 1 60 ? 31.087 29.102 -22.800 1.00 41.68 68 ILE B C 1
ATOM 2976 O O . ILE B 1 60 ? 31.481 29.314 -23.952 1.00 44.07 68 ILE B O 1
ATOM 2981 N N . PRO B 1 61 ? 31.650 29.705 -21.736 1.00 40.63 69 PRO B N 1
ATOM 2982 C CA . PRO B 1 61 ? 32.750 30.657 -21.923 1.00 39.94 69 PRO B CA 1
ATOM 2983 C C . PRO B 1 61 ? 34.025 30.054 -22.516 1.00 39.89 69 PRO B C 1
ATOM 2984 O O . PRO B 1 61 ? 34.853 30.773 -23.084 1.00 41.25 69 PRO B O 1
ATOM 2988 N N . GLY B 1 62 ? 34.183 28.739 -22.389 1.00 38.10 70 GLY B N 1
ATOM 2989 C CA . GLY B 1 62 ? 35.368 28.091 -22.923 1.00 34.30 70 GLY B CA 1
ATOM 2990 C C . GLY B 1 62 ? 36.335 27.634 -21.845 1.00 32.54 70 GLY B C 1
ATOM 2991 O O . GLY B 1 62 ? 37.497 27.333 -22.128 1.00 33.30 70 GLY B O 1
ATOM 2992 N N . ALA B 1 63 ? 35.866 27.593 -20.603 1.00 29.33 71 ALA B N 1
ATOM 2993 C CA . ALA B 1 63 ? 36.702 27.152 -19.493 1.00 25.80 71 ALA B CA 1
ATOM 2994 C C . ALA B 1 63 ? 36.414 25.678 -19.252 1.00 22.74 71 ALA B C 1
ATOM 2995 O O . ALA B 1 63 ? 35.297 25.213 -19.472 1.00 21.98 71 ALA B O 1
ATOM 2997 N N . PRO B 1 64 ? 37.420 24.920 -18.800 1.00 19.84 72 PRO B N 1
ATOM 2998 C CA . PRO B 1 64 ? 37.211 23.492 -18.548 1.00 17.86 72 PRO B CA 1
ATOM 2999 C C . PRO B 1 64 ? 36.054 23.200 -17.598 1.00 18.01 72 PRO B C 1
ATOM 3000 O O . PRO B 1 64 ? 35.897 23.842 -16.563 1.00 17.55 72 PRO B O 1
ATOM 3004 N N . GLU B 1 65 ? 35.229 22.235 -17.977 1.00 17.82 73 GLU B N 1
ATOM 3005 C CA . GLU B 1 65 ? 34.096 21.831 -17.162 1.00 17.92 73 GLU B CA 1
ATOM 3006 C C . GLU B 1 65 ? 34.540 20.682 -16.250 1.00 17.47 73 GLU B C 1
ATOM 3007 O O . GLU B 1 65 ? 35.238 19.765 -16.693 1.00 15.19 73 GLU B O 1
ATOM 3013 N N . PHE B 1 66 ? 34.171 20.748 -14.973 1.00 16.29 74 PHE B N 1
ATOM 3014 C CA . PHE B 1 66 ? 34.529 19.682 -14.043 1.00 15.85 74 PHE B CA 1
ATOM 3015 C C . PHE B 1 66 ? 33.604 18.522 -14.376 1.00 16.35 74 PHE B C 1
ATOM 3016 O O . PHE B 1 66 ? 32.394 18.611 -14.178 1.00 17.25 74 PHE B O 1
ATOM 3024 N N . ASN B 1 67 ? 34.170 17.442 -14.898 1.00 15.78 75 ASN B N 1
ATOM 3025 C CA . ASN B 1 67 ? 33.378 16.283 -15.282 1.00 16.57 75 ASN B CA 1
ATOM 3026 C C . ASN B 1 67 ? 34.212 15.022 -15.109 1.00 15.10 75 ASN B C 1
ATOM 3027 O O . ASN B 1 67 ? 35.285 14.895 -15.693 1.00 15.31 75 ASN B O 1
ATOM 3032 N N . LEU B 1 68 ? 33.710 14.088 -14.311 1.00 14.41 76 LEU B N 1
ATOM 3033 C CA . LEU B 1 68 ? 34.427 12.842 -14.045 1.00 13.31 76 LEU B CA 1
ATOM 3034 C C . LEU B 1 68 ? 33.739 11.632 -14.671 1.00 12.68 76 LEU B C 1
ATOM 3035 O O . LEU B 1 68 ? 33.811 10.525 -14.139 1.00 13.82 76 LEU B O 1
ATOM 3040 N N . SER B 1 69 ? 33.093 11.832 -15.812 1.00 11.56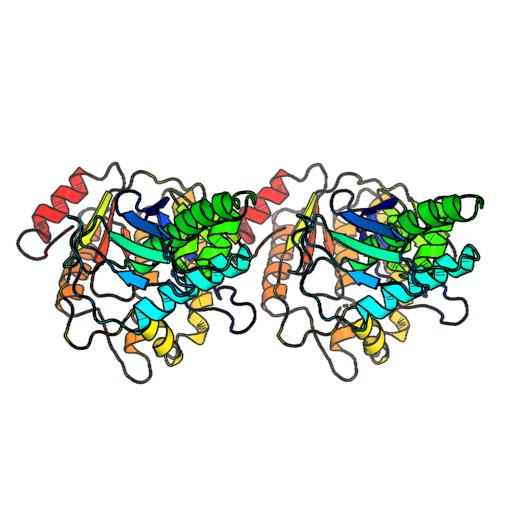 77 SER B N 1
ATOM 3041 C CA . SER B 1 69 ? 32.389 10.728 -16.450 1.00 13.64 77 SER B CA 1
ATOM 3042 C C . SER B 1 69 ? 33.314 9.701 -17.092 1.00 12.65 77 SER B C 1
ATOM 3043 O O . SER B 1 69 ? 34.397 10.024 -17.589 1.00 11.78 77 SER B O 1
ATOM 3046 N N . VAL B 1 70 ? 32.877 8.452 -17.062 1.00 11.23 78 VAL B N 1
ATOM 3047 C CA . VAL B 1 70 ? 33.633 7.370 -17.664 1.00 11.78 78 VAL B CA 1
ATOM 3048 C C . VAL B 1 70 ? 32.842 6.858 -18.858 1.00 12.37 78 VAL B C 1
ATOM 3049 O O . VAL B 1 70 ? 33.343 6.811 -19.979 1.00 11.78 78 VAL B O 1
ATOM 3053 N N . GLU B 1 71 ? 31.586 6.512 -18.606 1.00 14.05 79 GLU B N 1
ATOM 3054 C CA . GLU B 1 71 ? 30.698 5.995 -19.637 1.00 14.93 79 GLU B CA 1
ATOM 3055 C C . GLU B 1 71 ? 30.492 6.961 -20.803 1.00 14.94 79 GLU B C 1
ATOM 3056 O O . GLU B 1 71 ? 30.685 6.593 -21.960 1.00 14.30 79 GLU B O 1
ATOM 3062 N N . ALA B 1 72 ? 30.085 8.192 -20.505 1.00 15.30 80 ALA B N 1
ATOM 3063 C CA . ALA B 1 72 ? 29.853 9.174 -21.560 1.00 14.28 80 ALA B CA 1
ATOM 3064 C C . ALA B 1 72 ? 31.133 9.427 -22.340 1.00 13.01 80 ALA B C 1
ATOM 3065 O O . ALA B 1 72 ? 31.130 9.471 -23.572 1.00 12.90 80 ALA B O 1
ATOM 3067 N N . GLN B 1 73 ? 32.230 9.593 -21.612 1.00 10.59 81 GLN B N 1
ATOM 3068 C CA . GLN B 1 73 ? 33.518 9.846 -22.238 1.00 9.55 81 GLN B CA 1
ATOM 3069 C C . GLN B 1 73 ? 33.895 8.673 -23.120 1.00 9.24 81 GLN B C 1
ATOM 3070 O O . GLN B 1 73 ? 34.357 8.857 -24.246 1.00 9.46 81 GLN B O 1
ATOM 3076 N N . LYS B 1 74 ? 33.705 7.469 -22.587 1.00 8.03 82 LYS B N 1
ATOM 3077 C CA . LYS B 1 74 ? 34.012 6.241 -23.305 1.00 10.36 82 LYS B CA 1
ATOM 3078 C C . LYS B 1 74 ? 33.352 6.222 -24.677 1.00 10.09 82 LYS B C 1
ATOM 3079 O O . LYS B 1 74 ? 34.007 5.991 -25.689 1.00 9.16 82 LYS B O 1
ATOM 3085 N N . ARG B 1 75 ? 32.049 6.473 -24.708 1.00 11.64 83 ARG B N 1
ATOM 3086 C CA . ARG B 1 75 ? 31.327 6.474 -25.972 1.00 13.77 83 ARG B CA 1
ATOM 3087 C C . ARG B 1 75 ? 31.789 7.562 -26.937 1.00 12.42 83 ARG B C 1
ATOM 3088 O O . ARG B 1 75 ? 31.947 7.312 -28.135 1.00 12.07 83 ARG B O 1
ATOM 3096 N N . PHE B 1 76 ? 32.032 8.762 -26.420 1.00 11.52 84 PHE B N 1
ATOM 3097 C CA . PHE B 1 76 ? 32.454 9.860 -27.279 1.00 10.98 84 PHE B CA 1
ATOM 3098 C C . PHE B 1 76 ? 33.801 9.574 -27.943 1.00 10.76 84 PHE B C 1
ATOM 3099 O O . PHE B 1 76 ? 33.961 9.787 -29.144 1.00 11.74 84 PHE B O 1
ATOM 3107 N N . ILE B 1 77 ? 34.764 9.083 -27.168 1.00 10.56 85 ILE B N 1
ATOM 3108 C CA . ILE B 1 77 ? 36.079 8.765 -27.718 1.00 9.16 85 ILE B CA 1
ATOM 3109 C C . ILE B 1 77 ? 35.965 7.638 -28.733 1.00 8.73 85 ILE B C 1
ATOM 3110 O O . ILE B 1 77 ? 36.551 7.711 -29.813 1.00 9.66 85 ILE B O 1
ATOM 3115 N N . ASP B 1 78 ? 35.225 6.588 -28.387 1.00 8.11 86 ASP B N 1
ATOM 3116 C CA . ASP B 1 78 ? 35.067 5.464 -29.308 1.00 8.50 86 ASP B CA 1
ATOM 3117 C C . ASP B 1 78 ? 34.500 5.927 -30.652 1.00 7.52 86 ASP B C 1
ATOM 3118 O O . ASP B 1 78 ? 34.874 5.404 -31.695 1.00 6.55 86 ASP B O 1
ATOM 3123 N N . HIS B 1 79 ? 33.598 6.904 -30.632 1.00 7.66 87 HIS B N 1
ATOM 3124 C CA . HIS B 1 79 ? 33.022 7.379 -31.886 1.00 8.54 87 HIS B CA 1
ATOM 3125 C C . HIS B 1 79 ? 34.077 8.090 -32.728 1.00 9.06 87 HIS B C 1
ATOM 3126 O O . HIS B 1 79 ? 34.112 7.926 -33.946 1.00 12.15 87 HIS B O 1
ATOM 3133 N N . LEU B 1 80 ? 34.944 8.871 -32.091 1.00 9.24 88 LEU B N 1
ATOM 3134 C CA . LEU B 1 80 ? 35.986 9.555 -32.846 1.00 8.85 88 LEU B CA 1
ATOM 3135 C C . LEU B 1 80 ? 36.931 8.509 -33.436 1.00 8.80 88 LEU B C 1
ATOM 3136 O O . LEU B 1 80 ? 37.352 8.617 -34.593 1.00 7.34 88 LEU B O 1
ATOM 3141 N N . VAL B 1 81 ? 37.262 7.494 -32.642 1.00 9.72 89 VAL B N 1
ATOM 3142 C CA . VAL B 1 81 ? 38.147 6.431 -33.115 1.00 9.41 89 VAL B CA 1
ATOM 3143 C C . VAL B 1 81 ? 37.475 5.737 -34.294 1.00 10.21 89 VAL B C 1
ATOM 3144 O O . VAL B 1 81 ? 38.120 5.397 -35.287 1.00 11.76 89 VAL B O 1
ATOM 3148 N N . ARG B 1 82 ? 36.167 5.552 -34.185 1.00 10.49 90 ARG B N 1
ATOM 3149 C CA . ARG B 1 82 ? 35.384 4.927 -35.242 1.00 10.33 90 ARG B CA 1
ATOM 3150 C C . ARG B 1 82 ? 35.523 5.761 -36.514 1.00 10.21 90 ARG B C 1
ATOM 3151 O O . ARG B 1 82 ? 35.713 5.226 -37.604 1.00 9.58 90 ARG B O 1
ATOM 3159 N N . LEU B 1 83 ? 35.428 7.079 -36.362 1.00 8.74 91 LEU B N 1
ATOM 3160 C CA . LEU B 1 83 ? 35.532 7.980 -37.494 1.00 9.68 91 LEU B CA 1
ATOM 3161 C C . LEU B 1 83 ? 36.943 7.987 -38.078 1.00 9.16 91 LEU B C 1
ATOM 3162 O O . LEU B 1 83 ? 37.111 8.010 -39.292 1.00 7.98 91 LEU B O 1
ATOM 3167 N N . LYS B 1 84 ? 37.955 7.958 -37.218 1.00 9.77 92 LYS B N 1
ATOM 3168 C CA . LYS B 1 84 ? 39.336 7.929 -37.688 1.00 10.20 92 LYS B CA 1
ATOM 3169 C C . LYS B 1 84 ? 39.575 6.641 -38.478 1.00 11.41 92 LYS B C 1
ATOM 3170 O O . LYS B 1 84 ? 40.369 6.625 -39.417 1.00 13.47 92 LYS B O 1
ATOM 3176 N N . GLU B 1 85 ? 38.891 5.562 -38.104 1.00 11.55 93 GLU B N 1
ATOM 3177 C CA . GLU B 1 85 ? 39.041 4.303 -38.833 1.00 11.71 93 GLU B CA 1
ATOM 3178 C C . GLU B 1 85 ? 38.411 4.457 -40.220 1.00 10.13 93 GLU B C 1
ATOM 3179 O O . GLU B 1 85 ? 38.975 4.011 -41.216 1.00 9.44 93 GLU B O 1
ATOM 3185 N N . TYR B 1 86 ? 37.243 5.093 -40.277 1.00 8.81 94 TYR B N 1
ATOM 3186 C CA . TYR B 1 86 ? 36.558 5.294 -41.550 1.00 10.81 94 TYR B CA 1
ATOM 3187 C C . TYR B 1 86 ? 37.453 6.033 -42.551 1.00 10.28 94 TYR B C 1
ATOM 3188 O O . TYR B 1 86 ? 37.427 5.743 -43.751 1.00 10.81 94 TYR B O 1
ATOM 3197 N N . PHE B 1 87 ? 38.257 6.969 -42.053 1.00 9.90 95 PHE B N 1
ATOM 3198 C CA . PHE B 1 87 ? 39.154 7.746 -42.909 1.00 10.26 95 PHE B CA 1
ATOM 3199 C C . PHE B 1 87 ? 40.561 7.160 -42.953 1.00 10.43 95 PHE B C 1
ATOM 3200 O O . PHE B 1 87 ? 41.440 7.701 -43.625 1.00 11.93 95 PHE B O 1
ATOM 3208 N N . GLY B 1 88 ? 40.771 6.050 -42.250 1.00 11.00 96 GLY B N 1
ATOM 3209 C CA . GLY B 1 88 ? 42.089 5.432 -42.222 1.00 12.47 96 GLY B CA 1
ATOM 3210 C C . GLY B 1 88 ? 43.122 6.418 -41.705 1.00 13.86 96 GLY B C 1
ATOM 3211 O O . GLY B 1 88 ? 44.231 6.526 -42.227 1.00 14.30 96 GLY B O 1
ATOM 3212 N N . TYR B 1 89 ? 42.747 7.154 -40.666 1.00 13.55 97 TYR B N 1
ATOM 3213 C CA . TYR B 1 89 ? 43.642 8.140 -40.087 1.00 12.79 97 TYR B CA 1
ATOM 3214 C C . TYR B 1 89 ? 44.240 7.649 -38.783 1.00 12.11 97 TYR B C 1
ATOM 3215 O O . TYR B 1 89 ? 43.541 7.054 -37.965 1.00 12.76 97 TYR B O 1
ATOM 3224 N N . VAL B 1 90 ? 45.532 7.896 -38.596 1.00 11.49 98 VAL B N 1
ATOM 3225 C CA . VAL B 1 90 ? 46.213 7.512 -37.362 1.00 12.33 98 VAL B CA 1
ATOM 3226 C C . VAL B 1 90 ? 46.710 8.792 -36.688 1.00 12.30 98 VAL B C 1
ATOM 3227 O O . VAL B 1 90 ? 47.465 9.568 -37.282 1.00 13.06 98 VAL B O 1
ATOM 3231 N N . GLY B 1 91 ? 46.272 9.011 -35.451 1.00 12.49 99 GLY B N 1
ATOM 3232 C CA . GLY B 1 91 ? 46.663 10.199 -34.710 1.00 9.10 99 GLY B CA 1
ATOM 3233 C C . GLY B 1 91 ? 45.600 10.561 -33.689 1.00 10.87 99 GLY B C 1
ATOM 3234 O O . GLY B 1 91 ? 44.426 10.218 -33.855 1.00 9.60 99 GLY B O 1
ATOM 3235 N N . GLY B 1 92 ? 46.010 11.253 -32.628 1.00 10.49 100 GLY B N 1
ATOM 3236 C CA . GLY B 1 92 ? 45.080 11.636 -31.585 1.00 10.73 100 GLY B CA 1
ATOM 3237 C C . GLY B 1 92 ? 44.607 13.070 -31.710 1.00 12.69 100 GLY B C 1
ATOM 3238 O O . GLY B 1 92 ? 45.233 13.890 -32.371 1.00 15.48 100 GLY B O 1
ATOM 3239 N N . PHE B 1 93 ? 43.493 13.371 -31.062 1.00 12.33 101 PHE B N 1
ATOM 3240 C CA . PHE B 1 93 ? 42.923 14.705 -31.095 1.00 12.58 101 PHE B CA 1
ATOM 3241 C C . PHE B 1 93 ? 42.500 15.113 -29.691 1.00 14.04 101 PHE B C 1
ATOM 3242 O O . PHE B 1 93 ? 42.106 14.267 -28.884 1.00 16.14 101 PHE B O 1
ATOM 3250 N N . LEU B 1 94 ? 42.611 16.403 -29.397 1.00 11.58 102 LEU B N 1
ATOM 3251 C CA . LEU B 1 94 ? 42.135 16.934 -28.135 1.00 10.17 102 LEU B CA 1
ATOM 3252 C C . LEU B 1 94 ? 40.711 17.308 -28.546 1.00 10.80 102 LEU B C 1
ATOM 3253 O O . LEU B 1 94 ? 40.526 18.054 -29.507 1.00 9.20 102 LEU B O 1
ATOM 3258 N N . ILE B 1 95 ? 39.717 16.761 -27.850 1.00 11.23 103 ILE B N 1
ATOM 3259 C CA . ILE B 1 95 ? 38.313 17.027 -28.154 1.00 10.98 103 ILE B CA 1
ATOM 3260 C C . ILE B 1 95 ? 37.709 17.991 -27.135 1.00 11.43 103 ILE B C 1
ATOM 3261 O O . ILE B 1 95 ? 37.649 17.685 -25.945 1.00 14.05 103 ILE B O 1
ATOM 3266 N N . GLN B 1 96 ? 37.268 19.153 -27.596 1.00 10.77 104 GLN B N 1
ATOM 3267 C CA . GLN B 1 96 ? 36.642 20.123 -26.705 1.00 11.96 104 GLN B CA 1
ATOM 3268 C C . GLN B 1 96 ? 35.191 20.332 -27.151 1.00 11.15 104 GLN B C 1
ATOM 3269 O O . GLN B 1 96 ? 34.924 20.944 -28.186 1.00 9.67 104 GLN B O 1
ATOM 3275 N N . SER B 1 97 ? 34.262 19.785 -26.372 1.00 11.44 105 SER B N 1
ATOM 3276 C CA . SER B 1 97 ? 32.837 19.890 -26.667 1.00 13.11 105 SER B CA 1
ATOM 3277 C C . SER B 1 97 ? 32.212 20.937 -25.756 1.00 14.05 105 SER B C 1
ATOM 3278 O O . SER B 1 97 ? 32.726 21.204 -24.661 1.00 12.97 105 SER B O 1
ATOM 3281 N N . SER B 1 98 ? 31.104 21.516 -26.203 1.00 13.58 106 SER B N 1
ATOM 3282 C CA . SER B 1 98 ? 30.433 22.558 -25.436 1.00 16.18 106 SER B CA 1
ATOM 3283 C C . SER B 1 98 ? 28.959 22.681 -25.846 1.00 18.57 106 SER B C 1
ATOM 3284 O O . SER B 1 98 ? 28.559 22.218 -26.923 1.00 16.96 106 SER B O 1
ATOM 3287 N N . ASN B 1 99 ? 28.160 23.297 -24.977 1.00 19.42 107 ASN B N 1
ATOM 3288 C CA . ASN B 1 99 ? 26.734 23.496 -25.221 1.00 20.91 107 ASN B CA 1
ATOM 3289 C C . ASN B 1 99 ? 26.418 24.975 -25.089 1.00 22.62 107 ASN B C 1
ATOM 3290 O O . ASN B 1 99 ? 27.066 25.685 -24.322 1.00 21.54 107 ASN B O 1
ATOM 3295 N N . ASN B 1 100 ? 25.420 25.441 -25.830 1.00 23.91 108 ASN B N 1
ATOM 3296 C CA . ASN B 1 100 ? 25.037 26.839 -25.745 1.00 27.24 108 ASN B CA 1
ATOM 3297 C C . ASN B 1 100 ? 23.823 26.945 -24.833 1.00 30.45 108 ASN B C 1
ATOM 3298 O O . ASN B 1 100 ? 23.291 28.033 -24.616 1.00 32.08 108 ASN B O 1
ATOM 3303 N N . PHE B 1 101 ? 23.387 25.809 -24.297 1.00 33.09 109 PHE B N 1
ATOM 3304 C CA . PHE B 1 101 ? 22.237 25.810 -23.410 1.00 37.21 109 PHE B CA 1
ATOM 3305 C C . PHE B 1 101 ? 22.579 25.606 -21.935 1.00 40.59 109 PHE B C 1
ATOM 3306 O O . PHE B 1 101 ? 23.526 24.888 -21.597 1.00 40.80 109 PHE B O 1
ATOM 3314 N N . PRO B 1 102 ? 21.786 26.239 -21.043 1.00 43.52 110 PRO B N 1
ATOM 3315 C CA . PRO B 1 102 ? 21.822 26.275 -19.579 1.00 45.76 110 PRO B CA 1
ATOM 3316 C C . PRO B 1 102 ? 22.643 25.237 -18.836 1.00 48.76 110 PRO B C 1
ATOM 3317 O O . PRO B 1 102 ? 23.103 25.500 -17.721 1.00 49.59 110 PRO B O 1
ATOM 3321 N N . HIS B 1 103 ? 22.825 24.066 -19.438 1.00 51.17 111 HIS B N 1
ATOM 3322 C CA . HIS B 1 103 ? 23.585 22.995 -18.805 1.00 53.46 111 HIS B CA 1
ATOM 3323 C C . HIS B 1 103 ? 22.810 22.448 -17.615 1.00 55.07 111 HIS B C 1
ATOM 3324 O O . HIS B 1 103 ? 22.022 23.165 -16.989 1.00 56.41 111 HIS B O 1
ATOM 3331 N N . SER B 1 104 ? 23.037 21.173 -17.308 1.00 55.83 112 SER B N 1
ATOM 3332 C CA . SER B 1 104 ? 22.359 20.521 -16.200 1.00 55.62 112 SER B CA 1
ATOM 3333 C C . SER B 1 104 ? 20.872 20.823 -16.279 1.00 55.91 112 SER B C 1
ATOM 3334 O O . SER B 1 104 ? 20.372 21.276 -17.320 1.00 55.34 112 SER B O 1
ATOM 3337 N N . SER B 1 105 ? 20.168 20.577 -15.178 1.00 55.64 113 SER B N 1
ATOM 3338 C CA . SER B 1 105 ? 18.733 20.819 -15.136 1.00 54.91 113 SER B CA 1
ATOM 3339 C C . SER B 1 105 ? 18.127 20.105 -16.340 1.00 53.93 113 SER B C 1
ATOM 3340 O O . SER B 1 105 ? 17.207 20.612 -16.971 1.00 53.67 113 SER B O 1
ATOM 3343 N N . GLY B 1 106 ? 18.668 18.930 -16.655 1.00 53.66 114 GLY B N 1
ATOM 3344 C CA . GLY B 1 106 ? 18.182 18.159 -17.785 1.00 53.26 114 GLY B CA 1
ATOM 3345 C C . GLY B 1 106 ? 19.009 18.424 -19.028 1.00 52.57 114 GLY B C 1
ATOM 3346 O O . GLY B 1 106 ? 20.236 18.346 -18.989 1.00 53.26 114 GLY B O 1
ATOM 3347 N N . LEU B 1 107 ? 18.334 18.741 -20.130 1.00 52.30 115 LEU B N 1
ATOM 3348 C CA . LEU B 1 107 ? 18.994 19.032 -21.404 1.00 50.87 115 LEU B CA 1
ATOM 3349 C C . LEU B 1 107 ? 19.971 17.944 -21.853 1.00 49.56 115 LEU B C 1
ATOM 3350 O O . LEU B 1 107 ? 21.148 17.969 -21.487 1.00 50.09 115 LEU B O 1
ATOM 3355 N N . ALA B 1 108 ? 19.487 16.995 -22.649 1.00 47.36 116 ALA B N 1
ATOM 3356 C CA . ALA B 1 108 ? 20.341 15.923 -23.143 1.00 46.09 116 ALA B CA 1
ATOM 3357 C C . ALA B 1 108 ? 21.263 16.478 -24.235 1.00 44.61 116 ALA B C 1
ATOM 3358 O O . ALA B 1 108 ? 20.792 16.967 -25.265 1.00 45.25 116 ALA B O 1
ATOM 3360 N N . SER B 1 109 ? 22.572 16.408 -23.999 1.00 41.95 117 SER B N 1
ATOM 3361 C CA . SER B 1 109 ? 23.565 16.902 -24.956 1.00 40.32 117 SER B CA 1
ATOM 3362 C C . SER B 1 109 ? 23.943 15.780 -25.915 1.00 38.06 117 SER B C 1
ATOM 3363 O O . SER B 1 109 ? 24.412 16.023 -27.028 1.00 37.96 117 SER B O 1
ATOM 3366 N N . SER B 1 110 ? 23.726 14.554 -25.453 1.00 35.39 118 SER B N 1
ATOM 3367 C CA . SER B 1 110 ? 24.031 13.340 -26.196 1.00 31.94 118 SER B CA 1
ATOM 3368 C C . SER B 1 110 ? 23.904 13.437 -27.713 1.00 28.19 118 SER B C 1
ATOM 3369 O O . SER B 1 110 ? 24.904 13.403 -28.430 1.00 28.15 118 SER B O 1
ATOM 3372 N N . ALA B 1 111 ? 22.671 13.561 -28.196 1.00 23.93 119 ALA B N 1
ATOM 3373 C CA . ALA B 1 111 ? 22.401 13.619 -29.627 1.00 20.06 119 ALA B CA 1
ATOM 3374 C C . ALA B 1 111 ? 23.104 14.740 -30.389 1.00 18.39 119 ALA B C 1
ATOM 3375 O O . ALA B 1 111 ? 23.726 14.498 -31.427 1.00 17.50 119 ALA B O 1
ATOM 3377 N N . SER B 1 112 ? 23.004 15.968 -29.894 1.00 13.45 120 SER B N 1
ATOM 3378 C CA . SER B 1 112 ? 23.642 17.069 -30.591 1.00 12.30 120 SER B CA 1
ATOM 3379 C C . SER B 1 112 ? 25.165 16.980 -30.476 1.00 10.76 120 SER B C 1
ATOM 3380 O O . SER B 1 112 ? 25.884 17.367 -31.387 1.00 9.32 120 SER B O 1
ATOM 3383 N N . SER B 1 113 ? 25.658 16.438 -29.372 1.00 7.57 121 SER B N 1
ATOM 3384 C CA . SER B 1 113 ? 27.102 16.321 -29.192 1.00 9.89 121 SER B CA 1
ATOM 3385 C C . SER B 1 113 ? 27.735 15.333 -30.174 1.00 9.08 121 SER B C 1
ATOM 3386 O O . SER B 1 113 ? 28.788 15.614 -30.748 1.00 8.71 121 SER B O 1
ATOM 3389 N N . PHE B 1 114 ? 27.097 14.183 -30.369 1.00 8.54 122 PHE B N 1
ATOM 3390 C CA . PHE B 1 114 ? 27.628 13.197 -31.304 1.00 9.33 122 PHE B CA 1
ATOM 3391 C C . PHE B 1 114 ? 27.496 13.703 -32.737 1.00 8.63 122 PHE B C 1
ATOM 3392 O O . PHE B 1 114 ? 28.334 13.405 -33.588 1.00 9.21 122 PHE B O 1
ATOM 3400 N N . ALA B 1 115 ? 26.455 14.483 -33.004 1.00 8.33 123 ALA B N 1
ATOM 3401 C CA . ALA B 1 115 ? 26.268 15.019 -34.352 1.00 8.49 123 ALA B CA 1
ATOM 3402 C C . ALA B 1 115 ? 27.373 16.021 -34.664 1.00 8.35 123 ALA B C 1
ATOM 3403 O O . ALA B 1 115 ? 27.956 16.002 -35.753 1.00 7.73 123 ALA B O 1
ATOM 3405 N N . ALA B 1 116 ? 27.658 16.895 -33.702 1.00 7.42 124 ALA B N 1
ATOM 3406 C CA . ALA B 1 116 ? 28.702 17.894 -33.871 1.00 7.39 124 ALA B CA 1
ATOM 3407 C C . ALA B 1 116 ? 30.060 17.210 -34.014 1.00 8.25 124 ALA B C 1
ATOM 3408 O O . ALA B 1 116 ? 30.882 17.615 -34.840 1.00 9.55 124 ALA B O 1
ATOM 3410 N N . LEU B 1 117 ? 30.302 16.179 -33.206 1.00 6.82 125 LEU B N 1
ATOM 3411 C CA . LEU B 1 117 ? 31.570 15.463 -33.286 1.00 6.70 125 LEU B CA 1
ATOM 3412 C C . LEU B 1 117 ? 31.693 14.834 -34.671 1.00 6.89 125 LEU B C 1
ATOM 3413 O O . LEU B 1 117 ? 32.734 14.934 -35.317 1.00 7.53 125 LEU B O 1
ATOM 3418 N N . THR B 1 118 ? 30.622 14.200 -35.138 1.00 7.91 126 THR B N 1
ATOM 3419 C CA . THR B 1 118 ? 30.663 13.575 -36.451 1.00 7.10 126 THR B CA 1
ATOM 3420 C C . THR B 1 118 ? 30.978 14.617 -37.519 1.00 8.19 126 THR B C 1
ATOM 3421 O O . THR B 1 118 ? 31.825 14.394 -38.380 1.00 7.58 126 THR B O 1
ATOM 3425 N N . LYS B 1 119 ? 30.304 15.763 -37.452 1.00 8.23 127 LYS B N 1
ATOM 3426 C CA . LYS B 1 119 ? 30.520 16.835 -38.424 1.00 8.29 127 LYS B CA 1
ATOM 3427 C C . LYS B 1 119 ? 31.953 17.367 -38.401 1.00 8.92 127 LYS B C 1
ATOM 3428 O O . LYS B 1 119 ? 32.600 17.490 -39.444 1.00 9.59 127 LYS B O 1
ATOM 3434 N N . CYS B 1 120 ? 32.441 17.679 -37.203 1.00 8.14 128 CYS B N 1
ATOM 3435 C CA . CYS B 1 120 ? 33.781 18.225 -37.031 1.00 7.85 128 CYS B CA 1
ATOM 3436 C C . CYS B 1 120 ? 34.889 17.257 -37.449 1.00 7.73 128 CYS B C 1
ATOM 3437 O O . CYS B 1 120 ? 35.865 17.659 -38.086 1.00 5.36 128 CYS B O 1
ATOM 3440 N N . ALA B 1 121 ? 34.740 15.988 -37.082 1.00 5.45 129 ALA B N 1
ATOM 3441 C CA . ALA B 1 121 ? 35.740 14.990 -37.424 1.00 7.54 129 ALA B CA 1
ATOM 3442 C C . ALA B 1 121 ? 35.751 14.755 -38.934 1.00 7.76 129 ALA B C 1
ATOM 3443 O O . ALA B 1 121 ? 36.797 14.474 -39.519 1.00 7.14 129 ALA B O 1
ATOM 3445 N N . SER B 1 122 ? 34.587 14.875 -39.566 1.00 8.10 130 SER B N 1
ATOM 3446 C CA . SER B 1 122 ? 34.506 14.668 -41.004 1.00 9.96 130 SER B CA 1
ATOM 3447 C C . SER B 1 122 ? 35.290 15.753 -41.716 1.00 11.64 130 SER B C 1
ATOM 3448 O O . SER B 1 122 ? 36.042 15.467 -42.646 1.00 12.28 130 SER B O 1
ATOM 3451 N N . ILE B 1 123 ? 35.111 16.993 -41.268 1.00 10.18 131 ILE B N 1
ATOM 3452 C CA . ILE B 1 123 ? 35.813 18.122 -41.855 1.00 10.74 131 ILE B CA 1
ATOM 3453 C C . ILE B 1 123 ? 37.307 17.900 -41.658 1.00 10.91 131 ILE B C 1
ATOM 3454 O O . ILE B 1 123 ? 38.077 17.872 -42.617 1.00 12.82 131 ILE B O 1
ATOM 3459 N N . ALA B 1 124 ? 37.701 17.728 -40.401 1.00 10.19 132 ALA B N 1
ATOM 3460 C CA . ALA B 1 124 ? 39.097 17.532 -40.037 1.00 10.09 132 ALA B CA 1
ATOM 3461 C C . ALA B 1 124 ? 39.764 16.348 -40.721 1.00 9.85 132 ALA B C 1
ATOM 3462 O O . ALA B 1 124 ? 40.824 16.493 -41.319 1.00 9.86 132 ALA B O 1
ATOM 3464 N N . LEU B 1 125 ? 39.142 15.178 -40.623 1.00 10.50 133 LEU B N 1
ATOM 3465 C CA . LEU B 1 125 ? 39.701 13.964 -41.210 1.00 12.54 133 LEU B CA 1
ATOM 3466 C C . LEU B 1 125 ? 39.746 13.986 -42.733 1.00 12.43 133 LEU B C 1
ATOM 3467 O O . LEU B 1 125 ? 40.718 13.539 -43.335 1.00 12.80 133 LEU B O 1
ATOM 3472 N N . SER B 1 126 ? 38.693 14.506 -43.352 1.00 13.21 134 SER B N 1
ATOM 3473 C CA . SER B 1 126 ? 38.635 14.594 -44.806 1.00 14.76 134 SER B CA 1
ATOM 3474 C C . SER B 1 126 ? 39.815 15.427 -45.298 1.00 14.12 134 SER B C 1
ATOM 3475 O O . SER B 1 126 ? 40.508 15.039 -46.236 1.00 11.45 134 SER B O 1
ATOM 3478 N N . GLU B 1 127 ? 40.026 16.574 -44.653 1.00 15.40 135 GLU B N 1
ATOM 3479 C CA . GLU B 1 127 ? 41.131 17.471 -44.981 1.00 15.62 135 GLU B CA 1
ATOM 3480 C C . GLU B 1 127 ? 42.476 16.796 -44.742 1.00 14.31 135 GLU B C 1
ATOM 3481 O O . GLU B 1 127 ? 43.339 16.791 -45.613 1.00 14.67 135 GLU B O 1
ATOM 3487 N N . LEU B 1 128 ? 42.651 16.235 -43.550 1.00 12.35 136 LEU B N 1
ATOM 3488 C CA . LEU B 1 128 ? 43.911 15.594 -43.187 1.00 12.28 136 LEU B CA 1
ATOM 3489 C C . LEU B 1 128 ? 44.338 14.426 -44.070 1.00 13.24 136 LEU B C 1
ATOM 3490 O O . LEU B 1 128 ? 45.522 14.280 -44.361 1.00 13.44 136 LEU B O 1
ATOM 3495 N N . THR B 1 129 ? 43.387 13.601 -44.502 1.00 13.14 137 THR B N 1
ATOM 3496 C CA . THR B 1 129 ? 43.720 12.454 -45.347 1.00 14.52 137 THR B CA 1
ATOM 3497 C C . THR B 1 129 ? 43.468 12.709 -46.832 1.00 16.06 137 THR B C 1
ATOM 3498 O O . THR B 1 129 ? 43.712 11.839 -47.662 1.00 16.04 137 THR B O 1
ATOM 3502 N N . GLN B 1 130 ? 42.972 13.894 -47.166 1.00 18.68 138 GLN B N 1
ATOM 3503 C CA . GLN B 1 130 ? 42.676 14.217 -48.558 1.00 21.23 138 GLN B CA 1
ATOM 3504 C C . GLN B 1 130 ? 41.699 13.186 -49.128 1.00 20.85 138 GLN B C 1
ATOM 3505 O O . GLN B 1 130 ? 41.893 12.664 -50.225 1.00 21.79 138 GLN B O 1
ATOM 3511 N N . LYS B 1 131 ? 40.657 12.892 -48.360 1.00 20.82 139 LYS B N 1
ATOM 3512 C CA . LYS B 1 131 ? 39.619 11.946 -48.759 1.00 21.22 139 LYS B CA 1
ATOM 3513 C C . LYS B 1 131 ? 38.346 12.735 -49.049 1.00 20.88 139 LYS B C 1
ATOM 3514 O O . LYS B 1 131 ? 38.171 13.846 -48.555 1.00 21.16 139 LYS B O 1
ATOM 3520 N N . PRO B 1 132 ? 37.432 12.163 -49.846 1.00 20.88 140 PRO B N 1
ATOM 3521 C CA . PRO B 1 132 ? 36.186 12.865 -50.158 1.00 19.53 140 PRO B CA 1
ATOM 3522 C C . PRO B 1 132 ? 35.411 13.115 -48.871 1.00 20.36 140 PRO B C 1
ATOM 3523 O O . PRO B 1 132 ? 35.353 12.243 -48.002 1.00 19.36 140 PRO B O 1
ATOM 3527 N N . LEU B 1 133 ? 34.835 14.305 -48.737 1.00 19.80 141 LEU B N 1
ATOM 3528 C CA . LEU B 1 133 ? 34.049 14.622 -47.556 1.00 19.33 141 LEU B CA 1
ATOM 3529 C C . LEU B 1 133 ? 32.691 13.963 -47.723 1.00 18.65 141 LEU B C 1
ATOM 3530 O O . LEU B 1 133 ? 32.018 14.163 -48.728 1.00 19.11 141 LEU B O 1
ATOM 3535 N N . PRO B 1 134 ? 32.275 13.151 -46.750 1.00 18.20 142 PRO B N 1
ATOM 3536 C CA . PRO B 1 134 ? 30.968 12.497 -46.869 1.00 17.29 142 PRO B CA 1
ATOM 3537 C C . PRO B 1 134 ? 29.818 13.512 -46.895 1.00 16.65 142 PRO B C 1
ATOM 3538 O O . PRO B 1 134 ? 29.898 14.576 -46.280 1.00 16.61 142 PRO B O 1
ATOM 3542 N N . SER B 1 135 ? 28.750 13.174 -47.604 1.00 15.65 143 SER B N 1
ATOM 3543 C CA . SER B 1 135 ? 27.585 14.042 -47.698 1.00 16.14 143 SER B CA 1
ATOM 3544 C C . SER B 1 135 ? 26.836 14.073 -46.366 1.00 15.43 143 SER B C 1
ATOM 3545 O O . SER B 1 135 ? 27.097 13.266 -45.475 1.00 15.54 143 SER B O 1
ATOM 3548 N N . ILE B 1 136 ? 25.899 15.011 -46.250 1.00 16.30 144 ILE B N 1
ATOM 3549 C CA . ILE B 1 136 ? 25.072 15.162 -45.056 1.00 15.20 144 ILE B CA 1
ATOM 3550 C C . ILE B 1 136 ? 24.420 13.829 -44.692 1.00 14.98 144 ILE B C 1
ATOM 3551 O O . ILE B 1 136 ? 24.514 13.374 -43.549 1.00 15.24 144 ILE B O 1
ATOM 3556 N N . ASP B 1 137 ? 23.754 13.205 -45.661 1.00 12.87 145 ASP B N 1
ATOM 3557 C CA . ASP B 1 137 ? 23.104 11.931 -45.406 1.00 13.69 145 ASP B CA 1
ATOM 3558 C C . ASP B 1 137 ? 24.082 10.897 -44.876 1.00 13.75 145 ASP B C 1
ATOM 3559 O O . ASP B 1 137 ? 23.750 10.125 -43.976 1.00 14.23 145 ASP B O 1
ATOM 3564 N N . GLU B 1 138 ? 25.289 10.877 -45.429 1.00 13.83 146 GLU B N 1
ATOM 3565 C CA . GLU B 1 138 ? 26.281 9.909 -44.994 1.00 13.64 146 GLU B CA 1
ATOM 3566 C C . GLU B 1 138 ? 26.775 10.209 -43.592 1.00 12.29 146 GLU B C 1
ATOM 3567 O O . GLU B 1 138 ? 27.042 9.293 -42.818 1.00 11.68 146 GLU B O 1
ATOM 3573 N N . GLN B 1 139 ? 26.888 11.489 -43.260 1.00 11.47 147 GLN B N 1
ATOM 3574 C CA . GLN B 1 139 ? 27.350 11.866 -41.933 1.00 11.79 147 GLN B CA 1
ATOM 3575 C C . GLN B 1 139 ? 26.313 11.456 -40.887 1.00 12.04 147 GLN B C 1
ATOM 3576 O O . GLN B 1 139 ? 26.662 11.074 -39.768 1.00 10.95 147 GLN B O 1
ATOM 3582 N N . ALA B 1 140 ? 25.039 11.528 -41.265 1.00 10.09 148 ALA B N 1
ATOM 3583 C CA . ALA B 1 140 ? 23.959 11.129 -40.373 1.00 11.66 148 ALA B CA 1
ATOM 3584 C C . ALA B 1 140 ? 24.121 9.637 -40.094 1.00 12.10 148 ALA B C 1
ATOM 3585 O O . ALA B 1 140 ? 24.035 9.194 -38.947 1.00 12.06 148 ALA B O 1
ATOM 3587 N N . GLN B 1 141 ? 24.373 8.875 -41.156 1.00 12.32 149 GLN B N 1
ATOM 3588 C CA . GLN B 1 141 ? 24.565 7.428 -41.066 1.00 13.10 149 GLN B CA 1
ATOM 3589 C C . GLN B 1 141 ? 25.702 7.093 -40.105 1.00 12.42 149 GLN B C 1
ATOM 3590 O O . GLN B 1 141 ? 25.591 6.188 -39.277 1.00 13.57 149 GLN B O 1
ATOM 3596 N N . LEU B 1 142 ? 26.805 7.822 -40.240 1.00 11.76 150 LEU B N 1
ATOM 3597 C CA . LEU B 1 142 ? 27.975 7.612 -39.399 1.00 12.57 150 LEU B CA 1
ATOM 3598 C C . LEU B 1 142 ? 27.695 7.968 -37.943 1.00 11.07 150 LEU B C 1
ATOM 3599 O O . LEU B 1 142 ? 27.978 7.179 -37.038 1.00 11.48 150 LEU B O 1
ATOM 3604 N N . SER B 1 143 ? 27.128 9.151 -37.729 1.00 9.92 151 SER B N 1
ATOM 3605 C CA . SER B 1 143 ? 26.795 9.625 -36.392 1.00 9.83 151 SER B CA 1
ATOM 3606 C C . SER B 1 143 ? 25.906 8.587 -35.720 1.00 9.17 151 SER B C 1
ATOM 3607 O O . SER B 1 143 ? 26.015 8.327 -34.523 1.00 9.60 151 SER B O 1
ATOM 3610 N N . ARG B 1 144 ? 25.025 7.994 -36.514 1.00 10.89 152 ARG B N 1
ATOM 3611 C CA . ARG B 1 144 ? 24.098 6.974 -36.042 1.00 11.42 152 ARG B CA 1
ATOM 3612 C C . ARG B 1 144 ? 24.829 5.875 -35.281 1.00 12.00 152 ARG B C 1
ATOM 3613 O O . ARG B 1 144 ? 24.346 5.381 -34.263 1.00 13.02 152 ARG B O 1
ATOM 3621 N N . LEU B 1 145 ? 25.998 5.497 -35.780 1.00 12.69 153 LEU B N 1
ATOM 3622 C CA . LEU B 1 145 ? 26.785 4.444 -35.160 1.00 13.55 153 LEU B CA 1
ATOM 3623 C C . LEU B 1 145 ? 27.235 4.800 -33.751 1.00 14.39 153 LEU B C 1
ATOM 3624 O O . LEU B 1 145 ? 27.517 3.918 -32.944 1.00 15.34 153 LEU B O 1
ATOM 3629 N N . GLY B 1 146 ? 27.309 6.092 -33.454 1.00 13.77 154 GLY B N 1
ATOM 3630 C CA . GLY B 1 146 ? 27.719 6.502 -32.123 1.00 13.00 154 GLY B CA 1
ATOM 3631 C C . GLY B 1 146 ? 26.510 6.778 -31.249 1.00 14.11 154 GLY B C 1
ATOM 3632 O O . GLY B 1 146 ? 26.462 6.373 -30.085 1.00 12.73 154 GLY B O 1
ATOM 3633 N N . SER B 1 147 ? 25.526 7.469 -31.823 1.00 14.56 155 SER B N 1
ATOM 3634 C CA . SER B 1 147 ? 24.292 7.819 -31.122 1.00 14.67 155 SER B CA 1
ATOM 3635 C C . SER B 1 147 ? 23.107 7.771 -32.076 1.00 13.68 155 SER B C 1
ATOM 3636 O O . SER B 1 147 ? 23.012 8.585 -32.993 1.00 13.06 155 SER B O 1
ATOM 3639 N N . GLY B 1 148 ? 22.201 6.822 -31.860 1.00 13.88 156 GLY B N 1
ATOM 3640 C CA . GLY B 1 148 ? 21.042 6.714 -32.731 1.00 14.56 156 GLY B CA 1
ATOM 3641 C C . GLY B 1 148 ? 20.310 8.038 -32.888 1.00 14.34 156 GLY B C 1
ATOM 3642 O O . GLY B 1 148 ? 20.050 8.495 -33.998 1.00 14.32 156 GLY B O 1
ATOM 3643 N N . SER B 1 149 ? 19.995 8.658 -31.757 1.00 15.02 157 SER B N 1
ATOM 3644 C CA . SER B 1 149 ? 19.285 9.926 -31.720 1.00 13.34 157 SER B CA 1
ATOM 3645 C C . SER B 1 149 ? 19.961 11.015 -32.525 1.00 13.31 157 SER B C 1
ATOM 3646 O O . SER B 1 149 ? 19.293 11.866 -33.115 1.00 14.00 157 SER B O 1
ATOM 3649 N N . SER B 1 150 ? 21.287 10.996 -32.553 1.00 11.10 158 SER B N 1
ATOM 3650 C CA . SER B 1 150 ? 22.008 12.035 -33.260 1.00 9.53 158 SER B CA 1
ATOM 3651 C C . SER B 1 150 ? 21.775 12.097 -34.764 1.00 9.08 158 SER B C 1
ATOM 3652 O O . SER B 1 150 ? 21.927 13.167 -35.354 1.00 8.03 158 SER B O 1
ATOM 3655 N N . CYS B 1 151 ? 21.407 10.979 -35.388 1.00 9.48 159 CYS B N 1
ATOM 3656 C CA . CYS B 1 151 ? 21.206 10.981 -36.836 1.00 11.28 159 CYS B CA 1
ATOM 3657 C C . CYS B 1 151 ? 20.064 11.900 -37.229 1.00 11.56 159 CYS B C 1
ATOM 3658 O O . CYS B 1 151 ? 20.052 12.461 -38.332 1.00 11.96 159 CYS B O 1
ATOM 3661 N N . ARG B 1 152 ? 19.121 12.071 -36.308 1.00 11.56 160 ARG B N 1
ATOM 3662 C CA . ARG B 1 152 ? 17.975 12.936 -36.541 1.00 11.61 160 ARG B CA 1
ATOM 3663 C C . ARG B 1 152 ? 18.343 14.417 -36.421 1.00 11.79 160 ARG B C 1
ATOM 3664 O O . ARG B 1 152 ? 17.562 15.281 -36.813 1.00 11.93 160 ARG B O 1
ATOM 3672 N N . SER B 1 153 ? 19.521 14.713 -35.875 1.00 9.63 161 SER B N 1
ATOM 3673 C CA . SER B 1 153 ? 19.944 16.106 -35.723 1.00 10.65 161 SER B CA 1
ATOM 3674 C C . SER B 1 153 ? 20.543 16.701 -37.003 1.00 11.17 161 SER B C 1
ATOM 3675 O O . SER B 1 153 ? 20.922 17.870 -37.023 1.00 11.14 161 SER B O 1
ATOM 3678 N N . PHE B 1 154 ? 20.614 15.898 -38.066 1.00 11.26 162 PHE B N 1
ATOM 3679 C CA . PHE B 1 154 ? 21.171 16.336 -39.351 1.00 11.45 162 PHE B CA 1
ATOM 3680 C C . PHE B 1 154 ? 20.105 16.878 -40.302 1.00 11.84 162 PHE B C 1
ATOM 3681 O O . PHE B 1 154 ? 20.415 17.302 -41.418 1.00 14.11 162 PHE B O 1
ATOM 3689 N N . TYR B 1 155 ? 18.855 16.867 -39.850 1.00 10.00 163 TYR B N 1
ATOM 3690 C CA . TYR B 1 155 ? 17.738 17.331 -40.654 1.00 10.13 163 TYR B CA 1
ATOM 3691 C C . TYR B 1 155 ? 16.900 18.328 -39.867 1.00 10.64 163 TYR B C 1
ATOM 3692 O O . TYR B 1 155 ? 16.924 18.333 -38.642 1.00 9.18 163 TYR B O 1
ATOM 3701 N N . ALA B 1 156 ? 16.168 19.175 -40.582 1.00 11.22 164 ALA B N 1
ATOM 3702 C CA . ALA B 1 156 ? 15.324 20.183 -39.962 1.00 12.80 164 ALA B CA 1
ATOM 3703 C C . ALA B 1 156 ? 14.260 20.609 -40.970 1.00 13.45 164 ALA B C 1
ATOM 3704 O O . ALA B 1 156 ? 14.475 20.503 -42.180 1.00 12.86 164 ALA B O 1
ATOM 3706 N N . PRO B 1 157 ? 13.098 21.096 -40.488 1.00 13.50 165 PRO B N 1
ATOM 3707 C CA . PRO B 1 157 ? 12.763 21.254 -39.067 1.00 13.05 165 PRO B CA 1
ATOM 3708 C C . PRO B 1 157 ? 12.284 19.963 -38.396 1.00 12.95 165 PRO B C 1
ATOM 3709 O O . PRO B 1 157 ? 12.376 19.819 -37.177 1.00 14.16 165 PRO B O 1
ATOM 3713 N N . TRP B 1 158 ? 11.770 19.033 -39.192 1.00 12.55 166 TRP B N 1
ATOM 3714 C CA . TRP B 1 158 ? 11.305 17.749 -38.674 1.00 11.92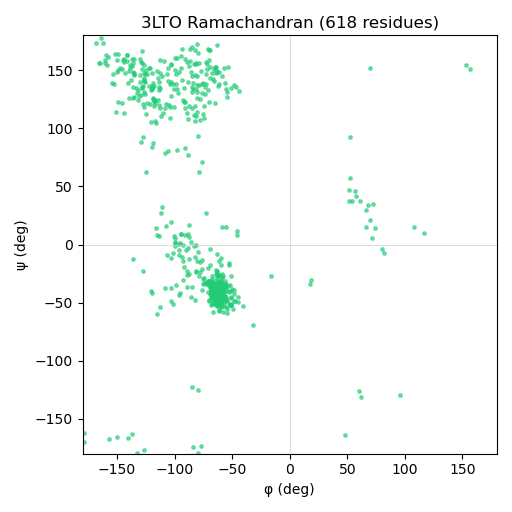 166 TRP B CA 1
ATOM 3715 C C . TRP B 1 158 ? 12.109 16.612 -39.307 1.00 12.84 166 TRP B C 1
ATOM 3716 O O . TRP B 1 158 ? 12.394 16.640 -40.508 1.00 12.53 166 TRP B O 1
ATOM 3727 N N . ALA B 1 159 ? 12.466 15.617 -38.500 1.00 10.51 167 ALA B N 1
ATOM 3728 C CA . ALA B 1 159 ? 13.228 14.476 -38.982 1.00 10.61 167 ALA B CA 1
ATOM 3729 C C . ALA B 1 159 ? 12.472 13.172 -38.763 1.00 12.21 167 ALA B C 1
ATOM 3730 O O . ALA B 1 159 ? 11.947 12.931 -37.679 1.00 12.88 167 ALA B O 1
ATOM 3732 N N . LEU B 1 160 ? 12.411 12.336 -39.798 1.00 13.40 168 LEU B N 1
ATOM 3733 C CA . LEU B 1 160 ? 11.745 11.038 -39.701 1.00 15.06 168 LEU B CA 1
ATOM 3734 C C . LEU B 1 160 ? 12.762 9.921 -39.918 1.00 15.31 168 LEU B C 1
ATOM 3735 O O . LEU B 1 160 ? 13.440 9.877 -40.944 1.00 13.79 168 LEU B O 1
ATOM 3740 N N . TRP B 1 161 ? 12.857 9.027 -38.939 1.00 16.54 169 TRP B N 1
ATOM 3741 C CA . TRP B 1 161 ? 13.778 7.902 -38.984 1.00 17.67 169 TRP B CA 1
ATOM 3742 C C . TRP B 1 161 ? 12.988 6.591 -38.994 1.00 20.40 169 TRP B C 1
ATOM 3743 O O . TRP B 1 161 ? 12.446 6.174 -37.967 1.00 21.63 169 TRP B O 1
ATOM 3754 N N . THR B 1 162 ? 12.922 5.960 -40.164 1.00 21.61 170 THR B N 1
ATOM 3755 C CA . THR B 1 162 ? 12.209 4.697 -40.348 1.00 24.13 170 THR B CA 1
ATOM 3756 C C . THR B 1 162 ? 13.104 3.730 -41.111 1.00 24.47 170 THR B C 1
ATOM 3757 O O . THR B 1 162 ? 13.663 4.085 -42.148 1.00 24.56 170 THR B O 1
ATOM 3761 N N . GLY B 1 163 ? 13.237 2.512 -40.598 1.00 24.84 171 GLY 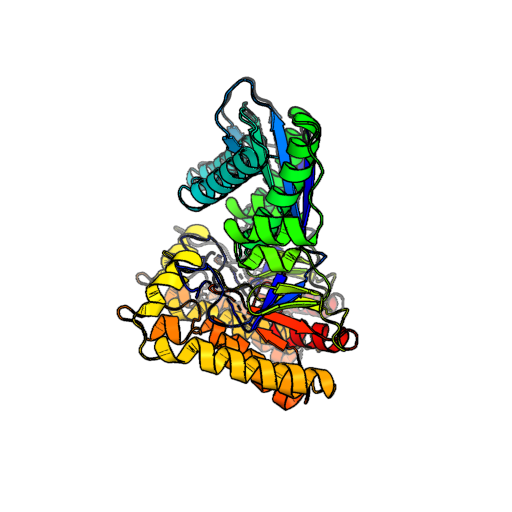B N 1
ATOM 3762 C CA . GLY B 1 163 ? 14.061 1.523 -41.270 1.00 24.32 171 GLY B CA 1
ATOM 3763 C C . GLY B 1 163 ? 15.512 1.938 -41.410 1.00 24.87 171 GLY B C 1
ATOM 3764 O O . GLY B 1 163 ? 16.167 2.298 -40.432 1.00 24.57 171 GLY B O 1
ATOM 3765 N N . ASP B 1 164 ? 16.013 1.900 -42.640 1.00 24.90 172 ASP B N 1
ATOM 3766 C CA . ASP B 1 164 ? 17.397 2.255 -42.917 1.00 25.39 172 ASP B CA 1
ATOM 3767 C C . ASP B 1 164 ? 17.564 3.713 -43.343 1.00 25.10 172 ASP B C 1
ATOM 3768 O O . ASP B 1 164 ? 18.654 4.119 -43.752 1.00 24.89 172 ASP B O 1
ATOM 3773 N N . LYS B 1 165 ? 16.498 4.501 -43.234 1.00 24.53 173 LYS B N 1
ATOM 3774 C CA . LYS B 1 165 ? 16.557 5.900 -43.663 1.00 23.64 173 LYS B CA 1
ATOM 3775 C C . LYS B 1 165 ? 16.136 6.972 -42.665 1.00 22.36 173 LYS B C 1
ATOM 3776 O O . LYS B 1 165 ? 15.162 6.815 -41.927 1.00 23.20 173 LYS B O 1
ATOM 3782 N N . VAL B 1 166 ? 16.880 8.073 -42.673 1.00 19.62 174 VAL B N 1
ATOM 3783 C CA . VAL B 1 166 ? 16.589 9.226 -41.832 1.00 18.33 174 VAL B CA 1
ATOM 3784 C C . VAL B 1 166 ? 16.584 10.404 -42.783 1.00 16.70 174 VAL B C 1
ATOM 3785 O O . VAL B 1 166 ? 17.482 10.534 -43.610 1.00 16.67 174 VAL B O 1
ATOM 3789 N N . SER B 1 167 ? 15.593 11.270 -42.674 1.00 15.66 175 SER B 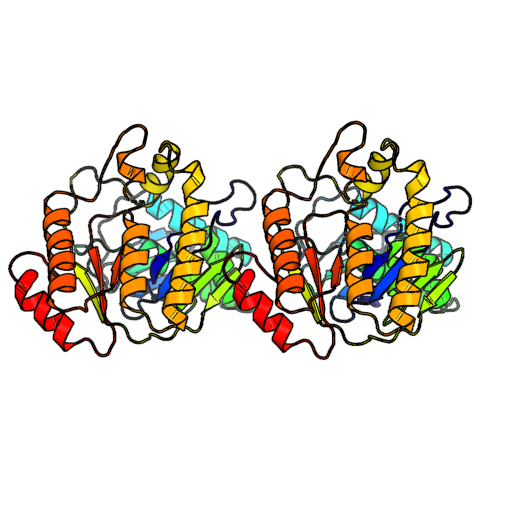N 1
ATOM 3790 C CA . SER B 1 167 ? 15.558 12.411 -43.562 1.00 17.07 175 SER B CA 1
ATOM 3791 C C . SER B 1 167 ? 14.628 13.457 -43.002 1.00 17.47 175 SER B C 1
ATOM 3792 O O . SER B 1 167 ? 13.958 13.232 -41.998 1.00 17.67 175 SER B O 1
ATOM 3795 N N . ALA B 1 168 ? 14.605 14.615 -43.644 1.00 18.21 176 ALA B N 1
ATOM 3796 C CA . ALA B 1 168 ? 13.724 15.679 -43.212 1.00 20.19 176 ALA B CA 1
ATOM 3797 C C . ALA B 1 168 ? 12.339 15.296 -43.717 1.00 21.30 176 ALA B C 1
ATOM 3798 O O . ALA B 1 168 ? 12.217 14.616 -44.737 1.00 21.70 176 ALA B O 1
ATOM 3800 N N . ILE B 1 169 ? 11.300 15.690 -42.992 1.00 21.69 177 ILE B N 1
ATOM 3801 C CA . ILE B 1 169 ? 9.937 15.401 -43.429 1.00 22.20 177 ILE B CA 1
ATOM 3802 C C . ILE B 1 169 ? 9.164 16.706 -43.319 1.00 23.57 177 ILE B C 1
ATOM 3803 O O . ILE B 1 169 ? 9.253 17.404 -42.308 1.00 23.54 177 ILE B O 1
ATOM 3808 N N . ASP B 1 170 ? 8.419 17.045 -44.366 1.00 24.80 178 ASP B N 1
ATOM 3809 C CA . ASP B 1 170 ? 7.668 18.288 -44.379 1.00 26.87 178 ASP B CA 1
ATOM 3810 C C . ASP B 1 170 ? 6.321 18.195 -43.672 1.00 27.27 178 ASP B C 1
ATOM 3811 O O . ASP B 1 170 ? 5.400 17.528 -44.143 1.00 27.96 178 ASP B O 1
ATOM 3816 N N . LEU B 1 171 ? 6.218 18.878 -42.537 1.00 26.19 179 LEU B N 1
ATOM 3817 C CA . LEU B 1 171 ? 5.001 18.877 -41.744 1.00 26.35 179 LEU B CA 1
ATOM 3818 C C . LEU B 1 171 ? 4.497 20.307 -41.565 1.00 27.35 179 LEU B C 1
ATOM 3819 O O . LEU B 1 171 ? 5.278 21.252 -41.571 1.00 27.43 179 LEU B O 1
ATOM 3824 N N . PRO B 1 172 ? 3.175 20.472 -41.403 1.00 29.04 180 PRO B N 1
ATOM 3825 C CA . PRO B 1 172 ? 2.414 21.715 -41.220 1.00 30.84 180 PRO B CA 1
ATOM 3826 C C . PRO B 1 172 ? 2.781 22.733 -40.130 1.00 32.53 180 PRO B C 1
ATOM 3827 O O . PRO B 1 172 ? 2.305 23.870 -40.176 1.00 34.23 180 PRO B O 1
ATOM 3831 N N . TYR B 1 173 ? 3.591 22.355 -39.149 1.00 32.29 181 TYR B N 1
ATOM 3832 C CA . TYR B 1 173 ? 3.970 23.310 -38.101 1.00 32.40 181 TYR B CA 1
ATOM 3833 C C . TYR B 1 173 ? 5.494 23.388 -38.037 1.00 33.56 181 TYR B C 1
ATOM 3834 O O . TYR B 1 173 ? 6.150 22.430 -37.633 1.00 34.36 181 TYR B O 1
ATOM 3843 N N . LYS B 1 174 ? 6.053 24.536 -38.413 1.00 34.69 182 LYS B N 1
ATOM 3844 C CA . LYS B 1 174 ? 7.505 24.685 -38.458 1.00 34.32 182 LYS B CA 1
ATOM 3845 C C . LYS B 1 174 ? 8.235 25.549 -37.430 1.00 34.10 182 LYS B C 1
ATOM 3846 O O . LYS B 1 174 ? 9.341 25.196 -37.014 1.00 36.05 182 LYS B O 1
ATOM 3852 N N . ASP B 1 175 ? 7.656 26.671 -37.020 1.00 31.26 183 ASP B N 1
ATOM 3853 C CA . ASP B 1 175 ? 8.348 27.538 -36.065 1.00 29.98 183 ASP B CA 1
ATOM 3854 C C . ASP B 1 175 ? 7.716 27.498 -34.680 1.00 26.65 183 ASP B C 1
ATOM 3855 O O . ASP B 1 175 ? 6.995 28.415 -34.291 1.00 24.93 183 ASP B O 1
ATOM 3860 N N . LEU B 1 176 ? 8.012 26.439 -33.934 1.00 21.85 184 LEU B N 1
ATOM 3861 C CA . LEU B 1 176 ? 7.456 26.255 -32.602 1.00 19.21 184 LEU B CA 1
ATOM 3862 C C . LEU B 1 176 ? 8.259 26.944 -31.508 1.00 18.39 184 LEU B C 1
ATOM 3863 O O . LEU B 1 176 ? 9.443 27.231 -31.678 1.00 17.25 184 LEU B O 1
ATOM 3868 N N . LEU B 1 177 ? 7.591 27.206 -30.388 1.00 16.53 185 LEU B N 1
ATOM 3869 C CA . LEU B 1 177 ? 8.222 27.810 -29.223 1.00 16.35 185 LEU B CA 1
ATOM 3870 C C . LEU B 1 177 ? 8.500 26.657 -28.260 1.00 15.47 185 LEU B C 1
ATOM 3871 O O . LEU B 1 177 ? 7.577 25.981 -27.804 1.00 16.35 185 LEU B O 1
ATOM 3876 N N . HIS B 1 178 ? 9.773 26.438 -27.955 1.00 14.99 186 HIS B N 1
ATOM 3877 C CA . HIS B 1 178 ? 10.183 25.351 -27.073 1.00 13.93 186 HIS B CA 1
ATOM 3878 C C . HIS B 1 178 ? 10.532 25.849 -25.676 1.00 13.88 186 HIS B C 1
ATOM 3879 O O . HIS B 1 178 ? 11.326 26.782 -25.523 1.00 13.17 186 HIS B O 1
ATOM 3886 N N . GLN B 1 179 ? 9.922 25.235 -24.662 1.00 13.56 187 GLN B N 1
ATOM 3887 C CA . GLN B 1 179 ? 10.179 25.593 -23.265 1.00 12.41 187 GLN B CA 1
ATOM 3888 C C . GLN B 1 179 ? 10.347 24.305 -22.476 1.00 12.56 187 GLN B C 1
ATOM 3889 O O . GLN B 1 179 ? 9.700 23.298 -22.767 1.00 13.67 187 GLN B O 1
ATOM 3895 N N . VAL B 1 180 ? 11.212 24.344 -21.473 1.00 12.58 188 VAL B N 1
ATOM 3896 C CA . VAL B 1 180 ? 11.480 23.183 -20.649 1.00 12.80 188 VAL B CA 1
ATOM 3897 C C . VAL B 1 180 ? 11.111 23.464 -19.207 1.00 12.64 188 VAL B C 1
ATOM 3898 O O . VAL B 1 180 ? 11.584 24.437 -18.635 1.00 13.22 188 VAL B O 1
ATOM 3902 N N . ILE B 1 181 ? 10.257 22.623 -18.630 1.00 12.54 189 ILE B N 1
ATOM 3903 C CA . ILE B 1 181 ? 9.888 22.766 -17.227 1.00 13.63 189 ILE B CA 1
ATOM 3904 C C . ILE B 1 181 ? 10.973 21.975 -16.504 1.00 15.39 189 ILE B C 1
ATOM 3905 O O . ILE B 1 181 ? 11.105 20.766 -16.721 1.00 14.78 189 ILE B O 1
ATOM 3910 N N . VAL B 1 182 ? 11.737 22.641 -15.646 1.00 15.46 190 VAL B N 1
ATOM 3911 C CA . VAL B 1 182 ? 12.820 21.977 -14.933 1.00 17.95 190 VAL B CA 1
ATOM 3912 C C . VAL B 1 182 ? 12.458 21.330 -13.606 1.00 19.26 190 VAL B C 1
ATOM 3913 O O . VAL B 1 182 ? 12.126 22.010 -12.637 1.00 20.36 190 VAL B O 1
ATOM 3917 N N . ILE B 1 183 ? 12.535 20.004 -13.577 1.00 20.52 191 ILE B N 1
ATOM 3918 C CA . ILE B 1 183 ? 12.269 19.227 -12.374 1.00 21.19 191 ILE B CA 1
ATOM 3919 C C . ILE B 1 183 ? 13.629 18.640 -11.995 1.00 21.53 191 ILE B C 1
ATOM 3920 O O . ILE B 1 183 ? 14.149 17.786 -12.705 1.00 21.36 191 ILE B O 1
ATOM 3925 N N . SER B 1 184 ? 14.207 19.106 -10.894 1.00 23.47 192 SER B N 1
ATOM 3926 C CA . SER B 1 184 ? 15.512 18.626 -10.438 1.00 23.60 192 SER B CA 1
ATOM 3927 C C . SER B 1 184 ? 15.568 17.113 -10.228 1.00 24.36 192 SER B C 1
ATOM 3928 O O . SER B 1 184 ? 14.631 16.515 -9.696 1.00 24.01 192 SER B O 1
ATOM 3931 N N . SER B 1 185 ? 16.678 16.504 -10.638 1.00 24.78 193 SER B N 1
ATOM 3932 C CA . SER B 1 185 ? 16.865 15.058 -10.509 1.00 25.71 193 SER B CA 1
ATOM 3933 C C . SER B 1 185 ? 17.027 14.609 -9.063 1.00 26.51 193 SER B C 1
ATOM 3934 O O . SER B 1 185 ? 17.493 15.375 -8.215 1.00 25.28 193 SER B O 1
ATOM 3937 N N . GLN B 1 186 ? 16.642 13.360 -8.796 1.00 27.99 194 GLN B N 1
ATOM 3938 C CA . GLN B 1 186 ? 16.757 12.768 -7.465 1.00 28.65 194 GLN B CA 1
ATOM 3939 C C . GLN B 1 186 ? 18.204 12.314 -7.243 1.00 30.65 194 GLN B C 1
ATOM 3940 O O . GLN B 1 186 ? 18.980 12.193 -8.190 1.00 30.54 194 GLN B O 1
ATOM 3946 N N . GLU B 1 187 ? 18.539 12.055 -5.983 1.00 33.52 195 GLU B N 1
ATOM 3947 C CA . GLU B 1 187 ? 19.876 11.644 -5.553 1.00 35.77 195 GLU B CA 1
ATOM 3948 C C . GLU B 1 187 ? 20.648 10.652 -6.426 1.00 36.29 195 GLU B C 1
ATOM 3949 O O . GLU B 1 187 ? 21.796 10.908 -6.790 1.00 37.15 195 GLU B O 1
ATOM 3955 N N . LYS B 1 188 ? 20.048 9.514 -6.754 1.00 35.49 196 LYS B N 1
ATOM 3956 C CA . LYS B 1 188 ? 20.766 8.539 -7.567 1.00 34.99 196 LYS B CA 1
ATOM 3957 C C . LYS B 1 188 ? 20.015 8.146 -8.828 1.00 33.66 196 LYS B C 1
ATOM 3958 O O . LYS B 1 188 ? 19.661 6.981 -9.031 1.00 32.03 196 LYS B O 1
ATOM 3964 N N . GLU B 1 189 ? 19.807 9.147 -9.678 1.00 31.26 197 GLU B N 1
ATOM 3965 C CA . GLU B 1 189 ? 19.084 9.002 -10.935 1.00 28.89 197 GLU B CA 1
ATOM 3966 C C . GLU B 1 189 ? 19.713 8.050 -11.937 1.00 27.14 197 GLU B C 1
ATOM 3967 O O . GLU B 1 189 ? 20.917 8.069 -12.156 1.00 28.12 197 GLU B O 1
ATOM 3973 N N . ILE B 1 190 ? 18.879 7.227 -12.559 1.00 25.66 198 ILE B N 1
ATOM 3974 C CA . ILE B 1 190 ? 19.346 6.274 -13.553 1.00 23.58 198 ILE B CA 1
ATOM 3975 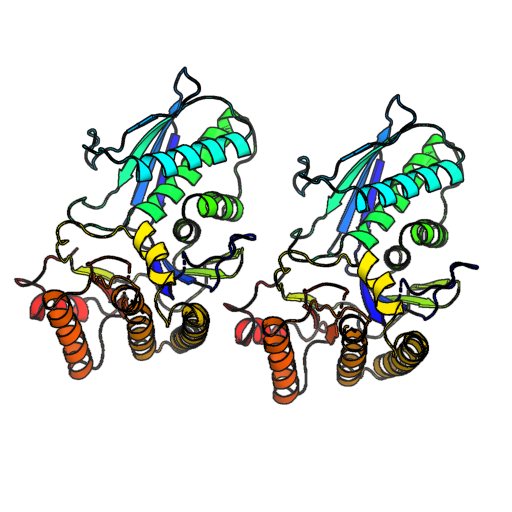C C . ILE B 1 190 ? 19.552 6.962 -14.908 1.00 22.85 198 ILE B C 1
ATOM 3976 O O . ILE B 1 190 ? 18.650 7.625 -15.421 1.00 21.78 198 ILE B O 1
ATOM 3981 N N . PRO B 1 191 ? 20.756 6.826 -15.493 1.00 21.56 199 PRO B N 1
ATOM 3982 C CA . PRO B 1 191 ? 21.094 7.428 -16.785 1.00 21.96 199 PRO B CA 1
ATOM 3983 C C . PRO B 1 191 ? 20.181 6.982 -17.920 1.00 23.18 199 PRO B C 1
ATOM 3984 O O . PRO B 1 191 ? 19.744 5.831 -17.971 1.00 23.18 199 PRO B O 1
ATOM 3988 N N . SER B 1 192 ? 19.913 7.908 -18.832 1.00 23.49 200 SER B N 1
ATOM 3989 C CA . SER B 1 192 ? 19.066 7.654 -19.983 1.00 24.41 200 SER B CA 1
ATOM 3990 C C . SER B 1 192 ? 19.436 6.366 -20.714 1.00 25.19 200 SER B C 1
ATOM 3991 O O . SER B 1 192 ? 18.565 5.596 -21.112 1.00 25.69 200 SER B O 1
ATOM 3994 N N . ARG B 1 193 ? 20.728 6.126 -20.886 1.00 24.42 201 ARG B N 1
ATOM 3995 C CA . ARG B 1 193 ? 21.171 4.936 -21.588 1.00 24.76 201 ARG B CA 1
ATOM 3996 C C . ARG B 1 193 ? 20.940 3.649 -20.788 1.00 24.09 201 ARG B C 1
ATOM 3997 O O . ARG B 1 193 ? 20.672 2.597 -21.369 1.00 23.84 201 ARG B O 1
ATOM 4005 N N . VAL B 1 194 ? 21.042 3.723 -19.464 1.00 24.52 202 VAL B N 1
ATOM 4006 C CA . VAL B 1 194 ? 20.822 2.542 -18.633 1.00 23.52 202 VAL B CA 1
ATOM 4007 C C . VAL B 1 194 ? 19.327 2.231 -18.560 1.00 23.97 202 VAL B C 1
ATOM 4008 O O . VAL B 1 194 ? 18.927 1.073 -18.399 1.00 24.29 202 VAL B O 1
ATOM 4012 N N . ALA B 1 195 ? 18.504 3.272 -18.680 1.00 22.91 203 ALA B N 1
ATOM 4013 C CA . ALA B 1 195 ? 17.052 3.111 -18.643 1.00 22.38 203 ALA B CA 1
ATOM 4014 C C . ALA B 1 195 ? 16.634 2.287 -19.847 1.00 22.75 203 ALA B C 1
ATOM 4015 O O . ALA B 1 195 ? 15.754 1.431 -19.756 1.00 21.60 203 ALA B O 1
ATOM 4017 N N . HIS B 1 196 ? 17.277 2.556 -20.979 1.00 24.75 204 HIS B N 1
ATOM 4018 C CA . HIS B 1 196 ? 16.972 1.848 -22.212 1.00 26.76 204 HIS B CA 1
ATOM 4019 C C . HIS B 1 196 ? 17.179 0.351 -22.066 1.00 26.80 204 HIS B C 1
ATOM 4020 O O . HIS B 1 196 ? 16.511 -0.435 -22.730 1.00 27.17 204 HIS B O 1
ATOM 4027 N N . LYS B 1 197 ? 18.096 -0.048 -21.193 1.00 27.51 205 LYS B N 1
ATOM 4028 C CA . LYS B 1 197 ? 18.353 -1.469 -20.996 1.00 29.07 205 LYS B CA 1
ATOM 4029 C C . LYS B 1 197 ? 17.387 -2.078 -19.972 1.00 29.24 205 LYS B C 1
ATOM 4030 O O . LYS B 1 197 ? 16.830 -3.154 -20.197 1.00 31.26 205 LYS B O 1
ATOM 4036 N N . LEU B 1 198 ? 17.184 -1.382 -18.857 1.00 27.64 206 LEU B N 1
ATOM 4037 C CA . LEU B 1 198 ? 16.302 -1.858 -17.793 1.00 26.45 206 LEU B CA 1
ATOM 4038 C C . LEU B 1 198 ? 14.859 -2.142 -18.210 1.00 25.26 206 LEU B C 1
ATOM 4039 O O . LEU B 1 198 ? 14.253 -3.096 -17.733 1.00 24.92 206 LEU B O 1
ATOM 4044 N N . VAL B 1 199 ? 14.306 -1.320 -19.092 1.00 24.61 207 VAL B N 1
ATOM 4045 C CA . VAL B 1 199 ? 12.925 -1.511 -19.523 1.00 25.50 207 VAL B CA 1
ATOM 4046 C C . VAL B 1 199 ? 12.672 -2.863 -20.183 1.00 25.47 207 VAL B C 1
ATOM 4047 O O . VAL B 1 199 ? 11.525 -3.252 -20.393 1.00 25.35 207 VAL B O 1
ATOM 4051 N N . LYS B 1 200 ? 13.739 -3.581 -20.506 1.00 25.81 208 LYS B N 1
ATOM 4052 C CA . LYS B 1 200 ? 13.601 -4.883 -21.146 1.00 26.88 208 LYS B CA 1
ATOM 4053 C C . LYS B 1 200 ? 12.739 -5.857 -20.347 1.00 25.17 208 LYS B C 1
ATOM 4054 O O . LYS B 1 200 ? 12.062 -6.700 -20.928 1.00 26.36 208 LYS B O 1
ATOM 4060 N N . THR B 1 201 ? 12.750 -5.733 -19.023 1.00 24.65 209 THR B N 1
ATOM 4061 C CA . THR B 1 201 ? 11.972 -6.639 -18.181 1.00 23.04 209 THR B CA 1
ATOM 4062 C C . THR B 1 201 ? 10.533 -6.194 -17.901 1.00 22.55 209 THR B C 1
ATOM 4063 O O . THR B 1 201 ? 9.842 -6.785 -17.071 1.00 22.26 209 THR B O 1
ATOM 4067 N N . SER B 1 202 ? 10.079 -5.154 -18.588 1.00 20.95 210 SER B N 1
ATOM 4068 C CA . SER B 1 202 ? 8.710 -4.688 -18.408 1.00 20.66 210 SER B CA 1
ATOM 4069 C C . SER B 1 202 ? 7.798 -5.531 -19.297 1.00 20.20 210 SER B C 1
ATOM 4070 O O . SER B 1 202 ? 8.096 -5.757 -20.465 1.00 21.98 210 SER B O 1
ATOM 4073 N N . PRO B 1 203 ? 6.669 -6.005 -18.760 1.00 19.26 211 PRO B N 1
ATOM 4074 C CA . PRO B 1 203 ? 5.782 -6.817 -19.595 1.00 19.21 211 PRO B CA 1
ATOM 4075 C C . PRO B 1 203 ? 5.237 -6.074 -20.809 1.00 18.89 211 PRO B C 1
ATOM 4076 O O . PRO B 1 203 ? 4.699 -6.692 -21.726 1.00 19.39 211 PRO B O 1
ATOM 4080 N N . PHE B 1 204 ? 5.375 -4.752 -20.823 1.00 17.77 212 PHE B N 1
ATOM 4081 C CA . PHE B 1 204 ? 4.883 -3.967 -21.953 1.00 17.17 212 PHE B CA 1
ATOM 4082 C C . PHE B 1 204 ? 5.971 -3.660 -22.982 1.00 16.13 212 PHE B C 1
ATOM 4083 O O . PHE B 1 204 ? 5.713 -3.008 -23.990 1.00 15.23 212 PHE B O 1
ATOM 4091 N N . TYR B 1 205 ? 7.185 -4.134 -22.729 1.00 17.48 213 TYR B N 1
ATOM 4092 C CA . TYR B 1 205 ? 8.311 -3.896 -23.637 1.00 20.62 213 TYR B CA 1
ATOM 4093 C C . TYR B 1 205 ? 8.127 -4.598 -24.986 1.00 22.43 213 TYR B C 1
ATOM 4094 O O . TYR B 1 205 ? 8.332 -3.999 -26.040 1.00 21.78 213 TYR B O 1
ATOM 4103 N N . GLU B 1 206 ? 7.732 -5.867 -24.934 1.00 24.78 214 GLU B N 1
ATOM 4104 C CA . GLU B 1 206 ? 7.518 -6.688 -26.125 1.00 26.47 214 GLU B CA 1
ATOM 4105 C C . GLU B 1 206 ? 6.629 -6.022 -27.171 1.00 25.07 214 GLU B C 1
ATOM 4106 O O . GLU B 1 206 ? 6.866 -6.146 -28.371 1.00 27.38 214 GLU B O 1
ATOM 4112 N N . THR B 1 207 ? 5.609 -5.312 -26.710 1.00 22.64 215 THR B N 1
ATOM 4113 C CA . THR B 1 207 ? 4.663 -4.646 -27.601 1.00 22.10 215 THR B CA 1
ATOM 4114 C C . THR B 1 207 ? 4.934 -3.154 -27.792 1.00 20.51 215 THR B C 1
ATOM 4115 O O . THR B 1 207 ? 4.191 -2.473 -28.490 1.00 19.96 215 THR B O 1
ATOM 4119 N N . ARG B 1 208 ? 5.997 -2.659 -27.171 1.00 20.59 216 ARG B N 1
ATOM 4120 C CA . ARG B 1 208 ? 6.352 -1.245 -27.232 1.00 21.46 216 ARG B CA 1
ATOM 4121 C C . ARG B 1 208 ? 6.498 -0.642 -28.630 1.00 21.24 216 ARG B C 1
ATOM 4122 O O . ARG B 1 208 ? 5.956 0.432 -28.914 1.00 20.09 216 ARG B O 1
ATOM 4130 N N . SER B 1 209 ? 7.227 -1.329 -29.500 1.00 20.89 217 SER B N 1
ATOM 4131 C CA . SER B 1 209 ? 7.439 -0.837 -30.851 1.00 19.69 217 SER B CA 1
ATOM 4132 C C . SER B 1 209 ? 6.145 -0.801 -31.658 1.00 20.96 217 SER B C 1
ATOM 4133 O O . SER B 1 209 ? 5.906 0.147 -32.410 1.00 22.09 217 SER B O 1
ATOM 4136 N N . GLU B 1 210 ? 5.303 -1.818 -31.497 1.00 20.21 218 GLU B N 1
ATOM 4137 C CA . GLU B 1 210 ? 4.029 -1.848 -32.212 1.00 20.80 218 GLU B CA 1
ATOM 4138 C C . GLU B 1 210 ? 3.238 -0.595 -31.858 1.00 18.31 218 GLU B C 1
ATOM 4139 O O . GLU B 1 210 ? 2.715 0.088 -32.735 1.00 19.54 218 GLU B O 1
ATOM 4145 N N . ARG B 1 211 ? 3.152 -0.291 -30.569 1.00 15.47 219 ARG B N 1
ATOM 4146 C CA . ARG B 1 211 ? 2.420 0.898 -30.145 1.00 14.28 219 ARG B CA 1
ATOM 4147 C C . ARG B 1 211 ? 3.085 2.157 -30.699 1.00 13.91 219 ARG B C 1
ATOM 4148 O O . ARG B 1 211 ? 2.405 3.092 -31.119 1.00 14.70 219 ARG B O 1
ATOM 4156 N N . ALA B 1 212 ? 4.415 2.179 -30.702 1.00 12.36 220 ALA B N 1
ATOM 4157 C CA . ALA B 1 212 ? 5.136 3.337 -31.213 1.00 15.40 220 ALA B CA 1
ATOM 4158 C C . ALA B 1 212 ? 4.767 3.585 -32.682 1.00 16.86 220 ALA B C 1
ATOM 4159 O O . ALA B 1 212 ? 4.510 4.726 -33.087 1.00 14.38 220 ALA B O 1
ATOM 4161 N N . GLU B 1 213 ? 4.742 2.512 -33.474 1.00 18.30 221 GLU B N 1
ATOM 4162 C CA . GLU B 1 213 ? 4.400 2.615 -34.893 1.00 18.78 221 GLU B CA 1
ATOM 4163 C C . GLU B 1 213 ? 2.966 3.101 -35.060 1.00 19.47 221 GLU B C 1
ATOM 4164 O O . GLU B 1 213 ? 2.700 4.019 -35.836 1.00 20.96 221 GLU B O 1
ATOM 4170 N N . ALA B 1 214 ? 2.043 2.478 -34.334 1.00 18.62 222 ALA B N 1
ATOM 4171 C CA . ALA B 1 214 ? 0.639 2.868 -34.399 1.00 19.28 222 ALA B CA 1
ATOM 4172 C C . ALA B 1 214 ? 0.476 4.337 -33.998 1.00 20.47 222 ALA B C 1
ATOM 4173 O O . ALA B 1 214 ? -0.321 5.065 -34.594 1.00 23.51 222 ALA B O 1
ATOM 4175 N N . ASN B 1 215 ? 1.224 4.775 -32.987 1.00 19.46 223 ASN B N 1
ATOM 4176 C CA . ASN B 1 215 ? 1.141 6.165 -32.541 1.00 19.77 223 ASN B CA 1
ATOM 4177 C C . ASN B 1 215 ? 1.624 7.086 -33.653 1.00 18.11 223 ASN B C 1
ATOM 4178 O O . ASN B 1 215 ? 1.036 8.135 -33.906 1.00 18.23 223 ASN B O 1
ATOM 4183 N N . LEU B 1 216 ? 2.703 6.686 -34.314 1.00 17.01 224 LEU B N 1
ATOM 4184 C CA . LEU B 1 216 ? 3.263 7.469 -35.404 1.00 17.90 224 LEU B CA 1
ATOM 4185 C C . LEU B 1 216 ? 2.247 7.662 -36.532 1.00 18.32 224 LEU B C 1
ATOM 4186 O O . LEU B 1 216 ? 2.088 8.761 -37.054 1.00 19.46 224 LEU B O 1
ATOM 4191 N N . LYS B 1 217 ? 1.570 6.584 -36.912 1.00 20.69 225 LYS B N 1
ATOM 4192 C CA . LYS B 1 217 ? 0.569 6.647 -37.973 1.00 22.06 225 LYS B CA 1
ATOM 4193 C C . LYS B 1 217 ? -0.513 7.660 -37.624 1.00 20.78 225 LYS B C 1
ATOM 4194 O O . LYS B 1 217 ? -0.908 8.469 -38.467 1.00 20.75 225 LYS B O 1
ATOM 4200 N N . LEU B 1 218 ? -0.990 7.617 -36.382 1.00 20.62 226 LEU B N 1
ATOM 4201 C CA . LEU B 1 218 ? -2.022 8.550 -35.942 1.00 20.95 226 LEU B CA 1
ATOM 4202 C C . LEU B 1 218 ? -1.468 9.969 -35.898 1.00 19.98 226 LEU B C 1
ATOM 4203 O O . LEU B 1 218 ? -2.139 10.926 -36.278 1.00 19.73 226 LEU B O 1
ATOM 4208 N N . LEU B 1 219 ? -0.233 10.094 -35.433 1.00 20.19 227 LEU B N 1
ATOM 4209 C CA . LEU B 1 219 ? 0.420 11.392 -35.334 1.00 19.49 227 LEU B CA 1
ATOM 4210 C C . LEU B 1 219 ? 0.537 12.041 -36.712 1.00 20.81 227 LEU B C 1
ATOM 4211 O O . LEU B 1 219 ? 0.156 13.198 -36.896 1.00 17.89 227 LEU B O 1
ATOM 4216 N N . LEU B 1 220 ? 1.059 11.294 -37.681 1.00 21.30 228 LEU B N 1
ATOM 4217 C CA . LEU B 1 220 ? 1.205 11.816 -39.040 1.00 24.94 228 LEU B CA 1
ATOM 4218 C C . LEU B 1 220 ? -0.148 12.279 -39.584 1.00 25.60 228 LEU B C 1
ATOM 4219 O O . LEU B 1 220 ? -0.264 13.353 -40.184 1.00 24.64 228 LEU B O 1
ATOM 4224 N N . ASN B 1 221 ? -1.171 11.466 -39.355 1.00 27.50 229 ASN B N 1
ATOM 4225 C CA . ASN B 1 221 ? -2.517 11.790 -39.800 1.00 28.97 229 ASN B CA 1
ATOM 4226 C C . ASN B 1 221 ? -2.986 13.083 -39.136 1.00 28.90 229 ASN B C 1
ATOM 4227 O O . ASN B 1 221 ? -3.604 13.942 -39.775 1.00 28.67 229 ASN B O 1
ATOM 4232 N N . ALA B 1 222 ? -2.679 13.225 -37.851 1.00 26.94 230 ALA B N 1
ATOM 4233 C CA . ALA B 1 222 ? -3.071 14.418 -37.113 1.00 25.10 230 ALA B CA 1
ATOM 4234 C C . ALA B 1 222 ? -2.384 15.658 -37.698 1.00 24.12 230 ALA B C 1
ATOM 4235 O O . ALA B 1 222 ? -2.984 16.735 -37.760 1.00 24.40 230 ALA B O 1
ATOM 4237 N N . PHE B 1 223 ? -1.127 15.503 -38.117 1.00 22.70 231 PHE B N 1
ATOM 4238 C CA . PHE B 1 223 ? -0.360 16.595 -38.724 1.00 22.25 231 PHE B CA 1
ATOM 4239 C C . PHE B 1 223 ? -1.003 16.966 -40.056 1.00 24.38 231 PHE B C 1
ATOM 4240 O O . PHE B 1 223 ? -1.200 18.139 -40.370 1.00 24.48 231 PHE B O 1
ATOM 4248 N N . GLU B 1 224 ? -1.321 15.938 -40.834 1.00 27.87 232 GLU B N 1
ATOM 4249 C CA . GLU B 1 224 ? -1.947 16.094 -42.138 1.00 29.29 232 GLU B CA 1
ATOM 4250 C C . GLU B 1 224 ? -3.249 16.880 -42.011 1.00 29.39 232 GLU B C 1
ATOM 4251 O O . GLU B 1 224 ? -3.599 17.656 -42.899 1.00 29.22 232 GLU B O 1
ATOM 4257 N N . ASN B 1 225 ? -3.951 16.695 -40.896 1.00 28.17 233 ASN B N 1
ATOM 4258 C CA . ASN B 1 225 ? -5.217 17.386 -40.675 1.00 27.85 233 ASN B CA 1
ATOM 4259 C C . ASN B 1 225 ? -5.130 18.686 -39.878 1.00 26.78 233 ASN B C 1
ATOM 4260 O O . ASN B 1 225 ? -6.165 19.250 -39.509 1.00 25.67 233 ASN B O 1
ATOM 4265 N N . LYS B 1 226 ? -3.918 19.167 -39.615 1.00 25.48 234 LYS B N 1
ATOM 4266 C CA . LYS B 1 226 ? -3.759 20.396 -38.839 1.00 25.69 234 LYS B CA 1
ATOM 4267 C C . LYS B 1 226 ? -4.515 20.227 -37.520 1.00 24.27 234 LYS B C 1
ATOM 4268 O O . LYS B 1 226 ? -5.124 21.169 -37.016 1.00 25.65 234 LYS B O 1
ATOM 4274 N N . ASP B 1 227 ? -4.469 19.017 -36.975 1.00 21.97 235 ASP B N 1
ATOM 4275 C CA . ASP B 1 227 ? -5.153 18.685 -35.731 1.00 20.87 235 ASP B CA 1
ATOM 4276 C C . ASP B 1 227 ? -4.205 18.749 -34.531 1.00 20.18 235 ASP B C 1
ATOM 4277 O O . ASP B 1 227 ? -3.709 17.725 -34.066 1.00 20.44 235 ASP B O 1
ATOM 4282 N N . TRP B 1 228 ? -3.967 19.952 -34.023 1.00 19.39 236 TRP B N 1
ATOM 4283 C CA . TRP B 1 228 ? -3.062 20.134 -32.895 1.00 19.48 236 TRP B CA 1
ATOM 4284 C C . TRP B 1 228 ? -3.492 19.388 -31.634 1.00 20.14 236 TRP B C 1
ATOM 4285 O O . TRP B 1 228 ? -2.645 18.892 -30.879 1.00 18.86 236 TRP B O 1
ATOM 4296 N N . THR B 1 229 ? -4.800 19.303 -31.405 1.00 17.96 237 THR B N 1
ATOM 4297 C CA . THR B 1 229 ? -5.319 18.608 -30.230 1.00 16.37 237 THR B CA 1
ATOM 4298 C C . THR B 1 229 ? -4.935 17.123 -30.246 1.00 17.07 237 THR B C 1
ATOM 4299 O O . THR B 1 229 ? -4.532 16.565 -29.223 1.00 18.37 237 THR B O 1
ATOM 4303 N N . SER B 1 230 ? -5.051 16.480 -31.402 1.00 17.43 238 SER B N 1
ATOM 4304 C CA . SER B 1 230 ? -4.679 15.072 -31.498 1.00 17.92 238 SER B CA 1
ATOM 4305 C C . SER B 1 230 ? -3.162 14.880 -31.398 1.00 15.24 238 SER B C 1
ATOM 4306 O O . SER B 1 230 ? -2.702 13.860 -30.887 1.00 14.46 238 SER B O 1
ATOM 4309 N N . ILE B 1 231 ? -2.392 15.849 -31.892 1.00 15.06 239 ILE B N 1
ATOM 4310 C CA . ILE B 1 231 ? -0.932 15.766 -31.814 1.00 14.77 239 ILE B CA 1
ATOM 4311 C C . ILE B 1 231 ? -0.607 15.687 -30.326 1.00 14.22 239 ILE B C 1
ATOM 4312 O O . ILE B 1 231 ? 0.174 14.845 -29.884 1.00 14.60 239 ILE B O 1
ATOM 4317 N N . TYR B 1 232 ? -1.233 16.584 -29.572 1.00 15.09 240 TYR B N 1
ATOM 4318 C CA . TYR B 1 232 ? -1.075 16.678 -28.125 1.00 15.83 240 TYR B CA 1
ATOM 4319 C C . TYR B 1 232 ? -1.393 15.365 -27.409 1.00 15.93 240 TYR B C 1
ATOM 4320 O O . TYR B 1 232 ? -0.574 14.855 -26.655 1.00 16.05 240 TYR B O 1
ATOM 4329 N N . GLN B 1 233 ? -2.578 14.819 -27.659 1.00 17.11 241 GLN B N 1
ATOM 4330 C CA . GLN B 1 233 ? -3.012 13.578 -27.017 1.00 17.35 241 GLN B CA 1
ATOM 4331 C C . GLN B 1 233 ? -2.131 12.378 -27.334 1.00 17.01 241 GLN B C 1
ATOM 4332 O O . GLN B 1 233 ? -1.812 11.573 -26.454 1.00 15.54 241 GLN B O 1
ATOM 4338 N N . ILE B 1 234 ? -1.753 12.245 -28.599 1.00 16.86 242 ILE B N 1
ATOM 4339 C CA . ILE B 1 234 ? -0.920 11.125 -29.002 1.00 15.09 242 ILE B CA 1
ATOM 4340 C C . ILE B 1 234 ? 0.469 11.223 -28.373 1.00 13.80 242 ILE B C 1
ATOM 4341 O O . ILE B 1 234 ? 0.950 10.266 -27.773 1.00 12.08 242 ILE B O 1
ATOM 4346 N N . CYS B 1 235 ? 1.109 12.381 -28.503 1.00 13.45 243 CYS B N 1
ATOM 4347 C CA . CYS B 1 235 ? 2.439 12.556 -27.932 1.00 13.68 243 CYS B CA 1
ATOM 4348 C C . CYS B 1 235 ? 2.358 12.301 -26.431 1.00 14.70 243 CYS B C 1
ATOM 4349 O O . CYS B 1 235 ? 3.291 11.779 -25.820 1.00 13.51 243 CYS B O 1
ATOM 4352 N N . TRP B 1 236 ? 1.217 12.653 -25.850 1.00 15.98 244 TRP B N 1
ATOM 4353 C CA . TRP B 1 236 ? 0.978 12.460 -24.427 1.00 16.15 244 TRP B CA 1
ATOM 4354 C C . TRP B 1 236 ? 1.050 10.967 -24.092 1.00 18.67 244 TRP B C 1
ATOM 4355 O O . TRP B 1 236 ? 1.850 10.543 -23.256 1.00 19.70 244 TRP B O 1
ATOM 4366 N N . HIS B 1 237 ? 0.216 10.173 -24.757 1.00 17.84 245 HIS B N 1
ATOM 4367 C CA . HIS B 1 237 ? 0.188 8.724 -24.545 1.00 19.32 245 HIS B CA 1
ATOM 4368 C C . HIS B 1 237 ? 1.558 8.116 -24.797 1.00 15.14 245 HIS B C 1
ATOM 4369 O O . HIS B 1 237 ? 1.989 7.202 -24.088 1.00 16.39 245 HIS B O 1
ATOM 4376 N N . GLU B 1 238 ? 2.228 8.629 -25.822 1.00 12.14 246 GLU B N 1
ATOM 4377 C CA . GLU B 1 238 ? 3.547 8.157 -26.210 1.00 10.28 246 GLU B CA 1
ATOM 4378 C C . GLU B 1 238 ? 4.586 8.257 -25.088 1.00 9.39 246 GLU B C 1
ATOM 4379 O O . GLU B 1 238 ? 5.168 7.244 -24.693 1.00 9.09 246 GLU B O 1
ATOM 4385 N N . PHE B 1 239 ? 4.818 9.453 -24.551 1.00 6.95 247 PHE B N 1
ATOM 4386 C CA . PHE B 1 239 ? 5.821 9.563 -23.498 1.00 6.75 247 PHE B CA 1
ATOM 4387 C C . PHE B 1 239 ? 5.396 8.879 -22.195 1.00 7.22 247 PHE B C 1
ATOM 4388 O O . PHE B 1 239 ? 6.233 8.363 -21.462 1.00 7.25 247 PHE B O 1
ATOM 4396 N N . LEU B 1 240 ? 4.101 8.846 -21.905 1.00 7.20 248 LEU B N 1
ATOM 4397 C CA . LEU B 1 240 ? 3.661 8.164 -20.691 1.00 8.99 248 LEU B CA 1
ATOM 4398 C C . LEU B 1 240 ? 3.913 6.661 -20.867 1.00 8.11 248 LEU B C 1
ATOM 4399 O O . LEU B 1 240 ? 4.294 5.959 -19.924 1.00 8.62 248 LEU B O 1
ATOM 4404 N N . ASP B 1 241 ? 3.714 6.181 -22.090 1.00 9.66 249 ASP B N 1
ATOM 4405 C CA . ASP B 1 241 ? 3.937 4.773 -22.424 1.00 8.81 249 ASP B CA 1
ATOM 4406 C C . ASP B 1 241 ? 5.361 4.406 -22.035 1.00 7.50 249 ASP B C 1
ATOM 4407 O O . ASP B 1 241 ? 5.598 3.432 -21.329 1.00 7.75 249 ASP B O 1
ATOM 4420 N N . HIS B 1 243 ? 7.536 6.045 -20.056 1.00 7.45 251 HIS B N 1
ATOM 4421 C CA . HIS B 1 243 ? 7.805 6.143 -18.635 1.00 8.43 251 HIS B CA 1
ATOM 4422 C C . HIS B 1 243 ? 7.189 4.997 -17.848 1.00 8.74 251 HIS B C 1
ATOM 4423 O O . HIS B 1 243 ? 7.776 4.540 -16.874 1.00 7.99 251 HIS B O 1
ATOM 4430 N N . GLN B 1 244 ? 6.032 4.508 -18.284 1.00 9.48 252 GLN B N 1
ATOM 4431 C CA . GLN B 1 244 ? 5.413 3.381 -17.596 1.00 10.47 252 GLN B CA 1
ATOM 4432 C C . GLN B 1 244 ? 6.346 2.166 -17.645 1.00 11.30 252 GLN B C 1
ATOM 4433 O O . GLN B 1 244 ? 6.359 1.354 -16.724 1.00 12.18 252 GLN B O 1
ATOM 4439 N N . LEU B 1 245 ? 7.121 2.046 -18.721 1.00 12.28 253 LEU B N 1
ATOM 4440 C CA . LEU B 1 245 ? 8.063 0.935 -18.863 1.00 13.51 253 LEU B CA 1
ATOM 4441 C C . LEU B 1 245 ? 9.069 0.983 -17.717 1.00 13.43 253 LEU B C 1
ATOM 4442 O O . LEU B 1 245 ? 9.441 -0.046 -17.154 1.00 12.29 253 LEU B O 1
ATOM 4447 N N . PHE B 1 246 ? 9.511 2.192 -17.390 1.00 13.47 254 PHE B N 1
ATOM 4448 C CA . PHE B 1 246 ? 10.467 2.385 -16.311 1.00 13.19 254 PHE B CA 1
ATOM 4449 C C . PHE B 1 246 ? 9.913 1.888 -14.973 1.00 12.72 254 PHE B C 1
ATOM 4450 O O . PHE B 1 246 ? 10.630 1.269 -14.190 1.00 12.80 254 PHE B O 1
ATOM 4458 N N . LYS B 1 247 ? 8.638 2.154 -14.710 1.00 12.67 255 LYS B N 1
ATOM 4459 C CA . LYS B 1 247 ? 8.045 1.748 -13.437 1.00 12.98 255 LYS B CA 1
ATOM 4460 C C . LYS B 1 247 ? 7.432 0.354 -13.387 1.00 12.96 255 LYS B C 1
ATOM 4461 O O . LYS B 1 247 ? 6.959 -0.080 -12.334 1.00 13.61 255 LYS B O 1
ATOM 4467 N N . THR B 1 248 ? 7.435 -0.353 -14.511 1.00 13.01 256 THR B N 1
ATOM 4468 C CA . THR B 1 248 ? 6.883 -1.700 -14.529 1.00 13.17 256 THR B CA 1
ATOM 4469 C C . THR B 1 248 ? 7.948 -2.768 -14.769 1.00 15.28 256 THR B C 1
ATOM 4470 O O . THR B 1 248 ? 7.622 -3.932 -14.952 1.00 14.74 256 THR B O 1
ATOM 4474 N N . CYS B 1 249 ? 9.221 -2.385 -14.771 1.00 17.07 257 CYS B N 1
ATOM 4475 C CA . CYS B 1 249 ? 10.270 -3.382 -14.960 1.00 19.80 257 CYS B CA 1
ATOM 4476 C C . CYS B 1 249 ? 10.481 -4.095 -13.625 1.00 20.98 257 CYS B C 1
ATOM 4477 O O . CYS B 1 249 ? 9.797 -3.797 -12.651 1.00 21.45 257 CYS B O 1
ATOM 4480 N N . GLU B 1 250 ? 11.419 -5.037 -13.583 1.00 24.25 258 GLU B N 1
ATOM 4481 C CA . GLU B 1 250 ? 11.696 -5.810 -12.368 1.00 25.47 258 GLU B CA 1
ATOM 4482 C C . GLU B 1 250 ? 11.916 -4.953 -11.126 1.00 25.21 258 GLU B C 1
ATOM 4483 O O . GLU B 1 250 ? 11.389 -5.252 -10.048 1.00 23.40 258 GLU B O 1
ATOM 4489 N N . LYS B 1 251 ? 12.711 -3.899 -11.275 1.00 24.36 259 LYS B N 1
ATOM 4490 C CA . LYS B 1 251 ? 12.986 -2.985 -10.172 1.00 23.82 259 LYS B CA 1
ATOM 4491 C C . LYS B 1 251 ? 12.498 -1.616 -10.615 1.00 21.07 259 LYS B C 1
ATOM 4492 O O . LYS B 1 251 ? 13.272 -0.800 -11.106 1.00 19.21 259 LYS B O 1
ATOM 4498 N N . PRO B 1 252 ? 11.197 -1.352 -10.447 1.00 19.58 260 PRO B N 1
ATOM 4499 C CA . PRO B 1 252 ? 10.587 -0.078 -10.835 1.00 18.35 260 PRO B CA 1
ATOM 4500 C C . PRO B 1 252 ? 11.341 1.184 -10.404 1.00 17.13 260 PRO B C 1
ATOM 4501 O O . PRO B 1 252 ? 11.817 1.287 -9.268 1.00 15.32 260 PRO B O 1
ATOM 4505 N N . PHE B 1 253 ? 11.460 2.132 -11.331 1.00 13.79 261 PHE B N 1
ATOM 4506 C CA . PHE B 1 253 ? 12.095 3.409 -11.042 1.00 11.41 261 PHE B CA 1
ATOM 4507 C C . PHE B 1 253 ? 11.293 4.477 -11.770 1.00 11.42 261 PHE B C 1
ATOM 4508 O O . PHE B 1 253 ? 10.512 4.158 -12.670 1.00 11.29 261 PHE B O 1
ATOM 4516 N N . SER B 1 254 ? 11.473 5.737 -11.386 1.00 9.93 262 SER B N 1
ATOM 4517 C CA . SER B 1 254 ? 10.707 6.810 -11.999 1.00 9.96 262 SER B CA 1
ATOM 4518 C C . SER B 1 254 ? 11.351 8.196 -11.975 1.00 9.94 262 SER B C 1
ATOM 4519 O O . SER B 1 254 ? 11.943 8.607 -10.975 1.00 10.93 262 SER B O 1
ATOM 4522 N N . TYR B 1 255 ? 11.219 8.907 -13.089 1.00 7.62 263 TYR B N 1
ATOM 4523 C CA . TYR B 1 255 ? 11.736 10.260 -13.223 1.00 7.90 263 TYR B CA 1
ATOM 4524 C C . TYR B 1 255 ? 10.586 11.165 -12.825 1.00 7.99 263 TYR B C 1
ATOM 4525 O O . TYR B 1 255 ? 10.778 12.260 -12.302 1.00 6.95 263 TYR B O 1
ATOM 4534 N N . ILE B 1 256 ? 9.380 10.677 -13.086 1.00 7.94 264 ILE B N 1
ATOM 4535 C CA . ILE B 1 256 ? 8.152 11.393 -12.775 1.00 7.56 264 ILE B CA 1
ATOM 4536 C C . ILE B 1 256 ? 7.885 11.285 -11.282 1.00 7.48 264 ILE B C 1
ATOM 4537 O O . ILE B 1 256 ? 7.927 10.200 -10.717 1.00 7.19 264 ILE B O 1
ATOM 4542 N N . THR B 1 257 ? 7.620 12.415 -10.641 1.00 9.42 265 THR B N 1
ATOM 4543 C CA . THR B 1 257 ? 7.341 12.435 -9.208 1.00 9.68 265 THR B CA 1
ATOM 4544 C C . THR B 1 257 ? 6.020 13.150 -8.993 1.00 10.45 265 THR B C 1
ATOM 4545 O O . THR B 1 257 ? 5.364 13.554 -9.960 1.00 8.47 265 THR B O 1
ATOM 4549 N N . ASP B 1 258 ? 5.637 13.312 -7.726 1.00 10.45 266 ASP B N 1
ATOM 4550 C CA . ASP B 1 258 ? 4.393 14.000 -7.392 1.00 12.56 266 ASP B CA 1
ATOM 4551 C C . ASP B 1 258 ? 4.475 15.422 -7.928 1.00 13.34 266 ASP B C 1
ATOM 4552 O O . ASP B 1 258 ? 3.474 15.982 -8.380 1.00 14.87 266 ASP B O 1
ATOM 4557 N N . ASN B 1 259 ? 5.676 15.997 -7.892 1.00 13.83 267 ASN B N 1
ATOM 4558 C CA . ASN B 1 259 ? 5.881 17.350 -8.401 1.00 15.10 267 ASN B CA 1
ATOM 4559 C C . ASN B 1 259 ? 5.636 17.405 -9.916 1.00 13.06 267 ASN B C 1
ATOM 4560 O O . ASN B 1 259 ? 5.012 18.341 -10.427 1.00 12.11 267 ASN B O 1
ATOM 4565 N N . THR B 1 260 ? 6.122 16.398 -10.634 1.00 11.39 268 THR B N 1
ATOM 4566 C CA . THR B 1 260 ? 5.941 16.349 -12.082 1.00 10.74 268 THR B CA 1
ATOM 4567 C C . THR B 1 260 ? 4.457 16.193 -12.373 1.00 11.59 268 THR B C 1
ATOM 4568 O O . THR B 1 260 ? 3.910 16.854 -13.251 1.00 10.72 268 THR B O 1
ATOM 4572 N N . LEU B 1 261 ? 3.808 15.317 -11.613 1.00 12.22 269 LEU B N 1
ATOM 4573 C CA . LEU B 1 261 ? 2.392 15.068 -11.799 1.00 13.50 269 LEU B CA 1
ATOM 4574 C C . LEU B 1 261 ? 1.556 16.318 -11.557 1.00 14.41 269 LEU B C 1
ATOM 4575 O O . LEU B 1 261 ? 0.518 16.511 -12.191 1.00 14.60 269 LEU B O 1
ATOM 4580 N N . HIS B 1 262 ? 2.017 17.179 -10.659 1.00 13.81 270 HIS B N 1
ATOM 4581 C CA . HIS B 1 262 ? 1.278 18.396 -10.364 1.00 14.19 270 HIS B CA 1
ATOM 4582 C C . HIS B 1 262 ? 1.204 19.328 -11.568 1.00 13.03 270 HIS B C 1
ATOM 4583 O O . HIS B 1 262 ? 0.131 19.826 -11.908 1.00 12.28 270 HIS B O 1
ATOM 4590 N N . ILE B 1 263 ? 2.330 19.555 -12.233 1.00 12.40 271 ILE B N 1
ATOM 4591 C CA . ILE B 1 263 ? 2.315 20.446 -13.385 1.00 10.67 271 ILE B CA 1
ATOM 4592 C C . ILE B 1 263 ? 1.690 19.758 -14.601 1.00 10.89 271 ILE B C 1
ATOM 4593 O O . ILE B 1 263 ? 1.022 20.407 -15.413 1.00 10.60 271 ILE B O 1
ATOM 4598 N N . LEU B 1 264 ? 1.886 18.449 -14.729 1.00 9.65 272 LEU B N 1
ATOM 4599 C CA . LEU B 1 264 ? 1.281 17.720 -15.840 1.00 11.25 272 LEU B CA 1
ATOM 4600 C C . LEU B 1 264 ? -0.240 17.834 -15.712 1.00 13.10 272 LEU B C 1
ATOM 4601 O O . LEU B 1 264 ? -0.946 18.008 -16.707 1.00 14.36 272 LEU B O 1
ATOM 4606 N N . SER B 1 265 ? -0.737 17.733 -14.481 1.00 14.22 273 SER B N 1
ATOM 4607 C CA . SER B 1 265 ? -2.170 17.838 -14.220 1.00 15.90 273 SER B CA 1
ATOM 4608 C C . SER B 1 265 ? -2.648 19.240 -14.576 1.00 16.14 273 SER B C 1
ATOM 4609 O O . SER B 1 265 ? -3.699 19.415 -15.198 1.00 14.76 273 SER B O 1
ATOM 4612 N N . VAL B 1 266 ? -1.868 20.241 -14.181 1.00 15.12 274 VAL B N 1
ATOM 4613 C CA . VAL B 1 266 ? -2.225 21.620 -14.474 1.00 17.18 274 VAL B CA 1
ATOM 4614 C C . VAL B 1 266 ? -2.317 21.852 -15.988 1.00 19.09 274 VAL B C 1
ATOM 4615 O O . VAL B 1 266 ? -3.167 22.615 -16.451 1.00 19.82 274 VAL B O 1
ATOM 4619 N N . ILE B 1 267 ? -1.447 21.194 -16.756 1.00 19.99 275 ILE B N 1
ATOM 4620 C CA . ILE B 1 267 ? -1.462 21.347 -18.207 1.00 18.52 275 ILE B CA 1
ATOM 4621 C C . ILE B 1 267 ? -2.740 20.741 -18.771 1.00 19.69 275 ILE B C 1
ATOM 4622 O O . ILE B 1 267 ? -3.286 21.229 -19.760 1.00 19.18 275 ILE B O 1
ATOM 4627 N N . GLU B 1 268 ? -3.217 19.671 -18.148 1.00 21.19 276 GLU B N 1
ATOM 4628 C CA . GLU B 1 268 ? -4.447 19.053 -18.612 1.00 24.41 276 GLU B CA 1
ATOM 4629 C C . GLU B 1 268 ? -5.613 19.981 -18.359 1.00 25.24 276 GLU B C 1
ATOM 4630 O O . GLU B 1 268 ? -6.398 20.268 -19.263 1.00 28.19 276 GLU B O 1
ATOM 4636 N N . LYS B 1 269 ? -5.715 20.456 -17.124 1.00 25.46 277 LYS B N 1
ATOM 4637 C CA . LYS B 1 269 ? -6.786 21.362 -16.741 1.00 25.16 277 LYS B CA 1
ATOM 4638 C C . LYS B 1 269 ? -6.764 22.574 -17.662 1.00 24.48 277 LYS B C 1
ATOM 4639 O O . LYS B 1 269 ? -7.811 23.122 -18.017 1.00 23.58 277 LYS B O 1
ATOM 4645 N N . PHE B 1 270 ? -5.559 22.995 -18.031 1.00 22.76 278 PHE B N 1
ATOM 4646 C CA . PHE B 1 270 ? -5.384 24.147 -18.902 1.00 22.17 278 PHE B CA 1
ATOM 4647 C C . PHE B 1 270 ? -5.964 23.849 -20.279 1.00 22.68 278 PHE B C 1
ATOM 4648 O O . PHE B 1 270 ? -6.726 24.641 -20.819 1.00 22.06 278 PHE B O 1
ATOM 4656 N N . TRP B 1 271 ? -5.595 22.706 -20.848 1.00 24.62 279 TRP B N 1
ATOM 4657 C CA . TRP B 1 271 ? -6.100 22.329 -22.163 1.00 25.92 279 TRP B CA 1
ATOM 4658 C C . TRP B 1 271 ? -7.626 22.322 -22.137 1.00 27.20 279 TRP B C 1
ATOM 4659 O O . TRP B 1 271 ? -8.273 22.873 -23.028 1.00 26.26 279 TRP B O 1
ATOM 4670 N N . ASN B 1 272 ? -8.194 21.704 -21.106 1.00 28.99 280 ASN B N 1
ATOM 4671 C CA . ASN B 1 272 ? -9.645 21.635 -20.970 1.00 31.39 280 ASN B CA 1
ATOM 4672 C C . ASN B 1 272 ? -10.259 23.026 -20.879 1.00 31.70 280 ASN B C 1
ATOM 4673 O O . ASN B 1 272 ? -11.281 23.309 -21.499 1.00 33.27 280 ASN B O 1
ATOM 4678 N N . GLU B 1 273 ? -9.614 23.892 -20.109 1.00 32.62 281 GLU B N 1
ATOM 4679 C CA . GLU B 1 273 ? -10.075 25.257 -19.904 1.00 32.93 281 GLU B CA 1
ATOM 4680 C C . GLU B 1 273 ? -9.948 26.168 -21.125 1.00 32.44 281 GLU B C 1
ATOM 4681 O O . GLU B 1 273 ? -10.896 26.865 -21.477 1.00 33.70 281 GLU B O 1
ATOM 4687 N N . LYS B 1 274 ? -8.784 26.173 -21.767 1.00 31.01 282 LYS B N 1
ATOM 4688 C CA . LYS B 1 274 ? -8.571 27.030 -22.934 1.00 29.79 282 LYS B CA 1
ATOM 4689 C C . LYS B 1 274 ? -8.987 26.400 -24.260 1.00 28.65 282 LYS B C 1
ATOM 4690 O O . LYS B 1 274 ? -9.068 27.088 -25.276 1.00 29.32 282 LYS B O 1
ATOM 4696 N N . GLY B 1 275 ? -9.251 25.099 -24.255 1.00 26.92 283 GLY B N 1
ATOM 4697 C CA . GLY B 1 275 ? -9.637 24.426 -25.483 1.00 25.21 283 GLY B CA 1
ATOM 4698 C C . GLY B 1 275 ? -8.452 24.302 -26.426 1.00 25.55 283 GLY B C 1
ATOM 4699 O O . GLY B 1 275 ? -8.585 23.847 -27.566 1.00 25.66 283 GLY B O 1
ATOM 4700 N N . ASP B 1 276 ? -7.283 24.705 -25.937 1.00 23.10 284 ASP B N 1
ATOM 4701 C CA . ASP B 1 276 ? -6.055 24.660 -26.720 1.00 20.80 284 ASP B CA 1
ATOM 4702 C C . ASP B 1 276 ? -4.867 24.706 -25.752 1.00 19.35 284 ASP B C 1
ATOM 4703 O O . ASP B 1 276 ? -5.007 25.144 -24.605 1.00 17.59 284 ASP B O 1
ATOM 4708 N N . GLY B 1 277 ? -3.707 24.247 -26.203 1.00 15.96 285 GLY B N 1
ATOM 4709 C CA . GLY B 1 277 ? -2.547 24.261 -25.333 1.00 15.42 285 GLY B CA 1
ATOM 4710 C C . GLY B 1 277 ? -1.283 23.737 -25.985 1.00 13.09 285 GLY B C 1
ATOM 4711 O O . GLY B 1 277 ? -1.249 23.501 -27.190 1.00 13.06 285 GLY B O 1
ATOM 4712 N N . PRO B 1 278 ? -0.222 23.528 -25.200 1.00 12.38 286 PRO B N 1
ATOM 4713 C CA . PRO B 1 278 ? 1.033 23.031 -25.762 1.00 11.94 286 PRO B CA 1
ATOM 4714 C C . PRO B 1 278 ? 1.094 21.529 -25.975 1.00 11.42 286 PRO B C 1
ATOM 4715 O O . PRO B 1 278 ? 0.362 20.764 -25.342 1.00 11.29 286 PRO B O 1
ATOM 4719 N N . VAL B 1 279 ? 1.959 21.118 -26.897 1.00 9.82 287 VAL B N 1
ATOM 4720 C CA . VAL B 1 279 ? 2.185 19.708 -27.138 1.00 9.17 287 VAL B CA 1
ATOM 4721 C C . VAL B 1 279 ? 3.210 19.380 -26.049 1.00 9.66 287 VAL B C 1
ATOM 4722 O O . VAL B 1 279 ? 4.109 20.177 -25.781 1.00 9.10 287 VAL B O 1
ATOM 4726 N N . VAL B 1 280 ? 3.068 18.225 -25.412 1.00 9.13 288 VAL B N 1
ATOM 4727 C CA . VAL B 1 280 ? 3.951 17.855 -24.319 1.00 6.03 288 VAL B CA 1
ATOM 4728 C C . VAL B 1 280 ? 4.611 16.500 -24.480 1.00 7.80 288 VAL B C 1
ATOM 4729 O O . VAL B 1 280 ? 3.989 15.544 -24.947 1.00 6.86 288 VAL B O 1
ATOM 4733 N N . THR B 1 281 ? 5.875 16.426 -24.071 1.00 7.54 289 THR B N 1
ATOM 4734 C CA . THR B 1 281 ? 6.633 15.188 -24.132 1.00 8.28 289 THR B CA 1
ATOM 4735 C C . THR B 1 281 ? 7.788 15.208 -23.134 1.00 8.40 289 THR B C 1
ATOM 4736 O O . THR B 1 281 ? 8.175 16.269 -22.635 1.00 7.75 289 THR B O 1
ATOM 4748 N N . ASP B 1 283 ? 11.618 12.902 -22.067 1.00 11.11 291 ASP B N 1
ATOM 4749 C CA . ASP B 1 283 ? 12.570 11.886 -22.485 1.00 13.68 291 ASP B CA 1
ATOM 4750 C C . ASP B 1 283 ? 12.860 11.022 -21.263 1.00 13.84 291 ASP B C 1
ATOM 4751 O O . ASP B 1 283 ? 12.105 11.049 -20.288 1.00 12.72 291 ASP B O 1
ATOM 4756 N N . ALA B 1 284 ? 13.945 10.258 -21.314 1.00 12.43 292 ALA B N 1
ATOM 4757 C CA . ALA B 1 284 ? 14.322 9.408 -20.197 1.00 12.57 292 ALA B CA 1
ATOM 4758 C C . ALA B 1 284 ? 14.992 10.287 -19.151 1.00 13.74 292 ALA B C 1
ATOM 4759 O O . ALA B 1 284 ? 16.173 10.111 -18.843 1.00 11.62 292 ALA B O 1
ATOM 4761 N N . GLY B 1 285 ? 14.222 11.239 -18.621 1.00 13.11 293 GLY B N 1
ATOM 4762 C CA . GLY B 1 285 ? 14.729 12.166 -17.626 1.00 11.61 293 GLY B CA 1
ATOM 4763 C C . GLY B 1 285 ? 13.583 12.873 -16.921 1.00 11.16 293 GLY B C 1
ATOM 4764 O O . GLY B 1 285 ? 12.428 12.675 -17.279 1.00 10.19 293 GLY B O 1
ATOM 4765 N N . PRO B 1 286 ? 13.868 13.728 -15.933 1.00 9.36 294 PRO B N 1
ATOM 4766 C CA . PRO B 1 286 ? 12.820 14.444 -15.193 1.00 9.92 294 PRO B CA 1
ATOM 4767 C C . PRO B 1 286 ? 12.154 15.668 -15.836 1.00 9.32 294 PRO B C 1
ATOM 4768 O O . PRO B 1 286 ? 11.035 16.017 -15.467 1.00 9.47 294 PRO B O 1
ATOM 4772 N N . ASN B 1 287 ? 12.829 16.317 -16.782 1.00 9.57 295 ASN B N 1
ATOM 4773 C CA . ASN B 1 287 ? 12.283 17.518 -17.423 1.00 9.91 295 ASN B CA 1
ATOM 4774 C C . ASN B 1 287 ? 11.023 17.304 -18.265 1.00 10.21 295 ASN B C 1
ATOM 4775 O O . ASN B 1 287 ? 10.816 16.237 -18.841 1.00 9.91 295 ASN B O 1
ATOM 4780 N N . VAL B 1 288 ? 10.196 18.341 -18.352 1.00 8.59 296 VAL B N 1
ATOM 4781 C CA . VAL B 1 288 ? 8.975 18.274 -19.146 1.00 9.61 296 VAL B CA 1
ATOM 4782 C C . VAL B 1 288 ? 9.084 19.296 -20.272 1.00 10.71 296 VAL B C 1
ATOM 4783 O O . VAL B 1 288 ? 9.305 20.481 -20.036 1.00 13.30 296 VAL B O 1
ATOM 4787 N N . HIS B 1 289 ? 8.931 18.838 -21.503 1.00 10.09 297 HIS B N 1
ATOM 4788 C CA . HIS B 1 289 ? 9.043 19.731 -22.642 1.00 9.23 297 HIS B CA 1
ATOM 4789 C C . HIS B 1 289 ? 7.701 20.205 -23.175 1.00 9.74 297 HIS B C 1
ATOM 4790 O O . HIS B 1 289 ? 6.740 19.439 -23.278 1.00 9.30 297 HIS B O 1
ATOM 4797 N N . LEU B 1 290 ? 7.653 21.487 -23.510 1.00 9.90 298 LEU B N 1
ATOM 4798 C CA . LEU B 1 290 ? 6.459 22.102 -24.057 1.00 11.94 298 LEU B CA 1
ATOM 4799 C C . LEU B 1 290 ? 6.746 22.609 -25.470 1.00 13.65 298 LEU B C 1
ATOM 4800 O O . LEU B 1 290 ? 7.797 23.196 -25.733 1.00 13.80 298 LEU B O 1
ATOM 4805 N N . LEU B 1 291 ? 5.812 22.363 -26.379 1.00 14.90 299 LEU B N 1
ATOM 4806 C CA . LEU B 1 291 ? 5.946 22.825 -27.751 1.00 16.39 299 LEU B CA 1
ATOM 4807 C C . LEU B 1 291 ? 4.685 23.600 -28.110 1.00 16.54 299 LEU B C 1
ATOM 4808 O O . LEU B 1 291 ? 3.584 23.063 -28.047 1.00 18.39 299 LEU B O 1
ATOM 4813 N N . TYR B 1 292 ? 4.864 24.865 -28.481 1.00 17.00 300 TYR B N 1
ATOM 4814 C CA . TYR B 1 292 ? 3.762 25.749 -28.845 1.00 18.03 300 TYR B CA 1
ATOM 4815 C C . TYR B 1 292 ? 3.825 26.160 -30.312 1.00 18.64 300 TYR B C 1
ATOM 4816 O O . TYR B 1 292 ? 4.905 26.274 -30.890 1.00 19.43 300 TYR B O 1
ATOM 4825 N N . ARG B 1 293 ? 2.659 26.398 -30.902 1.00 20.06 301 ARG B N 1
ATOM 4826 C CA . ARG B 1 293 ? 2.576 26.838 -32.290 1.00 20.81 301 ARG B CA 1
ATOM 4827 C C . ARG B 1 293 ? 3.091 28.268 -32.394 1.00 20.68 301 ARG B C 1
ATOM 4828 O O . ARG B 1 293 ? 3.273 28.943 -31.380 1.00 20.33 301 ARG B O 1
ATOM 4836 N N . SER B 1 294 ? 3.319 28.724 -33.624 1.00 22.62 302 SER B N 1
ATOM 4837 C CA . SER B 1 294 ? 3.797 30.082 -33.883 1.00 23.57 302 SER B CA 1
ATOM 4838 C C . SER B 1 294 ? 2.770 31.091 -33.389 1.00 21.68 302 SER B C 1
ATOM 4839 O O . SER B 1 294 ? 3.124 32.163 -32.910 1.00 20.90 302 SER B O 1
ATOM 4842 N N . ASP B 1 295 ? 1.496 30.732 -33.519 1.00 22.58 303 ASP B N 1
ATOM 4843 C CA . ASP B 1 295 ? 0.391 31.593 -33.111 1.00 23.75 303 ASP B CA 1
ATOM 4844 C C . ASP B 1 295 ? 0.003 31.419 -31.641 1.00 22.94 303 ASP B C 1
ATOM 4845 O O . ASP B 1 295 ? -1.087 31.823 -31.243 1.00 24.23 303 ASP B O 1
ATOM 4850 N N . GLN B 1 296 ? 0.875 30.818 -30.836 1.00 21.05 304 GLN B N 1
ATOM 4851 C CA . GLN B 1 296 ? 0.556 30.611 -29.426 1.00 19.68 304 GLN B CA 1
ATOM 4852 C C . GLN B 1 296 ? 1.436 31.369 -28.449 1.00 19.00 304 GLN B C 1
ATOM 4853 O O . GLN B 1 296 ? 1.345 31.156 -27.245 1.00 20.28 304 GLN B O 1
ATOM 4859 N N . THR B 1 297 ? 2.280 32.255 -28.960 1.00 19.20 305 THR B N 1
ATOM 4860 C CA . THR B 1 297 ? 3.178 33.015 -28.103 1.00 20.76 305 THR B CA 1
ATOM 4861 C C . THR B 1 297 ? 2.490 33.578 -26.859 1.00 21.23 305 THR B C 1
ATOM 4862 O O . THR B 1 297 ? 3.026 33.477 -25.759 1.00 22.22 305 THR B O 1
ATOM 4866 N N . ASP B 1 298 ? 1.307 34.163 -27.022 1.00 22.11 306 ASP B N 1
ATOM 4867 C CA . ASP B 1 298 ? 0.606 34.727 -25.870 1.00 23.19 306 ASP B CA 1
ATOM 4868 C C . ASP B 1 298 ? 0.090 33.642 -24.942 1.00 21.72 306 ASP B C 1
ATOM 4869 O O . ASP B 1 298 ? 0.278 33.712 -23.727 1.00 23.92 306 ASP B O 1
ATOM 4874 N N . LEU B 1 299 ? -0.567 32.640 -25.512 1.00 20.85 307 LEU B N 1
ATOM 4875 C CA . LEU B 1 299 ? -1.094 31.538 -24.715 1.00 20.89 307 LEU B CA 1
ATOM 4876 C C . LEU B 1 299 ? 0.048 30.968 -23.891 1.00 20.70 307 LEU B C 1
ATOM 4877 O O . LEU B 1 299 ? -0.128 30.626 -22.729 1.00 21.36 307 LEU B O 1
ATOM 4882 N N . ALA B 1 300 ? 1.220 30.880 -24.513 1.00 21.25 308 ALA B N 1
ATOM 4883 C CA . ALA B 1 300 ? 2.416 30.361 -23.863 1.00 21.61 308 ALA B CA 1
ATOM 4884 C C . ALA B 1 300 ? 2.813 31.244 -22.695 1.00 22.05 308 ALA B C 1
ATOM 4885 O O . ALA B 1 300 ? 3.184 30.756 -21.629 1.00 20.01 308 ALA B O 1
ATOM 4887 N N . ARG B 1 301 ? 2.738 32.552 -22.906 1.00 22.70 309 ARG B N 1
ATOM 4888 C CA . ARG B 1 301 ? 3.091 33.503 -21.864 1.00 24.21 309 ARG B CA 1
ATOM 4889 C C . ARG B 1 301 ? 2.053 33.434 -20.742 1.00 23.11 309 ARG B C 1
ATOM 4890 O O . ARG B 1 301 ? 2.393 33.533 -19.565 1.00 22.05 309 ARG B O 1
ATOM 4898 N N . GLN B 1 302 ? 0.791 33.247 -21.112 1.00 22.69 310 GLN B N 1
ATOM 4899 C CA . GLN B 1 302 ? -0.291 33.150 -20.133 1.00 22.68 310 GLN B CA 1
ATOM 4900 C C . GLN B 1 302 ? -0.089 31.950 -19.206 1.00 21.28 310 GLN B C 1
ATOM 4901 O O . GLN B 1 302 ? -0.120 32.076 -17.979 1.00 20.71 310 GLN B O 1
ATOM 4907 N N . PHE B 1 303 ? 0.102 30.780 -19.804 1.00 19.23 311 PHE B N 1
ATOM 4908 C CA . PHE B 1 303 ? 0.305 29.561 -19.040 1.00 18.09 311 PHE B CA 1
ATOM 4909 C C . PHE B 1 303 ? 1.486 29.712 -18.094 1.00 17.94 311 PHE B C 1
ATOM 4910 O O . PHE B 1 303 ? 1.426 29.307 -16.935 1.00 17.33 311 PHE B O 1
ATOM 4918 N N . LYS B 1 304 ? 2.566 30.289 -18.609 1.00 17.78 312 LYS B N 1
ATOM 4919 C CA . LYS B 1 304 ? 3.780 30.489 -17.834 1.00 18.45 312 LYS B CA 1
ATOM 4920 C C . LYS B 1 304 ? 3.527 31.368 -16.617 1.00 18.26 312 LYS B C 1
ATOM 4921 O O . LYS B 1 304 ? 3.939 31.042 -15.503 1.00 17.94 312 LYS B O 1
ATOM 4927 N N . SER B 1 305 ? 2.837 32.478 -16.835 1.00 18.05 313 SER B N 1
ATOM 4928 C CA . SER B 1 305 ? 2.536 33.410 -15.761 1.00 19.32 313 SER B CA 1
ATOM 4929 C C . SER B 1 305 ? 1.556 32.825 -14.741 1.00 18.96 313 SER B C 1
ATOM 4930 O O . SER B 1 305 ? 1.747 32.959 -13.529 1.00 16.63 313 SER B O 1
ATOM 4933 N N . ASP B 1 306 ? 0.516 32.160 -15.236 1.00 19.13 314 ASP B N 1
ATOM 4934 C CA . ASP B 1 306 ? -0.493 31.580 -14.358 1.00 17.96 314 ASP B CA 1
ATOM 4935 C C . ASP B 1 306 ? -0.064 30.318 -13.639 1.00 18.04 314 ASP B C 1
ATOM 4936 O O . ASP B 1 306 ? -0.532 30.054 -12.529 1.00 16.39 314 ASP B O 1
ATOM 4941 N N . HIS B 1 307 ? 0.823 29.535 -14.246 1.00 16.10 315 HIS B N 1
ATOM 4942 C CA . HIS B 1 307 ? 1.209 28.277 -13.616 1.00 16.65 315 HIS B CA 1
ATOM 4943 C C . HIS B 1 307 ? 2.682 27.962 -13.396 1.00 16.32 315 HIS B C 1
ATOM 4944 O O . HIS B 1 307 ? 3.005 27.146 -12.533 1.00 17.73 315 HIS B O 1
ATOM 4951 N N . LEU B 1 308 ? 3.579 28.584 -14.155 1.00 15.31 316 LEU B N 1
ATOM 4952 C CA . LEU B 1 308 ? 5.005 28.292 -13.988 1.00 15.97 316 LEU B CA 1
ATOM 4953 C C . LEU B 1 308 ? 5.736 29.258 -13.067 1.00 15.26 316 LEU B C 1
ATOM 4954 O O . LEU B 1 308 ? 6.565 28.843 -12.259 1.00 14.60 316 LEU B O 1
ATOM 4959 N N . VAL B 1 309 ? 5.433 30.543 -13.193 1.00 15.01 317 VAL B N 1
ATOM 4960 C CA . VAL B 1 309 ? 6.082 31.552 -12.368 1.00 16.08 317 VAL B CA 1
ATOM 4961 C C . VAL B 1 309 ? 5.948 31.247 -10.873 1.00 17.38 317 VAL B C 1
ATOM 4962 O O . VAL B 1 309 ? 4.843 31.028 -10.365 1.00 16.56 317 VAL B O 1
ATOM 4966 N N . GLY B 1 310 ? 7.082 31.221 -10.180 1.00 16.76 318 GLY B N 1
ATOM 4967 C CA . GLY B 1 310 ? 7.072 30.954 -8.754 1.00 18.01 318 GLY B CA 1
ATOM 4968 C C . GLY B 1 310 ? 6.955 29.494 -8.346 1.00 18.59 318 GLY B C 1
ATOM 4969 O O . GLY B 1 310 ? 7.026 29.185 -7.155 1.00 16.35 318 GLY B O 1
ATOM 4970 N N . ASN B 1 311 ? 6.785 28.598 -9.318 1.00 16.97 319 ASN B N 1
ATOM 4971 C CA . ASN B 1 311 ? 6.658 27.170 -9.031 1.00 17.88 319 ASN B CA 1
ATOM 4972 C C . ASN B 1 311 ? 7.739 26.316 -9.698 1.00 18.07 319 ASN B C 1
ATOM 4973 O O . ASN B 1 311 ? 8.249 25.375 -9.093 1.00 17.67 319 ASN B O 1
ATOM 4978 N N . TYR B 1 312 ? 8.086 26.644 -10.941 1.00 17.36 320 TYR B N 1
ATOM 4979 C CA . TYR B 1 312 ? 9.091 25.883 -11.680 1.00 17.50 320 TYR B CA 1
ATOM 4980 C C . TYR B 1 312 ? 10.019 26.776 -12.497 1.00 17.35 320 TYR B C 1
ATOM 4981 O O . TYR B 1 312 ? 9.622 27.844 -12.954 1.00 16.15 320 TYR B O 1
ATOM 4990 N N . ASP B 1 313 ? 11.259 26.337 -12.679 1.00 19.28 321 ASP B N 1
ATOM 4991 C CA . ASP B 1 313 ? 12.197 27.086 -13.505 1.00 21.53 321 ASP B CA 1
ATOM 4992 C C . ASP B 1 313 ? 11.867 26.717 -14.945 1.00 20.12 321 ASP B C 1
ATOM 4993 O O . ASP B 1 313 ? 11.621 25.551 -15.250 1.00 17.46 321 ASP B O 1
ATOM 4998 N N . VAL B 1 314 ? 11.856 27.708 -15.825 1.00 20.38 322 VAL B N 1
ATOM 4999 C CA . VAL B 1 314 ? 11.564 27.455 -17.229 1.00 22.61 322 VAL B CA 1
ATOM 5000 C C . VAL B 1 314 ? 12.759 27.876 -18.074 1.00 22.81 322 VAL B C 1
ATOM 5001 O O . VAL B 1 314 ? 13.326 28.951 -17.873 1.00 23.67 322 VAL B O 1
ATOM 5005 N N . LEU B 1 315 ? 13.146 27.020 -19.012 1.00 23.16 323 LEU B N 1
ATOM 5006 C CA . LEU B 1 315 ? 14.275 27.305 -19.884 1.00 24.20 323 LEU B CA 1
ATOM 5007 C C . LEU B 1 315 ? 13.736 27.755 -21.232 1.00 25.17 323 LEU B C 1
ATOM 5008 O O . LEU B 1 315 ? 12.841 27.047 -21.740 1.00 23.59 323 LEU B O 1
#

Organism: Legionella pneumophila subsp. pneumophila (strain Philadelphia 1 / ATCC 33152 / DSM 7513) (NCBI:txid272624)

B-factor: mean 17.76, std 8.94, range [1.0, 57.59]

CATH classification: 3.30.230.10 (+1 more: 3.30.70.890)

Solvent-accessible surface area: 29468 Å² total

Foldseek 3Di:
DFKFKFFAKAWLQDWCQADPPLRWILAKIKIFTPVVKMKMKDKDFDQAQAEAEFEAEPVGHTDDDDDDVVRVLQRVLLVLLCVVLPHTGYIYIYMYIPDDVQLVDDCLQGRLLNSLQRSLVVSCVVSVHDRDDLFVSLLSSCVSPVSNSQRSEDRMWMGHTSGIYRDDFDFDPKDKKKFRDDFDPPQDDQVVLVVQLVQAPCPVVLNVLSNVLVVQLRVCRVVVPQVSSQVSSVCNQVSLVSQQRGPDHDHQADVLNVVVVVVQVVLCVVVVDAWRWHGSHNMIMTIGGPVCVVVVVVCCVVPPPPRTDMD/DWKFKFFAKAWLQDWCQADVPVRWTLAKIKIFTDVVKMKMKDKDFDQAQAEAEFEAEPVGHTDDDDDDVVVVLLRVLLVVLCVVLVHTGYIYIYMYIPDPPPLDDDCLQRRLLRSLVRSLVVSCVVSVHDRDDLQVSLVSSCVSPVSNSQRSEDRMWMGGTSDIYHDDFDFHDKDKKKWGDHFDDDADDQVVLVVQLVQAPCPVCLNVLSNVLVVQCRVCRVVVNQVSSQVSSVCNQVSLVSQQRGPHHDHQQDVLNVVVVVVQVVLCVVVVDAWRWHGSHNMIMTIGGPVCVPVVVVCCVVPVPPRTDMD

Radius of gyration: 28.69 Å; Cα contacts (8 Å, |Δi|>4): 1167; chains: 2; bounding box: 62×68×76 Å

Sequence (622 aa):
HWFAQAPANIALIKYGKKDENSNLPDNSSLSYTLSNLLSSVKLEKLPTKKDIWEPLTIPGAPEFNLSVEAQKRFIDHLVRLKEYFGYVGGFLIQSSNNFPHSSGLASSASSFAALTKCASIALSELTQKPLPSIDEQAQLSRLGSGSSCRSFYAPWALWTGDKVSAIDLPYKDLLHQVIVISSQEKEIPSRVAHKLVKTSPFYETRSERAEANLKLLLNAFENKDWTSIYQICWHEFLDHQLFKTCEKPFSYITDNTLHILSVIEKFWNEKGDGPVVTDAGPNVHLLYRSDQTDLARQFKSDHLVGNYDVLHWFAQAPANIALIKYGKKDENSNLPDNSSLSYTLSNLLSSVKLEKLPTKKDIWEPLTIPGAPEFNLSVEAQKRFIDHLVRLKEYFGYVGGFLIQSSNNFPHSSGLASSASSFAALTKCASIALSELTQKPLPSIDEQAQLSRLGSGSSCRSFYAPWALWTGDKVSAIDLPYKDLLHQVIVISSQEKEIPSRVAHKLVKTSPFYETRSERAEANLKLLLNAFENKDWTSIYQICWHEFLDHQLFKTCEKPFSYITDNTLHILSVIEKFWNEKGDGPVVTDAGPNVHLLYRSDQTDLARQFKSDHLVGNYDVL